Protein AF-0000000073407426 (afdb_homodimer)

Radius of gyration: 30.5 Å; Cα contacts (8 Å, |Δi|>4): 1059; chains: 2; bounding box: 85×70×95 Å

Nearest PDB structures (foldseek):
  4cwc-assembly1_C  TM=8.007E-01  e=3.443E-23  Staphylococcus aureus
  4cwe-assembly1_C  TM=8.106E-01  e=5.705E-22  Staphylococcus aureus
  4cwc-assembly1_C  TM=7.849E-01  e=2.524E-23  Staphylococcus aureus
  4cwe-assembly1_C  TM=7.863E-01  e=3.971E-22  Staphylococcus aureus

InterPro domains:
  IPR054456 Replication initiation protein, N-terminal [PF22477] (50-138)

Structure (mmCIF, N/CA/C/O backbone):
data_AF-0000000073407426-model_v1
#
loop_
_entity.id
_entity.type
_entity.pdbx_description
1 polymer 'Replication initiation protein, putative'
#
loop_
_atom_site.group_PDB
_atom_site.id
_atom_site.type_symbol
_atom_site.label_atom_id
_atom_site.label_alt_id
_atom_site.label_comp_id
_atom_site.label_asym_id
_atom_site.label_entity_id
_atom_site.label_seq_id
_atom_site.pdbx_PDB_ins_code
_atom_site.Cartn_x
_atom_site.Cartn_y
_atom_site.Cartn_z
_atom_site.occupancy
_atom_site.B_iso_or_equiv
_atom_site.auth_seq_id
_atom_site.auth_comp_id
_atom_site.auth_asym_id
_atom_site.auth_atom_id
_atom_site.pdbx_PDB_model_num
ATOM 1 N N . MET A 1 1 ? 37.438 -25.75 -49.625 1 22.5 1 MET A N 1
ATOM 2 C CA . MET A 1 1 ? 37.188 -25.516 -48.188 1 22.5 1 MET A CA 1
ATOM 3 C C . MET A 1 1 ? 35.906 -24.719 -48 1 22.5 1 MET A C 1
ATOM 5 O O . MET A 1 1 ? 35.875 -23.5 -48.125 1 22.5 1 MET A O 1
ATOM 9 N N . VAL A 1 2 ? 34.688 -25.25 -48.375 1 23.38 2 VAL A N 1
ATOM 10 C CA . VAL A 1 2 ? 33.406 -24.688 -48.719 1 23.38 2 VAL A CA 1
ATOM 11 C C . VAL A 1 2 ? 32.656 -24.266 -47.469 1 23.38 2 VAL A C 1
ATOM 13 O O . VAL A 1 2 ? 32.625 -24.984 -46.469 1 23.38 2 VAL A O 1
ATOM 16 N N . ARG A 1 3 ? 32.469 -22.891 -47.188 1 23.69 3 ARG A N 1
ATOM 17 C CA . ARG A 1 3 ? 31.938 -21.984 -46.188 1 23.69 3 ARG A CA 1
ATOM 18 C C . ARG A 1 3 ? 30.453 -22.234 -45.969 1 23.69 3 ARG A C 1
ATOM 20 O O . ARG A 1 3 ? 29.625 -21.859 -46.812 1 23.69 3 ARG A O 1
ATOM 27 N N . LEU A 1 4 ? 30.062 -23.438 -45.438 1 23.16 4 LEU A N 1
ATOM 28 C CA . LEU A 1 4 ? 28.656 -23.844 -45.312 1 23.16 4 LEU A CA 1
ATOM 29 C C . LEU A 1 4 ? 27.875 -22.875 -44.438 1 23.16 4 LEU A C 1
ATOM 31 O O . LEU A 1 4 ? 28.266 -22.562 -43.312 1 23.16 4 LEU A O 1
ATOM 35 N N . ARG A 1 5 ? 27.016 -21.969 -45.031 1 22.36 5 ARG A N 1
ATOM 36 C CA . ARG A 1 5 ? 26.172 -20.875 -44.594 1 22.36 5 ARG A CA 1
ATOM 37 C C . ARG A 1 5 ? 25.062 -21.375 -43.688 1 22.36 5 ARG A C 1
ATOM 39 O O . ARG A 1 5 ? 24.172 -22.109 -44.125 1 22.36 5 ARG A O 1
ATOM 46 N N . ARG A 1 6 ? 25.328 -21.922 -42.469 1 23.44 6 ARG A N 1
ATOM 47 C CA . ARG A 1 6 ? 24.344 -22.562 -41.594 1 23.44 6 ARG A CA 1
ATOM 48 C C . ARG A 1 6 ? 23.203 -21.594 -41.25 1 23.44 6 ARG A C 1
ATOM 50 O O . ARG A 1 6 ? 23.438 -20.5 -40.75 1 23.44 6 ARG A O 1
ATOM 57 N N . GLY A 1 7 ? 22.172 -21.516 -42.125 1 21.86 7 GLY A N 1
ATOM 58 C CA . GLY A 1 7 ? 21.016 -20.625 -42.094 1 21.86 7 GLY A CA 1
ATOM 59 C C . GLY A 1 7 ? 20.312 -20.594 -40.75 1 21.86 7 GLY A C 1
ATOM 60 O O . GLY A 1 7 ? 20.578 -21.438 -39.875 1 21.86 7 GLY A O 1
ATOM 61 N N . ARG A 1 8 ? 19.078 -19.766 -40.562 1 23.23 8 ARG A N 1
ATOM 62 C CA . ARG A 1 8 ? 18.266 -18.922 -39.688 1 23.23 8 ARG A CA 1
ATOM 63 C C . ARG A 1 8 ? 17.281 -19.75 -38.875 1 23.23 8 ARG A C 1
ATOM 65 O O . ARG A 1 8 ? 16.234 -20.156 -39.375 1 23.23 8 ARG A O 1
ATOM 72 N N . LEU A 1 9 ? 17.625 -20.781 -38.156 1 22.67 9 LEU A N 1
ATOM 73 C CA . LEU A 1 9 ? 16.672 -21.766 -37.625 1 22.67 9 LEU A CA 1
ATOM 74 C C . LEU A 1 9 ? 15.656 -21.109 -36.719 1 22.67 9 LEU A C 1
ATOM 76 O O . LEU A 1 9 ? 14.562 -21.641 -36.531 1 22.67 9 LEU A O 1
ATOM 80 N N . GLY A 1 10 ? 15.977 -20.125 -35.906 1 21.48 10 GLY A N 1
ATOM 81 C CA . GLY A 1 10 ? 15.531 -20.344 -34.531 1 21.48 10 GLY A CA 1
ATOM 82 C C . GLY A 1 10 ? 14.094 -19.922 -34.281 1 21.48 10 GLY A C 1
ATOM 83 O O . GLY A 1 10 ? 13.828 -19 -33.531 1 21.48 10 GLY A O 1
ATOM 84 N N . ALA A 1 11 ? 13.102 -19.875 -35.188 1 23.64 11 ALA A N 1
ATOM 85 C CA . ALA A 1 11 ? 11.867 -19.188 -34.844 1 23.64 11 ALA A CA 1
ATOM 86 C C . ALA A 1 11 ? 11.109 -19.938 -33.75 1 23.64 11 ALA A C 1
ATOM 88 O O . ALA A 1 11 ? 10.945 -21.156 -33.844 1 23.64 11 ALA A O 1
ATOM 89 N N . THR A 1 12 ? 11.141 -19.516 -32.531 1 27.25 12 THR A N 1
ATOM 90 C CA . THR A 1 12 ? 10.461 -20.062 -31.375 1 27.25 12 THR A CA 1
ATOM 91 C C . THR A 1 12 ? 8.961 -20.219 -31.641 1 27.25 12 THR A C 1
ATOM 93 O O . THR A 1 12 ? 8.336 -19.328 -32.219 1 27.25 12 THR A O 1
ATOM 96 N N . PRO A 1 13 ? 8.414 -21.375 -31.75 1 25.48 13 PRO A N 1
ATOM 97 C CA . PRO A 1 13 ? 7.004 -21.609 -32.062 1 25.48 13 PRO A CA 1
ATOM 98 C C . PRO A 1 13 ? 6.062 -20.844 -31.141 1 25.48 13 PRO A C 1
ATOM 100 O O . PRO A 1 13 ? 6.426 -20.531 -30 1 25.48 13 PRO A O 1
ATOM 103 N N . PRO A 1 14 ? 5.062 -20.109 -31.641 1 24.64 14 PRO A N 1
ATOM 104 C CA . PRO A 1 14 ? 4.086 -19.312 -30.906 1 24.64 14 PRO A CA 1
ATOM 105 C C . PRO A 1 14 ? 3.328 -20.125 -29.859 1 24.64 14 PRO A C 1
ATOM 107 O O . PRO A 1 14 ? 3.141 -21.328 -30.016 1 24.64 14 PRO A O 1
ATOM 110 N N . ARG A 1 15 ? 3.459 -19.844 -28.547 1 26.44 15 ARG A N 1
ATOM 111 C CA . ARG A 1 15 ? 2.777 -20.406 -27.391 1 26.44 15 ARG A CA 1
ATOM 112 C C . ARG A 1 15 ? 1.271 -20.469 -27.609 1 26.44 15 ARG A C 1
ATOM 114 O O . ARG A 1 15 ? 0.633 -19.453 -27.891 1 26.44 15 ARG A O 1
ATOM 121 N N . MET A 1 16 ? 0.73 -21.531 -28.109 1 24.28 16 MET A N 1
ATOM 122 C CA . MET A 1 16 ? -0.705 -21.719 -28.312 1 24.28 16 MET A CA 1
ATOM 123 C C . MET A 1 16 ? -1.453 -21.625 -26.984 1 24.28 16 MET A C 1
ATOM 125 O O . MET A 1 16 ? -1.246 -22.453 -26.094 1 24.28 16 MET A O 1
ATOM 129 N N . SER A 1 17 ? -1.723 -20.469 -26.453 1 28.47 17 SER A N 1
ATOM 130 C CA . SER A 1 17 ? -2.652 -20.297 -25.344 1 28.47 17 SER A CA 1
ATOM 131 C C . SER A 1 17 ? -4.012 -20.906 -25.656 1 28.47 17 SER A C 1
ATOM 133 O O . SER A 1 17 ? -4.598 -20.641 -26.703 1 28.47 17 SER A O 1
ATOM 135 N N . PHE A 1 18 ? -4.285 -22.094 -25.281 1 27.23 18 PHE A N 1
ATOM 136 C CA . PHE A 1 18 ? -5.59 -22.719 -25.422 1 27.23 18 PHE A CA 1
ATOM 137 C C . PHE A 1 18 ? -6.676 -21.875 -24.781 1 27.23 18 PHE A C 1
ATOM 139 O O . PHE A 1 18 ? -6.605 -21.547 -23.594 1 27.23 18 PHE A O 1
ATOM 146 N N . TYR A 1 19 ? -7.168 -20.938 -25.531 1 32.09 19 TYR A N 1
ATOM 147 C CA . TYR A 1 19 ? -8.391 -20.203 -25.188 1 32.09 19 TYR A CA 1
ATOM 148 C C . TYR A 1 19 ? -9.594 -21.125 -25.203 1 32.09 19 TYR A C 1
ATOM 150 O O . TYR A 1 19 ? -9.844 -21.828 -26.188 1 32.09 19 TYR A O 1
ATOM 158 N N . VAL A 1 20 ? -9.938 -21.766 -24.172 1 31.11 20 VAL A N 1
ATOM 159 C CA . VAL A 1 20 ? -11.188 -22.516 -24.188 1 31.11 20 VAL A CA 1
ATOM 160 C C . VAL A 1 20 ? -12.352 -21.562 -24.453 1 31.11 20 VAL A C 1
ATOM 162 O O . VAL A 1 20 ? -12.664 -20.703 -23.625 1 31.11 20 VAL A O 1
ATOM 165 N N . GLY A 1 21 ? -12.594 -21.172 -25.734 1 33.41 21 GLY A N 1
ATOM 166 C CA . GLY A 1 21 ? -13.789 -20.453 -26.172 1 33.41 21 GLY A CA 1
ATOM 167 C C . GLY A 1 21 ? -15.062 -21.266 -25.984 1 33.41 21 GLY A C 1
ATOM 168 O O . GLY A 1 21 ? -15.273 -22.266 -26.656 1 33.41 21 GLY A O 1
ATOM 169 N N . LEU A 1 22 ? -15.648 -21.391 -24.875 1 33.66 22 LEU A N 1
ATOM 170 C CA . LEU A 1 22 ? -16.938 -22.047 -24.734 1 33.66 22 LEU A CA 1
ATOM 171 C C . LEU A 1 22 ? -18.016 -21.312 -25.516 1 33.66 22 LEU A C 1
ATOM 173 O O . LEU A 1 22 ? -18.453 -20.234 -25.109 1 33.66 22 LEU A O 1
ATOM 177 N N . CYS A 1 23 ? -18.016 -21.203 -26.859 1 31.02 23 CYS A N 1
ATOM 178 C CA . CYS A 1 23 ? -19.094 -20.672 -27.672 1 31.02 23 CYS A CA 1
ATOM 179 C C . CYS A 1 23 ? -20.344 -21.547 -27.547 1 31.02 23 CYS A C 1
ATOM 181 O O . CYS A 1 23 ? -20.266 -22.766 -27.719 1 31.02 23 CYS A O 1
ATOM 183 N N . ALA A 1 24 ? -21.453 -21.156 -26.828 1 29.52 24 ALA A N 1
ATOM 184 C CA . ALA A 1 24 ? -22.734 -21.859 -26.812 1 29.52 24 ALA A CA 1
ATOM 185 C C . ALA A 1 24 ? -23.281 -22.062 -28.219 1 29.52 24 ALA A C 1
ATOM 187 O O . ALA A 1 24 ? -23.391 -21.094 -28.984 1 29.52 24 ALA A O 1
ATOM 188 N N . ASP A 1 25 ? -23.312 -23.141 -28.797 1 28.56 25 ASP A N 1
ATOM 189 C CA . ASP A 1 25 ? -23.781 -23.609 -30.094 1 28.56 25 ASP A CA 1
ATOM 190 C C . ASP A 1 25 ? -25.297 -23.469 -30.219 1 28.56 25 ASP A C 1
ATOM 192 O O . ASP A 1 25 ? -26.047 -24.188 -29.562 1 28.56 25 ASP A O 1
ATOM 196 N N . LYS A 1 26 ? -26.047 -22.219 -30.391 1 31.91 26 LYS A N 1
ATOM 197 C CA . LYS A 1 26 ? -27.438 -22.281 -30.828 1 31.91 26 LYS A CA 1
ATOM 198 C C . LYS A 1 26 ? -27.547 -22.938 -32.188 1 31.91 26 LYS A C 1
ATOM 200 O O . LYS A 1 26 ? -26.688 -22.75 -33.062 1 31.91 26 LYS A O 1
ATOM 205 N N . LYS A 1 27 ? -28.578 -23.672 -32.375 1 27.92 27 LYS A N 1
ATOM 206 C CA . LYS A 1 27 ? -29.109 -24.438 -33.5 1 27.92 27 LYS A CA 1
ATOM 207 C C . LYS A 1 27 ? -29.359 -23.547 -34.719 1 27.92 27 LYS A C 1
ATOM 209 O O . LYS A 1 27 ? -29.5 -22.328 -34.562 1 27.92 27 LYS A O 1
ATOM 214 N N . ILE A 1 28 ? -29.953 -23.938 -35.938 1 27.22 28 ILE A N 1
ATOM 215 C CA . ILE A 1 28 ? -29.906 -24.047 -37.375 1 27.22 28 ILE A CA 1
ATOM 216 C C . ILE A 1 28 ? -30.812 -23 -38 1 27.22 28 ILE A C 1
ATOM 218 O O . ILE A 1 28 ? -30.812 -22.812 -39.25 1 27.22 28 ILE A O 1
ATOM 222 N N . GLY A 1 29 ? -31.953 -22.406 -37.594 1 30.38 29 GLY A N 1
ATOM 223 C CA . GLY A 1 29 ? -32.812 -22.078 -38.719 1 30.38 29 GLY A CA 1
ATOM 224 C C . GLY A 1 29 ? -32.281 -20.953 -39.594 1 30.38 29 GLY A C 1
ATOM 225 O O . GLY A 1 29 ? -31.438 -20.172 -39.156 1 30.38 29 GLY A O 1
ATOM 226 N N . ALA A 1 30 ? -32.531 -20.75 -41.031 1 30.17 30 ALA A N 1
ATOM 227 C CA . ALA A 1 30 ? -32.062 -20.078 -42.219 1 30.17 30 ALA A CA 1
ATOM 228 C C . ALA A 1 30 ? -32.156 -18.562 -42.094 1 30.17 30 ALA A C 1
ATOM 230 O O . ALA A 1 30 ? -31.891 -17.828 -43.031 1 30.17 30 ALA A O 1
ATOM 231 N N . VAL A 1 31 ? -32.938 -18 -41.156 1 33.94 31 VAL A N 1
ATOM 232 C CA . VAL A 1 31 ? -33.25 -16.609 -41.406 1 33.94 31 VAL A CA 1
ATOM 233 C C . VAL A 1 31 ? -31.969 -15.781 -41.438 1 33.94 31 VAL A C 1
ATOM 235 O O . VAL A 1 31 ? -30.953 -16.188 -40.875 1 33.94 31 VAL A O 1
ATOM 238 N N . ARG A 1 32 ? -31.891 -14.617 -42.188 1 36.28 32 ARG A N 1
ATOM 239 C CA . ARG A 1 32 ? -30.828 -13.648 -42.438 1 36.28 32 ARG A CA 1
ATOM 240 C C . ARG A 1 32 ? -30.047 -13.344 -41.156 1 36.28 32 ARG A C 1
ATOM 242 O O . ARG A 1 32 ? -30.641 -12.961 -40.156 1 36.28 32 ARG A O 1
ATOM 249 N N . ARG A 1 33 ? -28.906 -14.008 -41.031 1 33.47 33 ARG A N 1
ATOM 250 C CA . ARG A 1 33 ? -28.094 -14.117 -39.844 1 33.47 33 ARG A CA 1
ATOM 251 C C . ARG A 1 33 ? -27.734 -12.742 -39.281 1 33.47 33 ARG A C 1
ATOM 253 O O . ARG A 1 33 ? -27.203 -11.898 -40.031 1 33.47 33 ARG A O 1
ATOM 260 N N . PRO A 1 34 ? -28.672 -12.156 -38.469 1 36.03 34 PRO A N 1
ATOM 261 C CA . PRO A 1 34 ? -28.203 -10.875 -37.938 1 36.03 34 PRO A CA 1
ATOM 262 C C . PRO A 1 34 ? -26.688 -10.852 -37.719 1 36.03 34 PRO A C 1
ATOM 264 O O . PRO A 1 34 ? -26.062 -11.906 -37.594 1 36.03 34 PRO A O 1
ATOM 267 N N . PRO A 1 35 ? -26 -9.695 -38.062 1 37.22 35 PRO A N 1
ATOM 268 C CA . PRO A 1 35 ? -24.547 -9.664 -37.906 1 37.22 35 PRO A CA 1
ATOM 269 C C . PRO A 1 35 ? -24.062 -10.445 -36.688 1 37.22 35 PRO A C 1
ATOM 271 O O . PRO A 1 35 ? -24.812 -10.578 -35.719 1 37.22 35 PRO A O 1
ATOM 274 N N . LYS A 1 36 ? -23.203 -11.438 -36.844 1 36.34 36 LYS A N 1
ATOM 275 C CA . LYS A 1 36 ? -22.562 -12.297 -35.844 1 36.34 36 LYS A CA 1
ATOM 276 C C . LYS A 1 36 ? -22.219 -11.508 -34.594 1 36.34 36 LYS A C 1
ATOM 278 O O . LYS A 1 36 ? -21.484 -10.516 -34.656 1 36.34 36 LYS A O 1
ATOM 283 N N . ARG A 1 37 ? -23.141 -11.273 -33.812 1 34.47 37 ARG A N 1
ATOM 284 C CA . ARG A 1 37 ? -22.703 -10.836 -32.5 1 34.47 37 ARG A CA 1
ATOM 285 C C . ARG A 1 37 ? -21.359 -11.477 -32.125 1 34.47 37 ARG A C 1
ATOM 287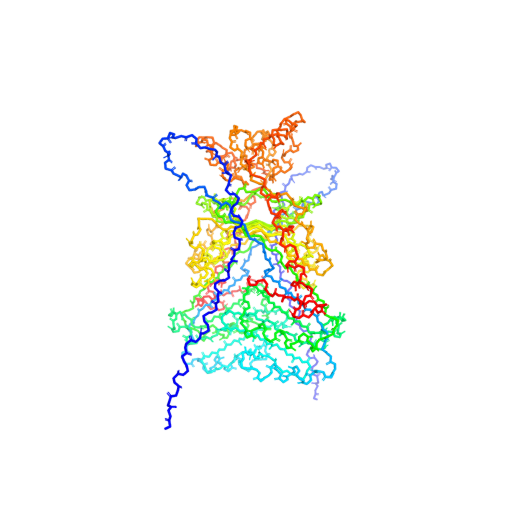 O O . ARG A 1 37 ? -21.25 -12.703 -32.094 1 34.47 37 ARG A O 1
ATOM 294 N N . LYS A 1 38 ? -20.234 -10.891 -32.5 1 39.03 38 LYS A N 1
ATOM 295 C CA . LYS A 1 38 ? -18.969 -11.344 -31.953 1 39.03 38 LYS A CA 1
ATOM 296 C C . LYS A 1 38 ? -19.141 -11.875 -30.531 1 39.03 38 LYS A C 1
ATOM 298 O O . LYS A 1 38 ? -19.531 -11.133 -29.625 1 39.03 38 LYS A O 1
ATOM 303 N N . GLU A 1 39 ? -19.703 -12.977 -30.344 1 40.25 39 GLU A N 1
ATOM 304 C CA . GLU A 1 39 ? -19.781 -13.664 -29.062 1 40.25 39 GLU A CA 1
ATOM 305 C C . GLU A 1 39 ? -18.547 -13.359 -28.203 1 40.25 39 GLU A C 1
ATOM 307 O O . GLU A 1 39 ? -17.422 -13.609 -28.625 1 40.25 39 GLU A O 1
ATOM 312 N N . VAL A 1 40 ? -18.469 -12.266 -27.578 1 47.03 40 VAL A N 1
ATOM 313 C CA . VAL A 1 40 ? -17.422 -11.898 -26.625 1 47.03 40 VAL A CA 1
ATOM 314 C C . VAL A 1 40 ? -16.984 -13.141 -25.844 1 47.03 40 VAL A C 1
ATOM 316 O O . VAL A 1 40 ? -17.734 -13.672 -25.031 1 47.03 40 VAL A O 1
ATOM 319 N N . CYS A 1 41 ? -16.406 -14.164 -26.562 1 57.75 41 CYS A N 1
ATOM 320 C CA . CYS A 1 41 ? -15.875 -15.383 -25.969 1 57.75 41 CYS A CA 1
ATOM 321 C C . CYS A 1 41 ? -15.07 -15.07 -24.703 1 57.75 41 CYS A C 1
ATOM 323 O O . CYS A 1 41 ? -14.156 -14.242 -24.75 1 57.75 41 CYS A O 1
ATOM 325 N N . LEU A 1 42 ? -15.688 -15.398 -23.5 1 73.56 42 LEU A N 1
ATOM 326 C CA . LEU A 1 42 ? -14.992 -15.32 -22.219 1 73.56 42 LEU A CA 1
ATOM 327 C C . LEU A 1 42 ? -13.664 -16.062 -22.281 1 73.56 42 LEU A C 1
ATOM 329 O O . LEU A 1 42 ? -13.625 -17.25 -22.594 1 73.56 42 LEU A O 1
ATOM 333 N N . LYS A 1 43 ? -12.562 -15.336 -22.391 1 89.88 43 LYS A N 1
ATOM 334 C CA . LYS A 1 43 ? -11.219 -15.906 -22.344 1 89.88 43 LYS A CA 1
ATOM 335 C C . LYS A 1 43 ? -10.672 -15.891 -20.922 1 89.88 43 LYS A C 1
ATOM 337 O O . LYS A 1 43 ? -10.641 -14.836 -20.281 1 89.88 43 LYS A O 1
ATOM 342 N N . LEU A 1 44 ? -10.445 -17.109 -20.391 1 96.31 44 LEU A N 1
ATOM 343 C CA . LEU A 1 44 ? -9.891 -17.266 -19.062 1 96.31 44 LEU A CA 1
ATOM 344 C C . LEU A 1 44 ? -8.531 -17.969 -19.125 1 96.31 44 LEU A C 1
ATOM 346 O O . LEU A 1 44 ? -8.297 -18.812 -19.984 1 96.31 44 LEU A O 1
ATOM 350 N N . LYS A 1 45 ? -7.652 -17.609 -18.297 1 97.44 45 LYS A N 1
ATOM 351 C CA . LYS A 1 45 ? -6.348 -18.25 -18.172 1 97.44 45 LYS A CA 1
ATOM 352 C C . LYS A 1 45 ? -5.977 -18.438 -16.703 1 97.44 45 LYS A C 1
ATOM 354 O O . LYS A 1 45 ? -6.328 -17.594 -15.852 1 97.44 45 LYS A O 1
ATOM 359 N N . VAL A 1 46 ? -5.352 -19.531 -16.391 1 98.25 46 VAL A N 1
ATOM 360 C CA . VAL A 1 46 ? -4.828 -19.766 -15.039 1 98.25 46 VAL A CA 1
ATOM 361 C C . VAL A 1 46 ? -3.336 -20.078 -15.109 1 98.25 46 VAL A C 1
ATOM 363 O O . VAL A 1 46 ? -2.887 -20.766 -16.031 1 98.25 46 VAL A O 1
ATOM 366 N N . SER A 1 47 ? -2.52 -19.516 -14.227 1 98.12 47 SER A N 1
ATOM 367 C CA . SER A 1 47 ? -1.079 -19.75 -14.227 1 98.12 47 SER A CA 1
ATOM 368 C C . SER A 1 47 ? -0.487 -19.531 -12.836 1 98.12 47 SER A C 1
ATOM 370 O O . SER A 1 47 ? -1.146 -18.969 -11.961 1 98.12 47 SER A O 1
ATOM 372 N N . LEU A 1 48 ? 0.687 -20.016 -12.633 1 97.81 48 LEU A N 1
ATOM 373 C CA . LEU A 1 48 ? 1.5 -19.625 -11.492 1 97.81 48 LEU A CA 1
ATOM 374 C C . LEU A 1 48 ? 2.271 -18.344 -11.789 1 97.81 48 LEU A C 1
ATOM 376 O O . LEU A 1 48 ? 3.086 -18.312 -12.719 1 97.81 48 LEU A O 1
ATOM 380 N N . ASP A 1 49 ? 1.996 -17.312 -11.047 1 96.56 49 ASP A N 1
ATOM 381 C CA . ASP A 1 49 ? 2.506 -15.984 -11.367 1 96.56 49 ASP A CA 1
ATOM 382 C C . ASP A 1 49 ? 3.738 -15.656 -10.531 1 96.56 49 ASP A C 1
ATOM 384 O O . ASP A 1 49 ? 4.441 -14.68 -10.812 1 96.56 49 ASP A O 1
ATOM 388 N N . ASN A 1 50 ? 4.02 -16.391 -9.555 1 97 50 ASN A N 1
ATOM 389 C CA . ASN A 1 50 ? 5.211 -16.25 -8.727 1 97 50 ASN A CA 1
ATOM 390 C C . ASN A 1 50 ? 5.504 -17.516 -7.934 1 97 50 ASN A C 1
ATOM 392 O O . ASN A 1 50 ? 4.586 -18.141 -7.41 1 97 50 ASN A O 1
ATOM 396 N N . ILE A 1 51 ? 6.75 -17.844 -7.855 1 97.69 51 ILE A N 1
ATOM 397 C CA . ILE A 1 51 ? 7.219 -18.953 -7.043 1 97.69 51 ILE A CA 1
ATOM 398 C C . ILE A 1 51 ? 8.461 -18.531 -6.262 1 97.69 51 ILE A C 1
ATOM 400 O O . ILE A 1 51 ? 9.352 -17.875 -6.805 1 97.69 51 ILE A O 1
ATOM 404 N N . THR A 1 52 ? 8.445 -18.781 -5.012 1 97.88 52 THR A N 1
ATOM 405 C CA . THR A 1 52 ? 9.648 -18.672 -4.188 1 97.88 52 THR A CA 1
ATOM 406 C C . THR A 1 52 ? 10.047 -20.016 -3.615 1 97.88 52 THR A C 1
ATOM 408 O O . THR A 1 52 ? 9.242 -20.688 -2.963 1 97.88 52 THR A O 1
ATOM 411 N N . MET A 1 53 ? 11.188 -20.469 -3.859 1 97 53 MET A N 1
ATOM 412 C CA . MET A 1 53 ? 11.68 -21.719 -3.279 1 97 53 MET A CA 1
ATOM 413 C C . MET A 1 53 ? 12.852 -21.469 -2.342 1 97 53 MET A C 1
ATOM 415 O O . MET A 1 53 ? 13.641 -20.547 -2.562 1 97 53 MET A O 1
ATOM 419 N N . THR A 1 54 ? 12.953 -22.156 -1.344 1 97.44 54 THR A N 1
ATOM 420 C CA . THR A 1 54 ? 14.055 -22.125 -0.392 1 97.44 54 THR A CA 1
ATOM 421 C C . THR A 1 54 ? 14.695 -23.516 -0.271 1 97.44 54 THR A C 1
ATOM 423 O O . THR A 1 54 ? 14.023 -24.531 -0.473 1 97.44 54 THR A O 1
ATOM 426 N N . ALA A 1 55 ? 16.016 -23.5 0.02 1 98 55 ALA A N 1
ATOM 427 C CA . ALA A 1 55 ? 16.719 -24.781 0.058 1 98 55 ALA A CA 1
ATOM 428 C C . ALA A 1 55 ? 18.078 -24.641 0.748 1 98 55 ALA A C 1
ATOM 430 O O . ALA A 1 55 ? 18.453 -23.547 1.164 1 98 55 ALA A O 1
ATOM 431 N N . TYR A 1 56 ? 18.656 -25.844 0.983 1 97.25 56 TYR A N 1
ATOM 432 C CA . TYR A 1 56 ? 20.078 -25.906 1.311 1 97.25 56 TYR A CA 1
ATOM 433 C C . TYR A 1 56 ? 20.906 -26.203 0.071 1 97.25 56 TYR A C 1
ATOM 435 O O . TYR A 1 56 ? 20.438 -26.875 -0.849 1 97.25 56 TYR A O 1
ATOM 443 N N . ILE A 1 57 ? 22.062 -25.609 0.048 1 96.94 57 ILE A N 1
ATOM 444 C CA . ILE A 1 57 ? 23 -26 -0.997 1 96.94 57 ILE A CA 1
ATOM 445 C C . ILE A 1 57 ? 23.812 -27.203 -0.549 1 96.94 57 ILE A C 1
ATOM 447 O O . ILE A 1 57 ?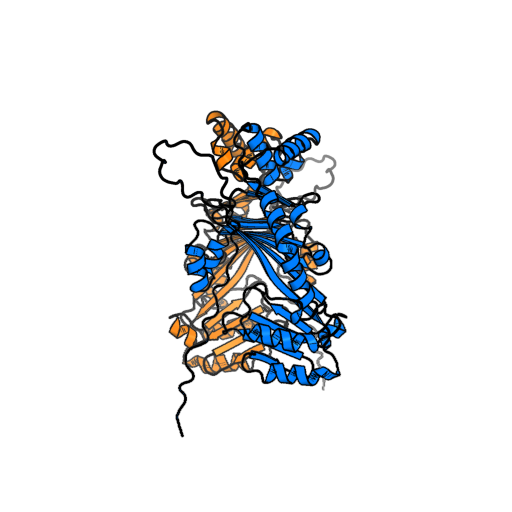 24.391 -27.219 0.539 1 96.94 57 ILE A O 1
ATOM 451 N N . LYS A 1 58 ? 23.766 -28.25 -1.437 1 96.62 58 LYS A N 1
ATOM 452 C CA . LYS A 1 58 ? 24.578 -29.422 -1.118 1 96.62 58 LYS A CA 1
ATOM 453 C C . LYS A 1 58 ? 26.031 -29.031 -0.902 1 96.62 58 LYS A C 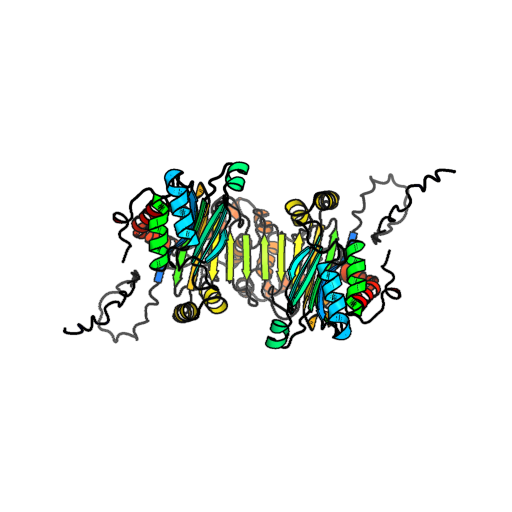1
ATOM 455 O O . LYS A 1 58 ? 26.609 -28.266 -1.686 1 96.62 58 LYS A O 1
ATOM 460 N N . SER A 1 59 ? 26.641 -29.578 0.097 1 94.75 59 SER A N 1
ATOM 461 C CA . SER A 1 59 ? 28.016 -29.234 0.461 1 94.75 59 SER A CA 1
ATOM 462 C C . SER A 1 59 ? 28.969 -29.469 -0.703 1 94.75 59 SER A C 1
ATOM 464 O O . SER A 1 59 ? 29.828 -28.625 -0.982 1 94.75 59 SER A O 1
ATOM 466 N N . LYS A 1 60 ? 28.797 -30.516 -1.424 1 95.81 60 LYS A N 1
ATOM 467 C CA . LYS A 1 60 ? 29.688 -30.891 -2.514 1 95.81 60 LYS A CA 1
ATOM 468 C C . LYS A 1 60 ? 29.484 -30 -3.734 1 95.81 60 LYS A C 1
ATOM 470 O O . LYS A 1 60 ? 30.312 -29.984 -4.648 1 95.81 60 LYS A O 1
ATOM 475 N N . LYS A 1 61 ? 28.375 -29.312 -3.693 1 96.06 61 LYS A N 1
ATOM 476 C CA . LYS A 1 61 ? 28.031 -28.531 -4.875 1 96.06 61 LYS A CA 1
ATOM 477 C C . LYS A 1 61 ? 28.172 -27.031 -4.609 1 96.06 61 LYS A C 1
ATOM 479 O O . LYS A 1 61 ? 27.859 -26.203 -5.469 1 96.06 61 LYS A O 1
ATOM 484 N N . TYR A 1 62 ? 28.656 -26.75 -3.484 1 94.94 62 TYR A N 1
ATOM 485 C CA . TYR A 1 62 ? 28.734 -25.359 -3.061 1 94.94 62 TYR A CA 1
ATOM 486 C C . TYR A 1 62 ? 29.641 -24.562 -3.979 1 94.94 62 TYR A C 1
ATOM 488 O O . TYR A 1 62 ? 29.297 -23.469 -4.418 1 94.94 62 TYR A O 1
ATOM 496 N N . LEU A 1 63 ? 30.797 -25.094 -4.254 1 93.94 63 LEU A N 1
ATOM 497 C CA . LEU A 1 63 ? 31.75 -24.406 -5.102 1 93.94 63 LEU A CA 1
ATOM 498 C C . LEU A 1 63 ? 31.219 -24.25 -6.52 1 93.94 63 LEU A C 1
ATOM 500 O O . LEU A 1 63 ? 31.422 -23.219 -7.156 1 93.94 63 LEU A O 1
ATOM 504 N N . ALA A 1 64 ? 30.578 -25.281 -6.965 1 96 64 ALA A N 1
ATOM 505 C CA . ALA A 1 64 ? 29.984 -25.234 -8.297 1 96 64 ALA A CA 1
ATOM 506 C C . ALA A 1 64 ? 28.906 -24.141 -8.375 1 96 64 ALA A C 1
ATOM 508 O O . ALA A 1 64 ? 28.812 -23.438 -9.375 1 96 64 ALA A O 1
ATOM 509 N N . MET A 1 65 ? 28.125 -24.031 -7.332 1 96.56 65 MET A N 1
ATOM 510 C CA . MET A 1 65 ? 27.094 -22.984 -7.246 1 96.56 65 MET A CA 1
ATOM 511 C C . MET A 1 65 ? 27.734 -21.594 -7.289 1 96.56 65 MET A C 1
ATOM 513 O O . MET A 1 65 ? 27.312 -20.734 -8.062 1 96.56 65 MET A O 1
ATOM 517 N N . LYS A 1 66 ? 28.688 -21.453 -6.559 1 94.06 66 LYS A N 1
ATOM 518 C CA . LYS A 1 66 ? 29.375 -20.172 -6.492 1 94.06 66 LYS A CA 1
ATOM 519 C C . LYS A 1 66 ? 29.969 -19.797 -7.848 1 94.06 66 LYS A C 1
ATOM 521 O O . LYS A 1 66 ? 29.859 -18.641 -8.281 1 94.06 66 LYS A O 1
ATOM 526 N N . GLN A 1 67 ? 30.562 -20.75 -8.469 1 94.81 67 GLN A N 1
ATOM 527 C CA . GLN A 1 67 ? 31.141 -20.531 -9.781 1 94.81 67 GLN A CA 1
ATOM 528 C C . GLN A 1 67 ? 30.078 -20.125 -10.805 1 94.81 67 GLN A C 1
ATOM 530 O O . GLN A 1 67 ? 30.297 -19.219 -11.602 1 94.81 67 GLN A O 1
ATOM 535 N N . LEU A 1 68 ? 29.031 -20.844 -10.734 1 96.25 68 LEU A N 1
ATOM 536 C CA . LEU A 1 68 ? 27.922 -20.531 -11.641 1 96.25 68 LEU A CA 1
ATOM 537 C C . LEU A 1 68 ? 27.469 -19.094 -11.461 1 96.25 68 LEU A C 1
ATOM 539 O O . LEU A 1 68 ? 27.344 -18.344 -12.438 1 96.25 68 LEU A O 1
ATOM 543 N N . ILE A 1 69 ? 27.266 -18.625 -10.211 1 96.12 69 ILE A N 1
ATOM 544 C CA . ILE A 1 69 ? 26.75 -17.312 -9.883 1 96.12 69 ILE A CA 1
ATOM 545 C C . ILE A 1 69 ? 27.734 -16.234 -10.312 1 96.12 69 ILE A C 1
ATOM 547 O O . ILE A 1 69 ? 27.344 -15.211 -10.883 1 96.12 69 ILE A O 1
ATOM 551 N N . GLU A 1 70 ? 28.938 -16.484 -10.172 1 94.19 70 GLU A N 1
ATOM 552 C CA . GLU A 1 70 ? 29.969 -15.461 -10.352 1 94.19 70 GLU A CA 1
ATOM 553 C C . GLU A 1 70 ? 30.406 -15.375 -11.805 1 94.19 70 GLU A C 1
ATOM 555 O O . GLU A 1 70 ? 30.875 -14.32 -12.266 1 94.19 70 GLU A O 1
ATOM 560 N N . THR A 1 71 ? 30.219 -16.453 -12.578 1 94.62 71 THR A N 1
ATOM 561 C CA . THR A 1 71 ? 30.844 -16.484 -13.898 1 94.62 71 THR A CA 1
ATOM 562 C C . THR A 1 71 ? 29.797 -16.438 -15 1 94.62 71 THR A C 1
ATOM 564 O O . THR A 1 71 ? 30.094 -16.078 -16.141 1 94.62 71 THR A O 1
ATOM 567 N N . HIS A 1 72 ? 28.641 -16.922 -14.672 1 95.81 72 HIS A N 1
ATOM 568 C CA . HIS A 1 72 ? 27.641 -16.984 -15.727 1 95.81 72 HIS A CA 1
ATOM 569 C C . HIS A 1 72 ? 27.312 -15.602 -16.266 1 95.81 72 HIS A C 1
ATOM 571 O O . HIS A 1 72 ? 26.984 -14.688 -15.516 1 95.81 72 HIS A O 1
ATOM 577 N N . LEU A 1 73 ? 27.219 -15.43 -17.516 1 94 73 LEU A N 1
ATOM 578 C CA . LEU A 1 73 ? 27.109 -14.141 -18.188 1 94 73 LEU A CA 1
ATOM 579 C C . LEU A 1 73 ? 25.75 -13.5 -17.938 1 94 73 LEU A C 1
ATOM 581 O O . LEU A 1 73 ? 25.625 -12.273 -17.922 1 94 73 LEU A O 1
ATOM 585 N N . ALA A 1 74 ? 24.781 -14.305 -17.781 1 95.12 74 ALA A N 1
ATOM 586 C CA . ALA A 1 74 ? 23.422 -13.781 -17.656 1 95.12 74 ALA A CA 1
ATOM 587 C C . ALA A 1 74 ? 23.125 -13.375 -16.203 1 95.12 74 ALA A C 1
ATOM 589 O O . ALA A 1 74 ? 22.062 -12.836 -15.922 1 95.12 74 ALA A O 1
ATOM 590 N N . ILE A 1 75 ? 24.047 -13.625 -15.305 1 95.81 75 ILE A N 1
ATOM 591 C CA . ILE A 1 75 ? 23.797 -13.367 -13.891 1 95.81 75 ILE A CA 1
ATOM 592 C C . ILE A 1 75 ? 24.516 -12.078 -13.477 1 95.81 75 ILE A C 1
ATOM 594 O O . ILE A 1 75 ? 25.703 -11.906 -13.758 1 95.81 75 ILE A O 1
ATOM 598 N N . THR A 1 76 ? 23.781 -11.18 -12.961 1 94.62 76 THR A N 1
ATOM 599 C CA . THR A 1 76 ? 24.344 -9.969 -12.367 1 94.62 76 THR A CA 1
ATOM 600 C C . THR A 1 76 ? 24.484 -10.125 -10.852 1 94.62 76 THR A C 1
ATOM 602 O O . THR A 1 76 ? 23.5 -10.297 -10.148 1 94.62 76 THR A O 1
ATOM 605 N N . VAL A 1 77 ? 25.688 -9.969 -10.375 1 93 77 VAL A N 1
ATOM 606 C CA . VAL A 1 77 ? 25.969 -10.164 -8.961 1 93 77 VAL A CA 1
ATOM 607 C C . VAL A 1 77 ? 25.922 -8.812 -8.242 1 93 77 VAL A C 1
ATOM 609 O O . VAL A 1 77 ? 26.641 -7.883 -8.617 1 93 77 VAL A O 1
ATOM 612 N N . GLN A 1 78 ? 25.141 -8.664 -7.305 1 87.44 78 GLN A N 1
ATOM 613 C CA . GLN A 1 78 ? 25.078 -7.457 -6.496 1 87.44 78 GLN A CA 1
ATOM 614 C C . GLN A 1 78 ? 26.031 -7.535 -5.305 1 87.44 78 GLN A C 1
ATOM 616 O O . GLN A 1 78 ? 26.703 -6.555 -4.977 1 87.44 78 GLN A O 1
ATOM 621 N N . THR A 1 79 ? 25.953 -8.625 -4.633 1 88.25 79 THR A N 1
ATOM 622 C CA . THR A 1 79 ? 26.828 -8.93 -3.506 1 88.25 79 THR A CA 1
ATOM 623 C C . THR A 1 79 ? 27.344 -10.359 -3.588 1 88.25 79 THR A C 1
ATOM 625 O O . THR A 1 79 ? 26.594 -11.273 -3.947 1 88.25 79 THR A O 1
ATOM 628 N N . ALA A 1 80 ? 28.594 -10.508 -3.396 1 87.88 80 ALA A N 1
ATOM 629 C CA . ALA A 1 80 ? 29.188 -11.844 -3.33 1 87.88 80 ALA A CA 1
ATOM 630 C C . ALA A 1 80 ? 30.281 -11.906 -2.266 1 87.88 80 ALA A C 1
ATOM 632 O O . ALA A 1 80 ? 31.281 -11.188 -2.352 1 87.88 80 ALA A O 1
ATOM 633 N N . MET A 1 81 ? 29.969 -12.617 -1.32 1 90.12 81 MET A N 1
ATOM 634 C CA . MET A 1 81 ? 30.922 -12.898 -0.247 1 90.12 81 MET A CA 1
ATOM 635 C C . MET A 1 81 ? 31.062 -14.406 -0.035 1 90.12 81 MET A C 1
ATOM 637 O O . MET A 1 81 ? 30.516 -15.203 -0.798 1 90.12 81 MET A O 1
ATOM 641 N N . THR A 1 82 ? 31.906 -14.82 0.908 1 86.69 82 THR A N 1
ATOM 642 C CA . THR A 1 82 ? 32.188 -16.234 1.142 1 86.69 82 THR A CA 1
ATOM 643 C C . THR A 1 82 ? 30.891 -16.984 1.516 1 86.69 82 THR A C 1
ATOM 645 O O . THR A 1 82 ? 30.625 -18.062 0.987 1 86.69 82 THR A O 1
ATOM 648 N N . ASP A 1 83 ? 30.078 -16.438 2.391 1 91.81 83 ASP A N 1
ATOM 649 C CA . ASP A 1 83 ? 28.922 -17.172 2.904 1 91.81 83 ASP A CA 1
ATOM 650 C C . ASP A 1 83 ? 27.625 -16.453 2.535 1 91.81 83 ASP A C 1
ATOM 652 O O . ASP A 1 83 ? 26.609 -16.641 3.199 1 91.81 83 ASP A O 1
ATOM 656 N N . MET A 1 84 ? 27.719 -15.625 1.5 1 94.62 84 MET A N 1
ATOM 657 C CA . MET A 1 84 ? 26.5 -14.906 1.098 1 94.62 84 MET A CA 1
ATOM 658 C C . MET A 1 84 ? 26.625 -14.398 -0.334 1 94.62 84 MET A C 1
ATOM 660 O O . MET A 1 84 ? 27.703 -13.969 -0.757 1 94.62 84 MET A O 1
ATOM 664 N N . PHE A 1 85 ? 25.516 -14.547 -1.066 1 94.81 85 PHE A N 1
ATOM 665 C CA . PHE A 1 85 ? 25.469 -13.859 -2.354 1 94.81 85 PHE A CA 1
ATOM 666 C C . PHE A 1 85 ? 24.062 -13.398 -2.678 1 94.81 85 PHE A C 1
ATOM 668 O O . PHE A 1 85 ? 23.078 -13.969 -2.178 1 94.81 85 PHE A O 1
ATOM 675 N N . ARG A 1 86 ? 23.953 -12.297 -3.385 1 95.81 86 ARG A N 1
ATOM 676 C CA . ARG A 1 86 ? 22.75 -11.773 -4.016 1 95.81 86 ARG A CA 1
ATOM 677 C C . ARG A 1 86 ? 22.953 -11.547 -5.508 1 95.81 86 ARG A C 1
ATOM 679 O O . ARG A 1 86 ? 23.906 -10.875 -5.906 1 95.81 86 ARG A O 1
ATOM 686 N N . ALA A 1 87 ? 22.109 -12.188 -6.289 1 96.12 87 ALA A N 1
ATOM 687 C CA . ALA A 1 87 ? 22.266 -12.109 -7.738 1 96.12 87 ALA A CA 1
ATOM 688 C C . ALA A 1 87 ? 20.922 -12.102 -8.445 1 96.12 87 ALA A C 1
ATOM 690 O O . ALA A 1 87 ? 19.906 -12.508 -7.871 1 96.12 87 ALA A O 1
ATOM 691 N N . THR A 1 88 ? 20.875 -11.555 -9.562 1 96.88 88 THR A N 1
ATOM 692 C CA . THR A 1 88 ? 19.656 -11.492 -10.359 1 96.88 88 THR A CA 1
ATOM 693 C C . THR A 1 88 ? 19.953 -11.758 -11.836 1 96.88 88 THR A C 1
ATOM 695 O O . THR A 1 88 ? 21.109 -11.719 -12.25 1 96.88 88 THR A O 1
ATOM 698 N N . THR A 1 89 ? 18.984 -12.242 -12.547 1 96.56 89 THR A N 1
ATOM 699 C CA . THR A 1 89 ? 19.031 -12.211 -14.008 1 96.56 89 THR A CA 1
ATOM 700 C C . THR A 1 89 ? 17.984 -11.234 -14.547 1 96.56 89 THR A C 1
ATOM 702 O O . THR A 1 89 ? 17.094 -10.805 -13.82 1 96.56 89 THR A O 1
ATOM 705 N N . GLY A 1 90 ? 18.141 -10.766 -15.836 1 89.62 90 GLY A N 1
ATOM 706 C CA . GLY A 1 90 ? 17.203 -9.836 -16.469 1 89.62 90 GLY A CA 1
ATOM 707 C C . GLY A 1 90 ? 17.906 -8.75 -17.266 1 89.62 90 GLY A C 1
ATOM 708 O O . GLY A 1 90 ? 19.062 -8.906 -17.656 1 89.62 90 GLY A O 1
ATOM 709 N N . ASP A 1 91 ? 17.094 -7.77 -17.75 1 77.5 91 ASP A N 1
ATOM 710 C CA . ASP A 1 91 ? 17.656 -6.68 -18.547 1 77.5 91 ASP A CA 1
ATOM 711 C C . ASP A 1 91 ? 17.891 -5.438 -17.688 1 77.5 91 ASP A C 1
ATOM 713 O O . ASP A 1 91 ? 17.906 -4.316 -18.203 1 77.5 91 ASP A O 1
ATOM 717 N N . GLY A 1 92 ? 18.172 -5.609 -16.359 1 66.81 92 GLY A N 1
ATOM 718 C CA . GLY A 1 92 ? 18.438 -4.504 -15.453 1 66.81 92 GLY A CA 1
ATOM 719 C C . GLY A 1 92 ? 17.172 -3.869 -14.898 1 66.81 92 GLY A C 1
ATOM 720 O O . GLY A 1 92 ? 17.047 -3.693 -13.688 1 66.81 92 GLY A O 1
ATOM 721 N N . ILE A 1 93 ? 16.203 -3.49 -15.742 1 72 93 ILE A N 1
ATOM 722 C CA . ILE A 1 93 ? 14.977 -2.848 -15.273 1 72 93 ILE A CA 1
ATOM 723 C C . ILE A 1 93 ? 13.969 -3.91 -14.852 1 72 93 ILE A C 1
ATOM 725 O O . ILE A 1 93 ? 13.281 -3.752 -13.836 1 72 93 ILE A O 1
ATOM 729 N N . HIS A 1 94 ? 14.078 -5.012 -15.57 1 83.06 94 HIS A N 1
ATOM 730 C CA . HIS A 1 94 ? 13.164 -6.113 -15.281 1 83.06 94 HIS A CA 1
ATOM 731 C C . HIS A 1 94 ? 13.922 -7.34 -14.789 1 83.06 94 HIS A C 1
ATOM 733 O O . HIS A 1 94 ? 14.625 -7.992 -15.562 1 83.06 94 HIS A O 1
ATOM 739 N N . VAL A 1 95 ? 13.758 -7.625 -13.578 1 91.5 95 VAL A N 1
ATOM 740 C CA . VAL A 1 95 ? 14.406 -8.781 -12.961 1 91.5 95 VAL A CA 1
ATOM 741 C C . VAL A 1 95 ? 13.57 -10.031 -13.211 1 91.5 95 VAL A C 1
ATOM 743 O O . VAL A 1 95 ? 12.344 -10.008 -13.07 1 91.5 95 VAL A O 1
ATOM 746 N N . VAL A 1 96 ? 14.234 -11.117 -13.555 1 95.06 96 VAL A N 1
ATOM 747 C CA . VAL A 1 96 ? 13.539 -12.367 -13.859 1 95.06 96 VAL A CA 1
ATOM 748 C C . VAL A 1 96 ? 13.766 -13.375 -12.742 1 95.06 96 VAL A C 1
ATOM 750 O O . VAL A 1 96 ? 12.812 -13.922 -12.18 1 95.06 96 VAL A O 1
ATOM 753 N N . LEU A 1 97 ? 15.039 -13.602 -12.398 1 97.38 97 LEU A N 1
ATOM 754 C CA . LEU A 1 97 ? 15.391 -14.445 -11.258 1 97.38 97 LEU A CA 1
ATOM 755 C C . LEU A 1 97 ? 15.969 -13.602 -10.117 1 97.38 97 LEU A C 1
ATOM 757 O O . LEU A 1 97 ? 16.766 -12.688 -10.359 1 97.38 97 LEU A O 1
ATOM 761 N N . HIS A 1 98 ? 15.523 -13.852 -9.008 1 97.38 98 HIS A N 1
ATOM 762 C CA . HIS A 1 98 ? 16.125 -13.328 -7.789 1 97.38 98 HIS A CA 1
ATOM 763 C C . HIS A 1 98 ? 16.75 -14.445 -6.957 1 97.38 98 HIS A C 1
ATOM 765 O O . HIS A 1 98 ? 16.047 -15.336 -6.473 1 97.38 98 HIS A O 1
ATOM 771 N N . MET A 1 99 ? 18.031 -14.391 -6.801 1 97.56 99 MET A N 1
ATOM 772 C CA . MET A 1 99 ? 18.75 -15.422 -6.055 1 97.56 99 MET A CA 1
ATOM 773 C C . MET A 1 99 ? 19.438 -14.828 -4.828 1 97.56 99 MET A C 1
ATOM 775 O O . MET A 1 99 ? 20.188 -13.859 -4.941 1 97.56 99 MET A O 1
ATOM 779 N N . ASN A 1 100 ? 19.156 -15.422 -3.771 1 97.44 100 ASN A N 1
ATOM 780 C CA . ASN A 1 100 ? 19.75 -14.977 -2.514 1 97.44 100 ASN A CA 1
ATOM 781 C C . ASN A 1 100 ? 20.266 -16.156 -1.692 1 97.44 100 ASN A C 1
ATOM 783 O O . ASN A 1 100 ? 19.625 -17.203 -1.627 1 97.44 100 ASN A O 1
ATOM 787 N N . TYR A 1 101 ? 21.469 -16.016 -1.182 1 97.19 101 TYR A N 1
ATOM 788 C CA . TYR A 1 101 ? 22.062 -16.984 -0.259 1 97.19 101 TYR A CA 1
ATOM 789 C C . TYR A 1 101 ? 22.703 -16.266 0.925 1 97.19 101 TYR A C 1
ATOM 791 O O . TYR A 1 101 ? 23.5 -15.344 0.745 1 97.19 101 TYR A O 1
ATOM 799 N N . ASP A 1 102 ? 22.281 -16.641 2.068 1 95.94 102 ASP A N 1
ATOM 800 C CA . ASP A 1 102 ? 22.828 -16.109 3.307 1 95.94 102 ASP A CA 1
ATOM 801 C C . ASP A 1 102 ? 22.969 -17.203 4.367 1 95.94 102 ASP A C 1
ATOM 803 O O . ASP A 1 102 ? 22 -17.531 5.055 1 95.94 102 ASP A O 1
ATOM 807 N N . LYS A 1 103 ? 24.156 -17.688 4.539 1 93.31 103 LYS A N 1
ATOM 808 C CA . LYS A 1 103 ? 24.391 -18.797 5.449 1 93.31 103 LYS A CA 1
ATOM 809 C C . LYS A 1 103 ? 24.109 -18.406 6.895 1 93.31 103 LYS A C 1
ATOM 811 O O . LYS A 1 103 ? 23.453 -19.141 7.629 1 93.31 103 LYS A O 1
ATOM 816 N N . GLN A 1 104 ? 24.594 -17.312 7.309 1 92 104 GLN A N 1
ATOM 817 C CA . GLN A 1 104 ? 24.453 -16.844 8.688 1 92 104 GLN A CA 1
ATOM 818 C C . GLN A 1 104 ? 22.984 -16.594 9.023 1 92 104 GLN A C 1
ATOM 820 O O . GLN A 1 104 ? 22.516 -16.984 10.094 1 92 104 GLN A O 1
ATOM 825 N N . LYS A 1 105 ? 22.312 -15.922 8.148 1 89.06 105 LYS A N 1
ATOM 826 C CA . LYS A 1 105 ? 20.891 -15.656 8.367 1 89.06 105 LYS A CA 1
ATOM 827 C C . LYS A 1 105 ? 20.109 -16.953 8.492 1 89.06 105 LYS A C 1
ATOM 829 O O . LYS A 1 105 ? 19.188 -17.062 9.312 1 89.06 105 LYS A O 1
ATOM 834 N N . GLY A 1 106 ? 20.469 -17.859 7.684 1 90.06 106 GLY A N 1
ATOM 835 C CA . GLY A 1 106 ? 19.828 -19.172 7.766 1 90.06 106 GLY A CA 1
ATOM 836 C C . GLY A 1 106 ? 20.047 -19.859 9.102 1 90.06 106 GLY A C 1
ATOM 837 O O . GLY A 1 106 ? 19.109 -20.438 9.664 1 90.06 106 GLY A O 1
ATOM 838 N N . GLN A 1 107 ? 21.203 -19.734 9.578 1 89.56 107 GLN A N 1
ATOM 839 C CA . GLN A 1 107 ? 21.516 -20.328 10.867 1 89.56 107 GLN A CA 1
ATOM 840 C C . GLN A 1 107 ? 20.781 -19.625 12 1 89.56 107 GLN A C 1
ATOM 842 O O . GLN A 1 107 ? 20.188 -20.266 12.867 1 89.56 107 GLN A O 1
ATOM 847 N N . ASP A 1 108 ? 20.781 -18.359 11.945 1 90.06 108 ASP A N 1
ATOM 848 C CA . ASP A 1 108 ? 20.172 -17.547 12.977 1 90.06 108 ASP A CA 1
ATOM 849 C C . ASP A 1 108 ? 18.672 -17.812 13.062 1 90.06 108 ASP A C 1
ATOM 851 O O . ASP A 1 108 ? 18.109 -17.891 14.156 1 90.06 108 ASP A O 1
ATOM 855 N N . ARG A 1 109 ? 18.062 -18 11.961 1 89.75 109 ARG A N 1
ATOM 856 C CA . ARG A 1 109 ? 16.609 -18.125 11.891 1 89.75 109 ARG A CA 1
ATOM 857 C C . ARG A 1 109 ? 16.188 -19.578 11.766 1 89.75 109 ARG A C 1
ATOM 859 O O . ARG A 1 109 ? 14.992 -19.891 11.633 1 89.75 109 ARG A O 1
ATOM 866 N N . LYS A 1 110 ? 17.203 -20.438 11.789 1 89.56 110 LYS A N 1
ATOM 867 C CA . LYS A 1 110 ? 16.922 -21.844 11.586 1 89.56 110 LYS A CA 1
ATOM 868 C C . LYS A 1 110 ? 16.078 -22.062 10.336 1 89.56 110 LYS A C 1
ATOM 870 O O . LYS A 1 110 ? 15.055 -22.766 10.391 1 89.56 110 LYS A O 1
ATOM 875 N N . ALA A 1 111 ? 16.438 -21.391 9.32 1 93.25 111 ALA A N 1
ATOM 876 C CA . ALA A 1 111 ? 15.734 -21.438 8.047 1 93.25 111 ALA A CA 1
ATOM 877 C C . ALA A 1 111 ? 16.688 -21.797 6.91 1 93.25 111 ALA A C 1
ATOM 879 O O . ALA A 1 111 ? 17.906 -21.734 7.066 1 93.25 111 ALA A O 1
ATOM 880 N N . ARG A 1 112 ? 16.156 -22.25 5.773 1 95.31 112 ARG A N 1
ATOM 881 C CA . ARG A 1 112 ? 16.938 -22.547 4.574 1 95.31 112 ARG A CA 1
ATOM 882 C C . ARG A 1 112 ? 17.625 -21.297 4.047 1 95.31 112 ARG A C 1
ATOM 884 O O . ARG A 1 112 ? 16.984 -20.266 3.826 1 95.31 112 ARG A O 1
ATOM 891 N N . PRO A 1 113 ? 18.891 -21.359 3.807 1 96.81 113 PRO A N 1
ATOM 892 C CA . PRO A 1 113 ? 19.672 -20.141 3.535 1 96.81 113 PRO A CA 1
ATOM 893 C C . PRO A 1 113 ? 19.609 -19.719 2.068 1 96.81 113 PRO A C 1
ATOM 895 O O . PRO A 1 113 ? 20 -18.594 1.727 1 96.81 113 PRO A O 1
ATOM 898 N N . PHE A 1 114 ? 19.25 -20.656 1.141 1 97.38 114 PHE A N 1
ATOM 899 C CA . PHE A 1 114 ? 19.141 -20.328 -0.277 1 97.38 114 PHE A CA 1
ATOM 900 C C . PHE A 1 114 ? 17.703 -20.031 -0.659 1 97.38 114 PHE A C 1
ATOM 902 O O . PHE A 1 114 ? 16.781 -20.734 -0.251 1 97.38 114 PHE A O 1
ATOM 909 N N . ARG A 1 115 ? 17.547 -18.906 -1.399 1 98.06 115 ARG A N 1
ATOM 910 C CA . ARG A 1 115 ? 16.219 -18.484 -1.842 1 98.06 115 ARG A CA 1
ATOM 911 C C . ARG A 1 115 ? 16.234 -18.109 -3.32 1 98.06 115 ARG A C 1
ATOM 913 O O . ARG A 1 115 ? 17.125 -17.391 -3.779 1 98.06 115 ARG A O 1
ATOM 920 N N . LEU A 1 116 ? 15.305 -18.641 -4.055 1 98.19 116 LEU A N 1
ATOM 921 C CA . LEU A 1 116 ? 15.125 -18.344 -5.469 1 98.19 116 LEU A CA 1
ATOM 922 C C . LEU A 1 116 ? 13.688 -17.922 -5.758 1 98.19 116 LEU A C 1
ATOM 924 O O . LEU A 1 116 ? 12.75 -18.641 -5.414 1 98.19 116 LEU A O 1
ATOM 928 N N . GLU A 1 117 ? 13.516 -16.734 -6.352 1 98.12 117 GLU A N 1
ATOM 929 C CA . GLU A 1 117 ? 12.195 -16.203 -6.672 1 98.12 117 GLU A CA 1
ATOM 930 C C . GLU A 1 117 ? 12.078 -15.883 -8.156 1 98.12 117 GLU A C 1
ATOM 932 O O . GLU A 1 117 ? 12.992 -15.297 -8.75 1 98.12 117 GLU A O 1
ATOM 937 N N . PHE A 1 118 ? 10.977 -16.266 -8.75 1 97.44 118 PHE A N 1
ATOM 938 C CA . PHE A 1 118 ? 10.781 -16 -10.172 1 97.44 118 PHE A CA 1
ATOM 939 C C . PHE A 1 118 ? 9.32 -16.188 -10.562 1 97.44 118 PHE A C 1
ATOM 941 O O . PHE A 1 118 ? 8.531 -16.75 -9.797 1 97.44 118 PHE A O 1
ATOM 948 N N . ASN A 1 119 ? 8.969 -15.688 -11.68 1 95.94 119 ASN A N 1
ATOM 949 C CA . ASN A 1 119 ? 7.695 -15.93 -12.359 1 95.94 119 ASN A CA 1
ATOM 950 C C . ASN A 1 119 ? 7.855 -16.891 -13.523 1 95.94 119 ASN A C 1
ATOM 952 O O . ASN A 1 119 ? 8.484 -16.562 -14.531 1 95.94 119 ASN A O 1
ATOM 956 N N . PRO A 1 120 ? 7.277 -18.078 -13.383 1 95.81 120 PRO A N 1
ATOM 957 C CA . PRO A 1 120 ? 7.453 -19.094 -14.422 1 95.81 120 PRO A CA 1
ATOM 958 C C . PRO A 1 120 ? 7.035 -18.609 -15.805 1 95.81 120 PRO A C 1
ATOM 960 O O . PRO A 1 120 ? 7.555 -19.078 -16.828 1 95.81 120 PRO A O 1
ATOM 963 N N . ASN A 1 121 ? 6.156 -17.609 -15.844 1 92.5 121 ASN A N 1
ATOM 964 C CA . ASN A 1 121 ? 5.621 -17.141 -17.125 1 92.5 121 ASN A CA 1
ATOM 965 C C . ASN A 1 121 ? 6.559 -16.125 -17.781 1 92.5 121 ASN A C 1
ATOM 967 O O . ASN A 1 121 ? 6.367 -15.773 -18.953 1 92.5 121 ASN A O 1
ATOM 971 N N . LYS A 1 122 ? 7.559 -15.742 -17.094 1 91.56 122 LYS A N 1
ATOM 972 C CA . LYS A 1 122 ? 8.43 -14.695 -17.609 1 91.56 122 LYS A CA 1
ATOM 973 C C . LYS A 1 122 ? 9.844 -15.219 -17.859 1 91.56 122 LYS A C 1
ATOM 975 O O . LYS A 1 122 ? 10.758 -14.453 -18.156 1 91.56 122 LYS A O 1
ATOM 980 N N . LEU A 1 123 ? 10.023 -16.5 -17.703 1 94.62 123 LEU A N 1
ATOM 981 C CA . LEU A 1 123 ? 11.344 -17.109 -17.828 1 94.62 123 LEU A CA 1
ATOM 982 C C . LEU A 1 123 ? 11.797 -17.094 -19.297 1 94.62 123 LEU A C 1
ATOM 984 O O . LEU A 1 123 ? 11.039 -17.484 -20.188 1 94.62 123 LEU A O 1
ATOM 988 N N . ARG A 1 124 ? 12.984 -16.625 -19.5 1 93.12 124 ARG A N 1
ATOM 989 C CA . ARG A 1 124 ? 13.68 -16.812 -20.766 1 93.12 124 ARG A CA 1
ATOM 990 C C . ARG A 1 124 ? 14.391 -18.172 -20.812 1 93.12 124 ARG A C 1
ATOM 992 O O . ARG A 1 124 ? 14.477 -18.859 -19.797 1 93.12 124 ARG A O 1
ATOM 999 N N . LEU A 1 125 ? 14.812 -18.516 -21.938 1 94.19 125 LEU A N 1
ATOM 1000 C CA . LEU A 1 125 ? 15.523 -19.781 -22.078 1 94.19 125 LEU A CA 1
ATOM 1001 C C . LEU A 1 125 ? 16.719 -19.844 -21.125 1 94.19 125 LEU A C 1
ATOM 1003 O O . LEU A 1 125 ? 16.906 -20.859 -20.438 1 94.19 125 LEU A O 1
ATOM 1007 N N . VAL A 1 126 ? 17.453 -18.828 -21.062 1 95.56 126 VAL A N 1
ATOM 1008 C CA . VAL A 1 126 ? 18.656 -18.797 -20.234 1 95.56 126 VAL A CA 1
ATOM 1009 C C . VAL A 1 126 ? 18.281 -18.953 -18.766 1 95.56 126 VAL A C 1
ATOM 1011 O O . VAL A 1 126 ? 18.984 -19.609 -18 1 95.56 126 VAL A O 1
ATOM 1014 N N . ASP A 1 127 ? 17.188 -18.359 -18.391 1 96.19 127 ASP A N 1
ATOM 1015 C CA . ASP A 1 127 ? 16.734 -18.453 -17 1 96.19 127 ASP A CA 1
ATOM 1016 C C . ASP A 1 127 ? 16.344 -19.891 -16.656 1 96.19 127 ASP A C 1
ATOM 1018 O O . ASP A 1 127 ? 16.688 -20.391 -15.586 1 96.19 127 ASP A O 1
ATOM 1022 N N . SER A 1 128 ? 15.625 -20.5 -17.578 1 94.81 128 SER A N 1
ATOM 1023 C CA . SER A 1 128 ? 15.227 -21.891 -17.375 1 94.81 128 SER A CA 1
ATOM 1024 C C . SER A 1 128 ? 16.438 -22.797 -17.25 1 94.81 128 SER A C 1
ATOM 1026 O O . SER A 1 128 ? 16.469 -23.703 -16.406 1 94.81 128 SER A O 1
ATOM 1028 N N . GLU A 1 129 ? 17.422 -22.531 -18.031 1 95.56 129 GLU A N 1
ATOM 1029 C CA . GLU A 1 129 ? 18.656 -23.328 -18 1 95.56 129 GLU A CA 1
ATOM 1030 C C . GLU A 1 129 ? 19.375 -23.156 -16.656 1 95.56 129 GLU A C 1
ATOM 1032 O O . GLU A 1 129 ? 19.922 -24.109 -16.109 1 95.56 129 GLU A O 1
ATOM 1037 N N . ILE A 1 130 ? 19.328 -22 -16.219 1 96.94 130 ILE A N 1
ATOM 1038 C CA . ILE A 1 130 ? 19.969 -21.719 -14.93 1 96.94 130 ILE A CA 1
ATOM 1039 C C . ILE A 1 130 ? 19.234 -22.453 -13.82 1 96.94 130 ILE A C 1
ATOM 1041 O O . ILE A 1 130 ? 19.875 -23.078 -12.961 1 96.94 130 ILE A O 1
ATOM 1045 N N . ILE A 1 131 ? 17.938 -22.422 -13.844 1 96.44 131 ILE A N 1
ATOM 1046 C CA . ILE A 1 131 ? 17.125 -23.125 -12.852 1 96.44 131 ILE A CA 1
ATOM 1047 C C . ILE A 1 131 ? 17.422 -24.625 -12.93 1 96.44 131 ILE A C 1
ATOM 1049 O O . ILE A 1 131 ? 17.609 -25.281 -11.906 1 96.44 131 ILE A O 1
ATOM 1053 N N . ASP A 1 132 ? 17.531 -25.094 -14.125 1 94.69 132 ASP A N 1
ATOM 1054 C CA . ASP A 1 132 ? 17.812 -26.5 -14.359 1 94.69 132 ASP A CA 1
ATOM 1055 C C . ASP A 1 132 ? 19.172 -26.906 -13.766 1 94.69 132 ASP A C 1
ATOM 1057 O O . ASP A 1 132 ? 19.344 -28.031 -13.312 1 94.69 132 ASP A O 1
ATOM 1061 N N . THR A 1 133 ? 20.062 -26.031 -13.82 1 95.38 133 THR A N 1
ATOM 1062 C CA . THR A 1 133 ? 21.406 -26.297 -13.32 1 95.38 133 THR A CA 1
ATOM 1063 C C . THR A 1 133 ? 21.438 -26.203 -11.797 1 95.38 133 THR A C 1
ATOM 1065 O O . THR A 1 133 ? 22.156 -26.969 -11.148 1 95.38 133 THR A O 1
ATOM 1068 N N . ILE A 1 134 ? 20.641 -25.312 -11.25 1 96.38 134 ILE A N 1
ATOM 1069 C CA . ILE A 1 134 ? 20.703 -25 -9.828 1 96.38 134 ILE A CA 1
ATOM 1070 C C . ILE A 1 134 ? 20 -26.094 -9.023 1 96.38 134 ILE A C 1
ATOM 1072 O O . ILE A 1 134 ? 20.453 -26.453 -7.938 1 96.38 134 ILE A O 1
ATOM 1076 N N . ILE A 1 135 ? 18.938 -26.609 -9.477 1 95.5 135 ILE A N 1
ATOM 1077 C CA . ILE A 1 135 ? 18.062 -27.5 -8.711 1 95.5 135 ILE A CA 1
ATOM 1078 C C . ILE A 1 135 ? 18.844 -28.734 -8.258 1 95.5 135 ILE A C 1
ATOM 1080 O O . ILE A 1 135 ? 18.797 -29.109 -7.09 1 95.5 135 ILE A O 1
ATOM 1084 N N . PRO A 1 136 ? 19.672 -29.297 -9.156 1 94.38 136 PRO A N 1
ATOM 1085 C CA . PRO A 1 136 ? 20.469 -30.453 -8.734 1 94.38 136 PRO A CA 1
ATOM 1086 C C . PRO A 1 136 ? 21.484 -30.109 -7.648 1 94.38 136 PRO A C 1
ATOM 1088 O O . PRO A 1 136 ? 22 -31.016 -6.984 1 94.38 136 PRO A O 1
ATOM 1091 N N . PHE A 1 137 ? 21.766 -28.859 -7.516 1 97 137 PHE A N 1
ATOM 1092 C CA . PHE A 1 137 ? 22.734 -28.438 -6.516 1 97 137 PHE A CA 1
ATOM 1093 C C . PHE A 1 137 ? 22.094 -28.312 -5.145 1 97 137 PHE A C 1
ATOM 1095 O O . PHE A 1 137 ? 22.781 -28.125 -4.137 1 97 137 PHE A O 1
ATOM 1102 N N . LEU A 1 138 ? 20.797 -28.422 -5.055 1 97.38 138 LEU A N 1
ATOM 1103 C CA . LEU A 1 138 ? 20.047 -28.109 -3.84 1 97.38 138 LEU A CA 1
ATOM 1104 C C . LEU A 1 138 ? 19.562 -29.359 -3.141 1 97.38 138 LEU A C 1
ATOM 1106 O O . LEU A 1 138 ? 19.516 -30.438 -3.75 1 97.38 138 LEU A O 1
ATOM 1110 N N . GLU A 1 139 ? 19.312 -29.281 -1.864 1 96.19 139 GLU A N 1
ATOM 1111 C CA . GLU A 1 139 ? 18.656 -30.328 -1.071 1 96.19 139 GLU A CA 1
ATOM 1112 C C . GLU A 1 139 ? 17.609 -29.734 -0.139 1 96.19 139 GLU A C 1
ATOM 1114 O O . GLU A 1 139 ? 17.656 -28.562 0.202 1 96.19 139 GLU A O 1
ATOM 1119 N N . ASP A 1 140 ? 16.562 -30.531 0.161 1 96.25 140 ASP A N 1
ATOM 1120 C CA . ASP A 1 140 ? 15.453 -30.125 1.021 1 96.25 140 ASP A CA 1
ATOM 1121 C C . ASP A 1 140 ? 14.742 -28.891 0.461 1 96.25 140 ASP A C 1
ATOM 1123 O O . ASP A 1 140 ? 14.57 -27.891 1.163 1 96.25 140 ASP A O 1
ATOM 1127 N N . ILE A 1 141 ? 14.438 -28.969 -0.763 1 96.81 141 ILE A N 1
ATOM 1128 C CA . ILE A 1 141 ? 13.789 -27.859 -1.456 1 96.81 141 ILE A CA 1
ATOM 1129 C C . ILE A 1 141 ? 12.352 -27.703 -0.964 1 96.81 141 ILE A C 1
ATOM 1131 O O . ILE A 1 141 ? 11.625 -28.688 -0.842 1 96.81 141 ILE A O 1
ATOM 1135 N N . SER A 1 142 ? 11.992 -26.484 -0.604 1 96 142 SER A N 1
ATOM 1136 C CA . SER A 1 142 ? 10.625 -26.156 -0.211 1 96 142 SER A CA 1
ATOM 1137 C C . SER A 1 142 ? 10.117 -24.922 -0.949 1 96 142 SER A C 1
ATOM 1139 O O . SER A 1 142 ? 10.859 -23.953 -1.128 1 96 142 SER A O 1
ATOM 1141 N N . ILE A 1 143 ? 8.945 -25.031 -1.403 1 96.62 143 ILE A N 1
ATOM 1142 C CA . ILE A 1 143 ? 8.312 -23.844 -1.964 1 96.62 143 ILE A CA 1
ATOM 1143 C C . ILE A 1 143 ? 7.711 -23 -0.841 1 96.62 143 ILE A C 1
ATOM 1145 O O . ILE A 1 143 ? 6.797 -23.438 -0.142 1 96.62 143 ILE A O 1
ATOM 1149 N N . SER A 1 144 ? 8.219 -21.812 -0.665 1 96.62 144 SER A N 1
ATOM 1150 C CA . SER A 1 144 ? 7.793 -20.969 0.446 1 96.62 144 SER A CA 1
ATOM 1151 C C . SER A 1 144 ? 6.664 -20.031 0.027 1 96.62 144 SER A C 1
ATOM 1153 O O . SER A 1 144 ? 5.945 -19.5 0.875 1 96.62 144 SER A O 1
ATOM 1155 N N . ARG A 1 145 ? 6.535 -19.766 -1.275 1 97.75 145 ARG A N 1
ATOM 1156 C CA . ARG A 1 145 ? 5.426 -18.969 -1.782 1 97.75 145 ARG A CA 1
ATOM 1157 C C . ARG A 1 145 ? 5.008 -19.422 -3.176 1 97.75 145 ARG A C 1
ATOM 1159 O O . ARG A 1 145 ? 5.855 -19.781 -3.996 1 97.75 145 ARG A O 1
ATOM 1166 N N . ALA A 1 146 ? 3.828 -19.438 -3.445 1 98.12 146 ALA A N 1
ATOM 1167 C CA . ALA A 1 146 ? 3.26 -19.656 -4.773 1 98.12 146 ALA A CA 1
ATOM 1168 C C . ALA A 1 146 ? 2.027 -18.781 -4.988 1 98.12 146 ALA A C 1
ATOM 1170 O O . ALA A 1 146 ? 1.128 -18.734 -4.148 1 98.12 146 ALA A O 1
ATOM 1171 N N . ASP A 1 147 ? 1.999 -18.094 -6.07 1 98.25 147 ASP A N 1
ATOM 1172 C CA . ASP A 1 147 ? 0.852 -17.266 -6.434 1 98.25 147 ASP A CA 1
ATOM 1173 C C . ASP A 1 147 ? 0.055 -17.906 -7.57 1 98.25 147 ASP A C 1
ATOM 1175 O O . ASP A 1 147 ? 0.581 -18.094 -8.672 1 98.25 147 ASP A O 1
ATOM 1179 N N . LEU A 1 148 ? -1.148 -18.25 -7.34 1 98.69 148 LEU A N 1
ATOM 1180 C CA . LEU A 1 148 ? -2.074 -18.734 -8.359 1 98.69 148 LEU A CA 1
ATOM 1181 C C . LEU A 1 148 ? -2.902 -17.594 -8.93 1 98.69 148 LEU A C 1
ATOM 1183 O O . LEU A 1 148 ? -3.623 -16.922 -8.195 1 98.69 148 LEU A O 1
ATOM 1187 N N . ALA A 1 149 ? -2.811 -17.406 -10.242 1 98.56 149 ALA A N 1
ATOM 1188 C CA . ALA A 1 149 ? -3.455 -16.25 -10.844 1 98.56 149 ALA A CA 1
ATOM 1189 C C . ALA A 1 149 ? -4.457 -16.672 -11.914 1 98.56 149 ALA A C 1
ATOM 1191 O O . ALA A 1 149 ? -4.16 -17.531 -12.75 1 98.56 149 ALA A O 1
ATOM 1192 N N . PHE A 1 150 ? -5.625 -16.094 -11.867 1 98.62 150 PHE A N 1
ATOM 1193 C CA . PHE A 1 150 ? -6.629 -16.203 -12.922 1 98.62 150 PHE A CA 1
ATOM 1194 C C . PHE A 1 150 ? -6.77 -14.898 -13.68 1 98.62 150 PHE A C 1
ATOM 1196 O O . PHE A 1 150 ? -6.996 -13.844 -13.078 1 98.62 150 PHE A O 1
ATOM 1203 N N . ASP A 1 151 ? -6.637 -14.984 -14.945 1 98.31 151 ASP A N 1
ATOM 1204 C CA . ASP A 1 151 ? -6.871 -13.82 -15.789 1 98.31 151 ASP A CA 1
ATOM 1205 C C . ASP A 1 151 ? -8.242 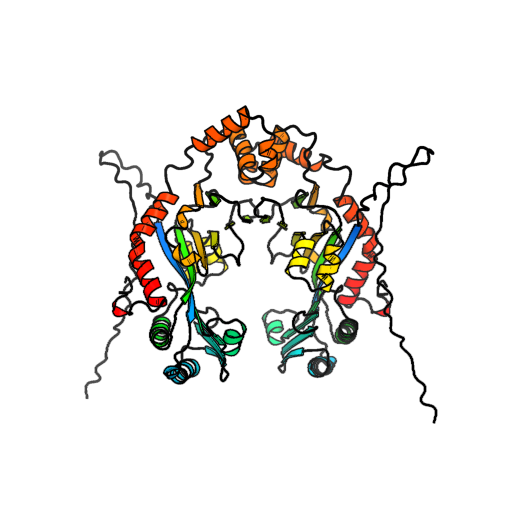-13.898 -16.469 1 98.31 151 ASP A C 1
ATOM 1207 O O . ASP A 1 151 ? -8.578 -14.914 -17.078 1 98.31 151 ASP A O 1
ATOM 1211 N N . LEU A 1 152 ? -9.031 -12.898 -16.266 1 97.88 152 LEU A N 1
ATOM 1212 C CA . LEU A 1 152 ? -10.336 -12.75 -16.906 1 97.88 152 LEU A CA 1
ATOM 1213 C C . LEU A 1 152 ? -10.305 -11.664 -17.969 1 97.88 152 LEU A C 1
ATOM 1215 O O . LEU A 1 152 ? -10.211 -10.477 -17.656 1 97.88 152 LEU A O 1
ATOM 1219 N N . PHE A 1 153 ? -10.414 -12.102 -19.219 1 97 153 PHE A N 1
ATOM 1220 C CA . PHE A 1 153 ? -10.375 -11.148 -20.328 1 97 153 PHE A CA 1
ATOM 1221 C C . PHE A 1 153 ? -11.789 -10.773 -20.75 1 97 153 PHE A C 1
ATOM 1223 O O . PHE A 1 153 ? -12.711 -11.594 -20.688 1 97 153 PHE A O 1
ATOM 1230 N N . GLU A 1 154 ? -11.992 -9.531 -21.078 1 95.19 154 GLU A N 1
ATOM 1231 C CA . GLU A 1 154 ? -13.211 -8.969 -21.641 1 95.19 154 GLU A CA 1
ATOM 1232 C C . GLU A 1 154 ? -14.359 -9.016 -20.641 1 95.19 154 GLU A C 1
ATOM 1234 O O . GLU A 1 154 ? -15.531 -9.094 -21.016 1 95.19 154 GLU A O 1
ATOM 1239 N N . VAL A 1 155 ? -14.023 -9.172 -19.406 1 93.94 155 VAL A N 1
ATOM 1240 C CA . VAL A 1 155 ? -14.984 -9.086 -18.312 1 93.94 155 VAL A CA 1
ATOM 1241 C C . VAL A 1 155 ? -14.602 -7.938 -17.375 1 93.94 155 VAL A C 1
ATOM 1243 O O . VAL A 1 155 ? -13.461 -7.848 -16.922 1 93.94 155 VAL A O 1
ATOM 1246 N N . ASP A 1 156 ? -15.547 -7.066 -17.234 1 94.12 156 ASP A N 1
ATOM 1247 C CA . ASP A 1 156 ? -15.32 -5.992 -16.266 1 94.12 156 ASP A CA 1
ATOM 1248 C C . ASP A 1 156 ? -15.695 -6.438 -14.859 1 94.12 156 ASP A C 1
ATOM 1250 O O . ASP A 1 156 ? -16.875 -6.562 -14.531 1 94.12 156 ASP A O 1
ATOM 1254 N N . CYS A 1 157 ? -14.656 -6.574 -14.016 1 95 157 CYS A N 1
ATOM 1255 C CA . CYS A 1 157 ? -14.883 -7.102 -12.68 1 95 157 CYS A CA 1
ATOM 1256 C C . CYS A 1 157 ? -14.992 -5.973 -11.664 1 95 157 CYS A C 1
ATOM 1258 O O . CYS A 1 157 ? -14.969 -6.215 -10.453 1 95 157 CYS A O 1
ATOM 1260 N N . SER A 1 158 ? -15.156 -4.73 -12.117 1 90.75 158 SER A N 1
ATOM 1261 C CA . SER A 1 158 ? -15.195 -3.582 -11.211 1 90.75 158 SER A CA 1
ATOM 1262 C C . SER A 1 158 ? -16.438 -3.627 -10.32 1 90.75 158 SER A C 1
ATOM 1264 O O . SER A 1 158 ? -16.484 -2.973 -9.281 1 90.75 158 SER A O 1
ATOM 1266 N N . GLU A 1 159 ? -17.391 -4.391 -10.68 1 84.56 159 GLU A N 1
ATOM 1267 C CA . GLU A 1 159 ? -18.625 -4.492 -9.898 1 84.56 159 GLU A CA 1
ATOM 1268 C C . GLU A 1 159 ? -18.828 -5.914 -9.383 1 84.56 159 GLU A C 1
ATOM 1270 O O . GLU A 1 159 ? -19.969 -6.344 -9.172 1 84.56 159 GLU A O 1
ATOM 1275 N N . PHE A 1 160 ? -17.797 -6.621 -9.297 1 89.81 160 PHE A N 1
ATOM 1276 C CA . PHE A 1 160 ? -17.875 -7.965 -8.734 1 89.81 160 PHE A CA 1
ATOM 1277 C C . PHE A 1 160 ? -17.812 -7.926 -7.215 1 89.81 160 PHE A C 1
ATOM 1279 O O . PHE A 1 160 ? -17.172 -7.051 -6.633 1 89.81 160 PHE A O 1
ATOM 1286 N N . VAL A 1 161 ? -18.469 -8.867 -6.633 1 86.38 161 VAL A N 1
ATOM 1287 C CA . VAL A 1 161 ? -18.312 -9.117 -5.203 1 86.38 161 VAL A CA 1
ATOM 1288 C C . VAL A 1 161 ? -17.156 -10.086 -4.969 1 86.38 161 VAL A C 1
ATOM 1290 O O . VAL A 1 161 ? -17.094 -11.141 -5.594 1 86.38 161 VAL A O 1
ATOM 1293 N N . LEU A 1 162 ? -16.203 -9.68 -4.203 1 91.69 162 LEU A N 1
ATOM 1294 C CA . LEU A 1 162 ? -15.133 -10.547 -3.715 1 91.69 162 LEU A CA 1
ATOM 1295 C C . LEU A 1 162 ? -15.102 -10.57 -2.189 1 91.69 162 LEU A C 1
ATOM 1297 O O . LEU A 1 162 ? -14.781 -9.562 -1.558 1 91.69 162 LEU A O 1
ATOM 1301 N N . GLU A 1 163 ? -15.508 -11.688 -1.675 1 87.88 163 GLU A N 1
ATOM 1302 C CA . GLU A 1 163 ? -15.539 -11.844 -0.224 1 87.88 163 GLU A CA 1
ATOM 1303 C C . GLU A 1 163 ? -15.008 -13.219 0.196 1 87.88 163 GLU A C 1
ATOM 1305 O O . GLU A 1 163 ? -15.117 -14.188 -0.554 1 87.88 163 GLU A O 1
ATOM 1310 N N . LYS A 1 164 ? -14.406 -13.211 1.32 1 89.12 164 LYS A N 1
ATOM 1311 C CA . LYS A 1 164 ? -13.984 -14.484 1.896 1 89.12 164 LYS A CA 1
ATOM 1312 C C . LYS A 1 164 ? -15.156 -15.195 2.566 1 89.12 164 LYS A C 1
ATOM 1314 O O . LYS A 1 164 ? -15.961 -14.562 3.258 1 89.12 164 LYS A O 1
ATOM 1319 N N . LYS A 1 165 ? -15.195 -16.453 2.289 1 84.62 165 LYS A N 1
ATOM 1320 C CA . LYS A 1 165 ? -16.188 -17.25 3.014 1 84.62 165 LYS A CA 1
ATOM 1321 C C . LYS A 1 165 ? -15.75 -17.484 4.457 1 84.62 165 LYS A C 1
ATOM 1323 O O . LYS A 1 165 ? -14.555 -17.594 4.742 1 84.62 165 LYS A O 1
ATOM 1328 N N . GLY A 1 166 ? -16.672 -17.516 5.328 1 80.19 166 GLY A N 1
ATOM 1329 C CA . GLY A 1 166 ? -16.359 -17.844 6.711 1 80.19 166 GLY A CA 1
ATOM 1330 C C . GLY A 1 166 ? -15.906 -16.641 7.52 1 80.19 166 GLY A C 1
ATOM 1331 O O . GLY A 1 166 ? -16.562 -15.609 7.531 1 80.19 166 GLY A O 1
ATOM 1332 N N . ARG A 1 167 ? -14.672 -16.797 8.156 1 79.06 167 ARG A N 1
ATOM 1333 C CA . ARG A 1 167 ? -14.18 -15.766 9.062 1 79.06 167 ARG A CA 1
ATOM 1334 C C . ARG A 1 167 ? -13.781 -14.508 8.305 1 79.06 167 ARG A C 1
ATOM 1336 O O . ARG A 1 167 ? -13.086 -14.578 7.293 1 79.06 167 ARG A O 1
ATOM 1343 N N . PRO A 1 168 ? -14.234 -13.398 8.867 1 79.81 168 PRO A N 1
ATOM 1344 C CA . PRO A 1 168 ? -13.875 -12.141 8.203 1 79.81 168 PRO 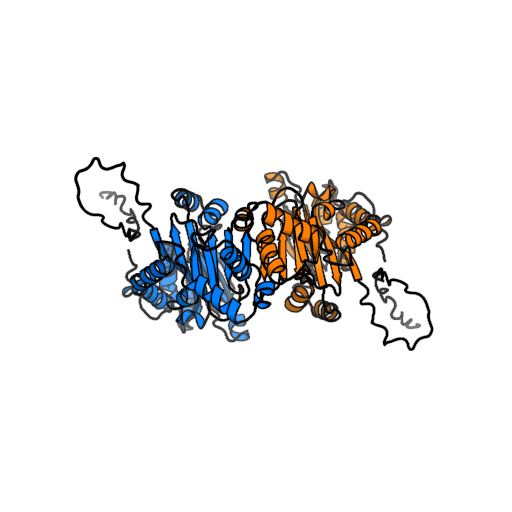A CA 1
ATOM 1345 C C . PRO A 1 168 ? -12.367 -11.898 8.18 1 79.81 168 PRO A C 1
ATOM 1347 O O . PRO A 1 168 ? -11.641 -12.414 9.031 1 79.81 168 PRO A O 1
ATOM 1350 N N . THR A 1 169 ? -11.938 -11.188 7.203 1 89.69 169 THR A N 1
ATOM 1351 C CA . THR A 1 169 ? -10.531 -10.852 7.047 1 89.69 169 THR A CA 1
ATOM 1352 C C . THR A 1 169 ? -10.359 -9.359 6.773 1 89.69 169 THR A C 1
ATOM 1354 O O . THR A 1 169 ? -11.32 -8.672 6.414 1 89.69 169 THR A O 1
ATOM 1357 N N . ALA A 1 170 ? -9.156 -8.906 7.051 1 92.44 170 ALA A N 1
ATOM 1358 C CA . ALA A 1 170 ? -8.844 -7.52 6.715 1 92.44 170 ALA A CA 1
ATOM 1359 C C . ALA A 1 170 ? -8.945 -7.285 5.211 1 92.44 170 ALA A C 1
ATOM 1361 O O . ALA A 1 170 ? -8.68 -8.188 4.414 1 92.44 170 ALA A O 1
ATOM 1362 N N . THR A 1 171 ? -9.352 -6.07 4.836 1 92.88 171 THR A N 1
ATOM 1363 C CA . THR A 1 171 ? -9.523 -5.758 3.422 1 92.88 171 THR A CA 1
ATOM 1364 C C . THR A 1 171 ? -8.859 -4.43 3.072 1 92.88 171 THR A C 1
ATOM 1366 O O . THR A 1 171 ? -8.68 -3.576 3.941 1 92.88 171 THR A O 1
ATOM 1369 N N . LYS A 1 172 ? -8.422 -4.363 1.865 1 95.31 172 LYS A N 1
ATOM 1370 C CA . LYS A 1 172 ? -7.949 -3.127 1.254 1 95.31 172 LYS A CA 1
ATOM 1371 C C . LYS A 1 172 ? -8.625 -2.883 -0.092 1 95.31 172 LYS A C 1
ATOM 1373 O O . LYS A 1 172 ? -8.68 -3.779 -0.938 1 95.31 172 LYS A O 1
ATOM 1378 N N . GLU A 1 173 ? -9.109 -1.69 -0.26 1 92.5 173 GLU A N 1
ATOM 1379 C CA . GLU A 1 173 ? -9.781 -1.373 -1.517 1 92.5 173 GLU A CA 1
ATOM 1380 C C . GLU A 1 173 ? -9.266 -0.066 -2.107 1 92.5 173 GLU A C 1
ATOM 1382 O O . GLU A 1 173 ? -9.086 0.92 -1.388 1 92.5 173 GLU A O 1
ATOM 1387 N N . PHE A 1 174 ? -8.977 -0.167 -3.373 1 94.5 174 PHE A N 1
ATOM 1388 C CA . PHE A 1 174 ? -8.602 0.999 -4.164 1 94.5 174 PHE A CA 1
ATOM 1389 C C . PHE A 1 174 ? -9.703 1.348 -5.164 1 94.5 174 PHE A C 1
ATOM 1391 O O . PHE A 1 174 ? -10.133 0.495 -5.945 1 94.5 174 PHE A O 1
ATOM 1398 N N . ARG A 1 175 ? -10.141 2.562 -5.133 1 89.25 175 ARG A N 1
ATOM 1399 C CA . ARG A 1 175 ? -11.18 3.02 -6.051 1 89.25 175 ARG A CA 1
ATOM 1400 C C . ARG A 1 175 ? -10.734 4.266 -6.805 1 89.25 175 ARG A C 1
ATOM 1402 O O . ARG A 1 175 ? -10.016 5.109 -6.258 1 89.25 175 ARG A O 1
ATOM 1409 N N . SER A 1 176 ? -11.195 4.336 -8.016 1 89.38 176 SER A N 1
ATOM 1410 C CA . SER A 1 176 ? -10.883 5.492 -8.844 1 89.38 176 SER A CA 1
ATOM 1411 C C . SER A 1 176 ? -11.641 6.73 -8.375 1 89.38 176 SER A C 1
ATOM 1413 O O . SER A 1 176 ? -12.43 6.66 -7.434 1 89.38 176 SER A O 1
ATOM 1415 N N . SER A 1 177 ? -11.344 7.844 -9.094 1 84.44 177 SER A N 1
ATOM 1416 C CA . SER A 1 177 ? -12.016 9.102 -8.766 1 84.44 177 SER A CA 1
ATOM 1417 C C . SER A 1 177 ? -13.516 9 -9 1 84.44 177 SER A C 1
ATOM 1419 O O . SER A 1 177 ? -14.297 9.719 -8.375 1 84.44 177 SER A O 1
ATOM 1421 N N . THR A 1 178 ? -13.883 8.047 -9.812 1 76.88 178 THR A N 1
ATOM 1422 C CA . THR A 1 178 ? -15.305 7.867 -10.086 1 76.88 178 THR A CA 1
ATOM 1423 C C . THR A 1 178 ? -15.914 6.832 -9.148 1 76.88 178 THR A C 1
ATOM 1425 O O . THR A 1 178 ? -17.078 6.469 -9.289 1 76.88 178 THR A O 1
ATOM 1428 N N . GLY A 1 179 ? -15.133 6.293 -8.32 1 77.75 179 GLY A N 1
ATOM 1429 C CA . GLY A 1 179 ? -15.641 5.344 -7.34 1 77.75 179 GLY A CA 1
ATOM 1430 C C . GLY A 1 179 ? -15.594 3.906 -7.816 1 77.75 179 GLY A C 1
ATOM 1431 O O . GLY A 1 179 ? -16.062 3 -7.121 1 77.75 179 GLY A O 1
ATOM 1432 N N . THR A 1 180 ? -15.023 3.725 -8.945 1 82.94 180 THR A N 1
ATOM 1433 C CA . THR A 1 180 ? -14.953 2.383 -9.508 1 82.94 180 THR A CA 1
ATOM 1434 C C . THR A 1 180 ? -13.828 1.581 -8.867 1 82.94 180 THR A C 1
ATOM 1436 O O . THR A 1 180 ? -12.734 2.105 -8.648 1 82.94 180 THR A O 1
ATOM 1439 N N . LEU A 1 181 ? -14.141 0.342 -8.578 1 90.25 181 LEU A N 1
ATOM 1440 C CA . LEU A 1 181 ? -13.117 -0.512 -7.977 1 90.25 181 LEU A CA 1
ATOM 1441 C C . LEU A 1 181 ? -11.961 -0.732 -8.945 1 90.25 181 LEU A C 1
ATOM 1443 O O . LEU A 1 181 ? -12.18 -0.984 -10.133 1 90.25 181 LEU A O 1
ATOM 1447 N N . GLU A 1 182 ? -10.781 -0.658 -8.43 1 94.88 182 GLU A N 1
ATOM 1448 C CA . GLU A 1 182 ? -9.594 -0.961 -9.234 1 94.88 182 GLU A CA 1
ATOM 1449 C C . GLU A 1 182 ? -8.82 -2.135 -8.641 1 94.88 182 GLU A C 1
ATOM 1451 O O . GLU A 1 182 ? -8.234 -2.93 -9.383 1 94.88 182 GLU A O 1
ATOM 1456 N N . THR A 1 183 ? -8.781 -2.221 -7.344 1 97.19 183 THR A N 1
ATOM 1457 C CA . THR A 1 183 ? -8.078 -3.299 -6.656 1 97.19 183 THR A CA 1
ATOM 1458 C C . THR A 1 183 ? -8.742 -3.619 -5.324 1 97.19 183 THR A C 1
ATOM 1460 O O . THR A 1 183 ? -9.172 -2.715 -4.602 1 97.19 183 THR A O 1
ATOM 1463 N N . LYS A 1 184 ? -8.875 -4.824 -5.012 1 95.94 184 LYS A N 1
ATOM 1464 C CA . LYS A 1 184 ? -9.352 -5.273 -3.705 1 95.94 184 LYS A CA 1
ATOM 1465 C C . LYS A 1 184 ? -8.469 -6.391 -3.156 1 95.94 184 LYS A C 1
ATOM 1467 O O . LYS A 1 184 ? -8.133 -7.336 -3.875 1 95.94 184 LYS A O 1
ATOM 1472 N N . TYR A 1 185 ? -8.062 -6.227 -1.969 1 97.75 185 TYR A N 1
ATOM 1473 C CA . TYR A 1 185 ? -7.309 -7.25 -1.248 1 97.75 185 TYR A CA 1
ATOM 1474 C C . TYR A 1 185 ? -8.156 -7.879 -0.15 1 97.75 185 TYR A C 1
ATOM 1476 O O . TYR A 1 185 ? -8.898 -7.18 0.549 1 97.75 185 TYR A O 1
ATOM 1484 N N . LEU A 1 186 ? -8.055 -9.148 -0.003 1 96.25 186 LEU A N 1
ATOM 1485 C CA . LEU A 1 186 ? -8.523 -9.883 1.168 1 96.25 186 LEU A CA 1
ATOM 1486 C C . LEU A 1 186 ? -7.359 -10.484 1.938 1 96.25 186 LEU A C 1
ATOM 1488 O O . LEU A 1 186 ? -6.625 -11.32 1.407 1 96.25 186 LEU A O 1
ATOM 1492 N N . GLY A 1 187 ? -7.195 -10 3.172 1 95.38 187 GLY A N 1
ATOM 1493 C CA . GLY A 1 187 ? -6.098 -10.5 3.984 1 95.38 187 GLY A CA 1
ATOM 1494 C C . GLY A 1 187 ? -4.887 -9.594 3.973 1 95.38 187 GLY A C 1
ATOM 1495 O O . GLY A 1 187 ? -4.691 -8.82 3.033 1 95.38 187 GLY A O 1
ATOM 1496 N N . ALA A 1 188 ? -4.051 -9.781 4.918 1 91.5 188 ALA A N 1
ATOM 1497 C CA . ALA A 1 188 ? -2.852 -8.961 5.07 1 91.5 188 ALA A CA 1
ATOM 1498 C C . ALA A 1 188 ? -1.757 -9.406 4.105 1 91.5 188 ALA A C 1
ATOM 1500 O O . ALA A 1 188 ? -1.657 -10.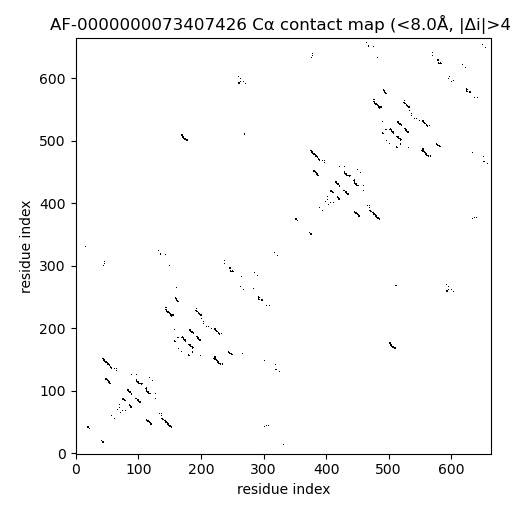594 3.77 1 91.5 188 ALA A O 1
ATOM 1501 N N . PRO A 1 189 ? -0.882 -8.5 3.742 1 89.75 189 PRO A N 1
ATOM 1502 C CA . PRO A 1 189 ? 0.182 -8.82 2.787 1 89.75 189 PRO A CA 1
ATOM 1503 C C . PRO A 1 189 ? 1.121 -9.906 3.293 1 89.75 189 PRO A C 1
ATOM 1505 O O . PRO A 1 189 ? 1.63 -10.711 2.502 1 89.75 189 PRO A O 1
ATOM 1508 N N . ARG A 1 190 ? 1.346 -9.945 4.574 1 87.56 190 ARG A N 1
ATOM 1509 C CA . ARG A 1 190 ? 2.312 -10.891 5.125 1 87.56 190 ARG A CA 1
ATOM 1510 C C . ARG A 1 190 ? 1.626 -12.172 5.578 1 87.56 190 ARG A C 1
ATOM 1512 O O . ARG A 1 190 ? 2.283 -13.094 6.066 1 87.56 190 ARG A O 1
ATOM 1519 N N . SER A 1 191 ? 0.317 -12.234 5.426 1 91.62 191 SER A N 1
ATOM 1520 C CA . SER A 1 191 ? -0.423 -13.422 5.844 1 91.62 191 SER A CA 1
ATOM 1521 C C . SER A 1 191 ? -0.111 -14.609 4.941 1 91.62 191 SER A C 1
ATOM 1523 O O . SER A 1 191 ? 0.506 -14.453 3.887 1 91.62 191 SER A O 1
ATOM 1525 N N . GLU A 1 192 ? -0.476 -15.812 5.383 1 94.88 192 GLU A N 1
ATOM 1526 C CA . GLU A 1 192 ? -0.258 -17.031 4.613 1 94.88 192 GLU A CA 1
ATOM 1527 C C . GLU A 1 192 ? -1.161 -17.078 3.385 1 94.88 192 GLU A C 1
ATOM 1529 O O . GLU A 1 192 ? -0.845 -17.75 2.402 1 94.88 192 GLU A O 1
ATOM 1534 N N . LYS A 1 193 ? -2.248 -16.438 3.506 1 95.69 193 LYS A N 1
ATOM 1535 C CA . LYS A 1 193 ? -3.188 -16.406 2.389 1 95.69 193 LYS A CA 1
ATOM 1536 C C . LYS A 1 193 ? -3.66 -14.977 2.113 1 95.69 193 LYS A C 1
ATOM 1538 O O . LYS A 1 193 ? -4.23 -14.328 2.992 1 95.69 193 LYS A O 1
ATOM 1543 N N . GLN A 1 194 ? -3.406 -14.531 0.968 1 97 194 GLN A N 1
ATOM 1544 C CA . GLN A 1 194 ? -3.939 -13.25 0.508 1 97 194 GLN A CA 1
ATOM 1545 C C . GLN A 1 194 ? -4.586 -13.391 -0.868 1 97 194 GLN A C 1
ATOM 1547 O O . GLN A 1 194 ? -4.055 -14.078 -1.744 1 97 194 GLN A O 1
ATOM 1552 N N . VAL A 1 195 ? -5.73 -12.766 -1.026 1 98 195 VAL A N 1
ATOM 1553 C CA . VAL A 1 195 ? -6.422 -12.742 -2.311 1 98 195 VAL A CA 1
ATOM 1554 C C . VAL A 1 195 ? -6.449 -11.32 -2.857 1 98 195 VAL A C 1
ATOM 1556 O O . VAL A 1 195 ? -6.691 -10.367 -2.113 1 98 195 VAL A O 1
ATOM 1559 N N . ARG A 1 196 ? -6.195 -11.219 -4.172 1 98.12 196 ARG A N 1
ATOM 1560 C CA . ARG A 1 196 ? -6.223 -9.906 -4.816 1 98.12 196 ARG A CA 1
ATOM 1561 C C . ARG A 1 196 ? -7.062 -9.938 -6.086 1 98.12 196 ARG A C 1
ATOM 1563 O O . ARG A 1 196 ? -6.984 -10.891 -6.867 1 98.12 196 ARG A O 1
ATOM 1570 N N . LEU A 1 197 ? -7.906 -8.992 -6.219 1 98.5 197 LEU A N 1
ATOM 1571 C CA . LEU A 1 197 ? -8.594 -8.688 -7.473 1 98.5 197 LEU A CA 1
ATOM 1572 C C . LEU A 1 197 ? -8.211 -7.305 -7.977 1 98.5 197 LEU A C 1
ATOM 1574 O O . LEU A 1 197 ? -8.383 -6.312 -7.266 1 98.5 197 LEU A O 1
ATOM 1578 N N . TYR A 1 198 ? -7.703 -7.344 -9.203 1 98.38 198 TYR A N 1
ATOM 1579 C CA . TYR A 1 198 ? -7.32 -6.008 -9.648 1 98.38 198 TYR A CA 1
ATOM 1580 C C . TYR A 1 198 ? -7.402 -5.891 -11.164 1 98.38 198 TYR A C 1
ATOM 1582 O O . TYR A 1 198 ? -7.371 -6.898 -11.875 1 98.38 198 TYR A O 1
ATOM 1590 N N . ASN A 1 199 ? -7.535 -4.625 -11.664 1 98.06 199 ASN A N 1
ATOM 1591 C CA . ASN A 1 199 ? -7.531 -4.285 -13.078 1 98.06 199 ASN A CA 1
ATOM 1592 C C . ASN A 1 199 ? -6.145 -4.449 -13.695 1 98.06 199 ASN A C 1
ATOM 1594 O O . ASN A 1 199 ? -5.344 -3.512 -13.68 1 98.06 199 ASN A O 1
ATOM 1598 N N . LYS A 1 200 ? -5.938 -5.586 -14.219 1 97.94 200 LYS A N 1
ATOM 1599 C CA . LYS A 1 200 ? -4.617 -5.93 -14.742 1 97.94 200 LYS A CA 1
ATOM 1600 C C . LYS A 1 200 ? -4.293 -5.117 -15.992 1 97.94 200 LYS A C 1
ATOM 1602 O O . LYS A 1 200 ? -3.133 -4.762 -16.219 1 97.94 200 LYS A O 1
ATOM 1607 N N . LYS A 1 201 ? -5.25 -4.836 -16.75 1 97.62 201 LYS A N 1
ATOM 1608 C CA . LYS A 1 201 ? -5.027 -3.99 -17.922 1 97.62 201 LYS A CA 1
ATOM 1609 C C . LYS A 1 201 ? -4.449 -2.635 -17.516 1 97.62 201 LYS A C 1
ATOM 1611 O O . LYS A 1 201 ? -3.432 -2.201 -18.062 1 97.62 201 LYS A O 1
ATOM 1616 N N . LYS A 1 202 ? -5.129 -2.021 -16.609 1 96.5 202 LYS A N 1
ATOM 1617 C CA . LYS A 1 202 ? -4.664 -0.727 -16.125 1 96.5 202 LYS A CA 1
ATOM 1618 C C . LYS A 1 202 ? -3.246 -0.825 -15.57 1 96.5 202 LYS A C 1
ATOM 1620 O O . LYS A 1 202 ? -2.406 0.036 -15.844 1 96.5 202 LYS A O 1
ATOM 1625 N N . GLU A 1 203 ? -2.984 -1.824 -14.805 1 95.62 203 GLU A N 1
ATOM 1626 C CA . GLU A 1 203 ? -1.67 -2.053 -14.211 1 95.62 203 GLU A CA 1
ATOM 1627 C C . GLU A 1 203 ? -0.595 -2.188 -15.289 1 95.62 203 GLU A C 1
ATOM 1629 O O . GLU A 1 203 ? 0.487 -1.608 -15.164 1 95.62 203 GLU A O 1
ATOM 1634 N N . GLN A 1 204 ? -0.905 -2.969 -16.344 1 95.38 204 GLN A N 1
ATOM 1635 C CA . GLN A 1 204 ? 0.059 -3.197 -17.422 1 95.38 204 GLN A CA 1
ATOM 1636 C C . GLN A 1 204 ? 0.267 -1.937 -18.25 1 95.38 204 GLN A C 1
ATOM 1638 O O . GLN A 1 204 ? 1.385 -1.648 -18.688 1 95.38 204 GLN A O 1
ATOM 1643 N N . LEU A 1 205 ? -0.746 -1.209 -18.5 1 95.44 205 LEU A N 1
ATOM 1644 C CA . LEU A 1 205 ? -0.645 0.013 -19.281 1 95.44 205 LEU A CA 1
ATOM 1645 C C . LEU A 1 205 ? 0.192 1.062 -18.562 1 95.44 205 LEU A C 1
ATOM 1647 O O . LEU A 1 205 ? 0.869 1.872 -19.188 1 95.44 205 LEU A O 1
ATOM 1651 N N . GLN A 1 206 ? 0.123 1.058 -17.25 1 91.31 206 GLN A N 1
ATOM 1652 C CA . GLN A 1 206 ? 0.825 2.057 -16.453 1 91.31 206 GLN A CA 1
ATOM 1653 C C . GLN A 1 206 ? 2.275 1.646 -16.219 1 91.31 206 GLN A C 1
ATOM 1655 O O . GLN A 1 206 ? 3.184 2.477 -16.297 1 91.31 206 GLN A O 1
ATOM 1660 N N . ASN A 1 207 ? 2.51 0.354 -15.938 1 87.19 207 ASN A N 1
ATOM 1661 C CA . ASN A 1 207 ? 3.816 -0.054 -15.43 1 87.19 207 ASN A CA 1
ATOM 1662 C C . ASN A 1 207 ? 4.469 -1.091 -16.344 1 87.19 207 ASN A C 1
ATOM 1664 O O . ASN A 1 207 ? 5.621 -1.475 -16.125 1 87.19 207 ASN A O 1
ATOM 1668 N N . GLY A 1 208 ? 3.791 -1.55 -17.312 1 87.69 208 GLY A N 1
ATOM 1669 C CA . GLY A 1 208 ? 4.293 -2.656 -18.109 1 87.69 208 GLY A CA 1
ATOM 1670 C C . GLY A 1 208 ? 5.277 -2.223 -19.188 1 87.69 208 GLY A C 1
ATOM 1671 O O . GLY A 1 208 ? 5.438 -1.028 -19.438 1 87.69 208 GLY A O 1
ATOM 1672 N N . THR A 1 209 ? 6 -3.195 -19.75 1 86 209 THR A N 1
ATOM 1673 C CA . THR A 1 209 ? 6.84 -2.975 -20.922 1 86 209 THR A CA 1
ATOM 1674 C C . THR A 1 209 ? 5.988 -2.621 -22.141 1 86 209 THR A C 1
ATOM 1676 O O . THR A 1 209 ? 4.762 -2.732 -22.109 1 86 209 THR A O 1
ATOM 1679 N N . ASP A 1 210 ? 6.641 -2.207 -23.141 1 89.81 210 ASP A N 1
ATOM 1680 C CA . ASP A 1 210 ? 5.902 -1.896 -24.359 1 89.81 210 ASP A CA 1
ATOM 1681 C C . ASP A 1 210 ? 5.148 -3.119 -24.875 1 89.81 210 ASP A C 1
ATOM 1683 O O . ASP A 1 210 ? 4.012 -3.006 -25.344 1 89.81 210 ASP A O 1
ATOM 1687 N N . LYS A 1 211 ? 5.762 -4.23 -24.766 1 88.94 211 LYS A N 1
ATOM 1688 C CA . LYS A 1 211 ? 5.109 -5.469 -25.188 1 88.94 211 LYS A CA 1
ATOM 1689 C C . LYS A 1 211 ? 3.879 -5.758 -24.328 1 88.94 211 LYS A C 1
ATOM 1691 O O . LYS A 1 211 ? 2.844 -6.184 -24.844 1 88.94 211 LYS A O 1
ATOM 1696 N N . ASP A 1 212 ? 3.986 -5.543 -23.016 1 89.88 212 ASP A N 1
ATOM 1697 C CA . ASP A 1 212 ? 2.871 -5.746 -22.094 1 89.88 212 ASP A CA 1
ATOM 1698 C C . ASP A 1 212 ? 1.72 -4.793 -22.406 1 89.88 212 ASP A C 1
ATOM 1700 O O . ASP A 1 212 ? 0.553 -5.188 -22.375 1 89.88 212 ASP A O 1
ATOM 1704 N N . LYS A 1 213 ? 2.08 -3.586 -22.766 1 94.25 213 LYS A N 1
ATOM 1705 C CA . LYS A 1 213 ? 1.079 -2.572 -23.094 1 94.25 213 LYS A CA 1
ATOM 1706 C C . LYS A 1 213 ? 0.322 -2.936 -24.359 1 94.25 213 LYS A C 1
ATOM 1708 O O . LYS A 1 213 ? -0.9 -2.787 -24.422 1 94.25 213 LYS A O 1
ATOM 1713 N N . ASP A 1 214 ? 1.092 -3.395 -25.281 1 95.12 214 ASP A N 1
ATOM 1714 C CA . ASP A 1 214 ? 0.476 -3.822 -26.531 1 95.12 214 ASP A CA 1
ATOM 1715 C C . ASP A 1 214 ? -0.493 -4.98 -26.297 1 95.12 214 ASP A C 1
ATOM 1717 O O . ASP A 1 214 ? -1.603 -4.984 -26.828 1 95.12 214 ASP A O 1
ATOM 1721 N N . PHE A 1 215 ? -0.081 -5.941 -25.562 1 94.62 215 PHE A N 1
ATOM 1722 C CA . PHE A 1 215 ? -0.938 -7.082 -25.266 1 94.62 215 PHE A CA 1
ATOM 1723 C C . PHE A 1 215 ? -2.203 -6.633 -24.547 1 94.62 215 PHE A C 1
ATOM 1725 O O . PHE A 1 215 ? -3.307 -7.055 -24.891 1 94.62 215 PHE A O 1
ATOM 1732 N N . ALA A 1 216 ? -2.053 -5.812 -23.547 1 95.44 216 ALA A N 1
ATOM 1733 C CA . ALA A 1 216 ? -3.184 -5.324 -22.766 1 95.44 216 ALA A CA 1
ATOM 1734 C C . ALA A 1 216 ? -4.168 -4.551 -23.641 1 95.44 216 ALA A C 1
ATOM 1736 O O . ALA A 1 216 ? -5.379 -4.617 -23.422 1 95.44 216 ALA A O 1
ATOM 1737 N N . SER A 1 217 ? -3.643 -3.812 -24.594 1 95.75 217 SER A N 1
ATOM 1738 C CA . SER A 1 217 ? -4.457 -2.943 -25.438 1 95.75 217 SER A CA 1
ATOM 1739 C C . SER A 1 217 ? -5.387 -3.754 -26.328 1 95.75 217 SER A C 1
ATOM 1741 O O . SER A 1 217 ? -6.336 -3.211 -26.906 1 95.75 217 SER A O 1
ATOM 1743 N N . GLN A 1 218 ? -5.125 -5.027 -26.438 1 94.94 218 GLN A N 1
ATOM 1744 C CA . GLN A 1 218 ? -5.938 -5.887 -27.297 1 94.94 218 GLN A CA 1
ATOM 1745 C C . GLN A 1 218 ? -7.285 -6.191 -26.641 1 94.94 218 GLN A C 1
ATOM 1747 O O . GLN A 1 218 ? -8.203 -6.672 -27.312 1 94.94 218 GLN A O 1
ATOM 1752 N N . PHE A 1 219 ? -7.371 -5.953 -25.391 1 95.38 219 PHE A N 1
ATOM 1753 C CA . PHE A 1 219 ? -8.578 -6.309 -24.656 1 95.38 219 PHE A CA 1
ATOM 1754 C C . PHE A 1 219 ? -9.289 -5.059 -24.156 1 95.38 219 PHE A C 1
ATOM 1756 O O . PHE A 1 219 ? -8.648 -4.059 -23.828 1 95.38 219 PHE A O 1
ATOM 1763 N N . LYS A 1 220 ? -10.578 -5.145 -24.125 1 95.56 220 LYS A N 1
ATOM 1764 C CA . LYS A 1 220 ? -11.328 -4.062 -23.484 1 95.56 220 LYS A CA 1
ATOM 1765 C C . LYS A 1 220 ? -11.18 -4.109 -21.969 1 95.56 220 LYS A C 1
ATOM 1767 O O . LYS A 1 220 ? -11.023 -3.072 -21.328 1 95.56 220 LYS A O 1
ATOM 1772 N N . HIS A 1 221 ? -11.234 -5.277 -21.5 1 96.56 221 HIS A N 1
ATOM 1773 C CA . HIS A 1 221 ? -11.047 -5.5 -20.062 1 96.56 221 HIS A CA 1
ATOM 1774 C C . HIS A 1 221 ? -10.094 -6.66 -19.812 1 96.56 221 HIS A C 1
ATOM 1776 O O . HIS A 1 221 ? -10.094 -7.645 -20.547 1 96.56 221 HIS A O 1
ATOM 1782 N N . TRP A 1 222 ? -9.289 -6.535 -18.812 1 98 222 TRP A N 1
ATOM 1783 C CA . TRP A 1 222 ? -8.406 -7.578 -18.312 1 98 222 TRP A CA 1
ATOM 1784 C C . TRP A 1 222 ? -8.242 -7.465 -16.797 1 98 222 TRP A C 1
ATOM 1786 O O . TRP A 1 222 ? -7.594 -6.531 -16.312 1 98 222 TRP A O 1
ATOM 1796 N N . TRP A 1 223 ? -8.898 -8.359 -16.062 1 98.38 223 TRP A N 1
ATOM 1797 C CA . TRP A 1 223 ? -8.797 -8.414 -14.617 1 98.38 223 TRP A CA 1
ATOM 1798 C C . TRP A 1 223 ? -8.055 -9.664 -14.164 1 98.38 223 TRP A C 1
ATOM 1800 O O . TRP A 1 223 ? -8.023 -10.672 -14.883 1 98.38 223 TRP A O 1
ATOM 1810 N N . ARG A 1 224 ? -7.422 -9.539 -13.031 1 98.56 224 ARG A N 1
ATOM 1811 C CA . ARG A 1 224 ? -6.734 -10.695 -12.469 1 98.56 224 ARG A CA 1
ATOM 1812 C C . ARG A 1 224 ? -7.227 -10.984 -11.055 1 98.56 224 ARG A C 1
ATOM 1814 O O . ARG A 1 224 ? -7.352 -10.07 -10.234 1 98.56 224 ARG A O 1
ATOM 1821 N N . LEU A 1 225 ? -7.609 -12.203 -10.812 1 98.69 225 LEU A N 1
ATOM 1822 C CA . LEU A 1 225 ? -7.848 -12.758 -9.477 1 98.69 225 LEU A CA 1
ATOM 1823 C C . LEU A 1 225 ? -6.672 -13.617 -9.031 1 98.69 225 LEU A C 1
ATOM 1825 O O . LEU A 1 225 ? -6.398 -14.664 -9.625 1 98.69 225 LEU A O 1
ATOM 1829 N N . GLU A 1 226 ? -6.012 -13.227 -7.977 1 98.38 226 GLU A N 1
ATOM 1830 C CA . GLU A 1 226 ? -4.754 -13.844 -7.574 1 98.38 226 GLU A CA 1
ATOM 1831 C C . GLU A 1 226 ? -4.828 -14.359 -6.137 1 98.38 226 GLU A C 1
ATOM 1833 O O . GLU A 1 226 ? -5.32 -13.656 -5.25 1 98.38 226 GLU A O 1
ATOM 1838 N N . PHE A 1 227 ? -4.391 -15.57 -5.965 1 98.5 227 PHE A N 1
ATOM 1839 C CA . PHE A 1 227 ? -4.234 -16.188 -4.648 1 98.5 227 PHE A CA 1
ATOM 1840 C C . PHE A 1 227 ? -2.762 -16.328 -4.289 1 98.5 227 PHE A C 1
ATOM 1842 O O . PHE A 1 227 ? -2.047 -17.125 -4.898 1 98.5 227 PHE A O 1
ATOM 1849 N N . GLN A 1 228 ? -2.342 -15.547 -3.352 1 98.19 228 GLN A N 1
ATOM 1850 C CA . GLN A 1 228 ? -0.977 -15.656 -2.848 1 98.19 228 GLN A CA 1
ATOM 1851 C C . GLN A 1 228 ? -0.912 -16.578 -1.634 1 98.19 228 GLN A C 1
ATOM 1853 O O . GLN A 1 228 ? -1.519 -16.297 -0.599 1 98.19 228 GLN A O 1
ATOM 1858 N N . LEU A 1 229 ? -0.16 -17.625 -1.735 1 98 229 LEU A N 1
ATOM 1859 C CA . LEU A 1 229 ? -0.066 -18.625 -0.671 1 98 229 LEU A CA 1
ATOM 1860 C C . LEU A 1 229 ? 1.374 -18.766 -0.195 1 98 229 LEU A C 1
ATOM 1862 O O . LEU A 1 229 ? 2.305 -18.766 -1.004 1 98 229 LEU A O 1
ATOM 1866 N N . ARG A 1 230 ? 1.484 -18.875 1.082 1 96.88 230 ARG A N 1
ATOM 1867 C CA . ARG A 1 230 ? 2.803 -19.047 1.684 1 96.88 230 ARG A CA 1
ATOM 1868 C C . ARG A 1 230 ? 2.842 -20.281 2.574 1 96.88 230 ARG A C 1
ATOM 1870 O O . ARG A 1 230 ? 1.821 -20.672 3.145 1 96.88 230 ARG A O 1
ATOM 1877 N N . SER A 1 231 ? 3.971 -20.891 2.613 1 92.31 231 SER A N 1
ATOM 1878 C CA . SER A 1 231 ? 4.293 -21.969 3.549 1 92.31 231 SER A CA 1
ATOM 1879 C C . SER A 1 231 ? 3.268 -23.094 3.477 1 92.31 231 SER A C 1
ATOM 1881 O O . SER A 1 231 ? 3.033 -23.656 2.406 1 92.31 231 SER A O 1
ATOM 1883 N N . ARG A 1 232 ? 2.514 -23.297 4.598 1 90.25 232 ARG A N 1
ATOM 1884 C CA . ARG A 1 232 ? 1.658 -24.484 4.695 1 90.25 232 ARG A CA 1
ATOM 1885 C C . ARG A 1 232 ? 0.415 -24.328 3.824 1 90.25 232 ARG A C 1
ATOM 1887 O O . ARG A 1 232 ? -0.139 -25.328 3.344 1 90.25 232 ARG A O 1
ATOM 1894 N N . SER A 1 233 ? 0.088 -23.141 3.553 1 94.38 233 SER A N 1
ATOM 1895 C CA . SER A 1 233 ? -1.134 -22.906 2.791 1 94.38 233 SER A CA 1
ATOM 1896 C C . SER A 1 233 ? -0.958 -23.297 1.329 1 94.38 233 SER A C 1
ATOM 1898 O O . SER A 1 233 ? -1.939 -23.453 0.597 1 94.38 233 SER A O 1
ATOM 1900 N N . ILE A 1 234 ? 0.254 -23.516 0.916 1 95.19 234 ILE A N 1
ATOM 1901 C CA . ILE A 1 234 ? 0.54 -23.875 -0.466 1 95.19 234 ILE A CA 1
ATOM 1902 C C . ILE A 1 234 ? -0.075 -25.25 -0.772 1 95.19 234 ILE A C 1
ATOM 1904 O O . ILE A 1 234 ? -0.481 -25.5 -1.906 1 95.19 234 ILE A O 1
ATOM 1908 N N . ASP A 1 235 ? -0.188 -26.078 0.222 1 93.75 235 ASP A N 1
ATOM 1909 C CA . ASP A 1 235 ? -0.779 -27.391 0.055 1 93.75 235 ASP A CA 1
ATOM 1910 C C . ASP A 1 235 ? -2.248 -27.297 -0.35 1 93.75 235 ASP A C 1
ATOM 1912 O O . ASP A 1 235 ? -2.811 -28.234 -0.905 1 93.75 235 ASP A O 1
ATOM 1916 N N . GLU A 1 236 ? -2.828 -26.125 -0.151 1 95.75 236 GLU A N 1
ATOM 1917 C CA . GLU A 1 236 ? -4.246 -25.922 -0.44 1 95.75 236 GLU A CA 1
ATOM 1918 C C . GLU A 1 236 ? -4.441 -25.094 -1.71 1 95.75 236 GLU A C 1
ATOM 1920 O O . GLU A 1 236 ? -5.504 -24.5 -1.917 1 95.75 236 GLU A O 1
ATOM 1925 N N . ILE A 1 237 ? -3.449 -25.062 -2.518 1 96.94 237 ILE A N 1
ATOM 1926 C CA . ILE A 1 237 ? -3.432 -24.125 -3.635 1 96.94 237 ILE A CA 1
ATOM 1927 C C . ILE A 1 237 ? -4.562 -24.453 -4.602 1 96.94 237 ILE A C 1
ATOM 1929 O O . ILE A 1 237 ? -5.129 -23.562 -5.234 1 96.94 237 ILE A O 1
ATOM 1933 N N . PHE A 1 238 ? -4.996 -25.688 -4.711 1 97 238 PHE A N 1
ATOM 1934 C CA . PHE A 1 238 ? -6.02 -26.062 -5.676 1 97 238 PHE A CA 1
ATOM 1935 C C . PHE A 1 238 ? -7.402 -26.031 -5.035 1 97 238 PHE A C 1
ATOM 1937 O O . PHE A 1 238 ? -8.414 -26.203 -5.723 1 97 238 PHE A O 1
ATOM 1944 N N . GLU A 1 239 ? -7.512 -25.719 -3.732 1 96.69 239 GLU A N 1
ATOM 1945 C CA . GLU A 1 239 ? -8.781 -25.672 -3.021 1 96.69 239 GLU A CA 1
ATOM 1946 C C . GLU A 1 239 ? -9.109 -24.25 -2.566 1 96.69 239 GLU A C 1
ATOM 1948 O O . GLU A 1 239 ? -10.242 -23.953 -2.178 1 96.69 239 GLU A O 1
ATOM 1953 N N . VAL A 1 240 ? -8.133 -23.422 -2.678 1 96.06 240 VAL A N 1
ATOM 1954 C CA . VAL A 1 240 ? -8.25 -22.094 -2.086 1 96.06 240 VAL A CA 1
ATOM 1955 C C . VAL A 1 240 ? -9.367 -21.312 -2.779 1 96.06 240 VAL A C 1
ATOM 1957 O O . VAL A 1 240 ? -10.016 -20.469 -2.164 1 96.06 240 VAL A O 1
ATOM 1960 N N . ILE A 1 241 ? -9.625 -21.562 -4.059 1 97.06 241 ILE A N 1
ATOM 1961 C CA . ILE A 1 241 ? -10.633 -20.844 -4.84 1 97.06 241 ILE A CA 1
ATOM 1962 C C . ILE A 1 241 ? -12.016 -21.078 -4.238 1 97.06 241 ILE A C 1
ATOM 1964 O O . ILE A 1 241 ? -12.938 -20.297 -4.461 1 97.06 241 ILE A O 1
ATOM 1968 N N . ASP A 1 242 ? -12.148 -22.109 -3.451 1 95.38 242 ASP A N 1
ATOM 1969 C CA . ASP A 1 242 ? -13.43 -22.438 -2.834 1 95.38 242 ASP A CA 1
ATOM 1970 C C . ASP A 1 242 ? -13.688 -21.578 -1.604 1 95.38 242 ASP A C 1
ATOM 1972 O O . ASP A 1 242 ? -14.797 -21.562 -1.068 1 95.38 242 ASP A O 1
ATOM 1976 N N . THR A 1 243 ? -12.797 -20.797 -1.2 1 94.5 243 THR A N 1
ATOM 1977 C CA . THR A 1 243 ? -12.906 -20.062 0.055 1 94.5 243 THR A CA 1
ATOM 1978 C C . THR A 1 243 ? -13.453 -18.656 -0.186 1 94.5 243 THR A C 1
ATOM 1980 O O . THR A 1 243 ? -13.586 -17.875 0.751 1 94.5 243 THR A O 1
ATOM 1983 N N . ILE A 1 244 ? -13.797 -18.359 -1.428 1 94.06 244 ILE A N 1
ATOM 1984 C CA . ILE A 1 244 ? -14.219 -16.984 -1.697 1 94.06 244 ILE A CA 1
ATOM 1985 C C . ILE A 1 244 ? -15.602 -16.984 -2.344 1 94.06 244 ILE A C 1
ATOM 1987 O O . ILE A 1 244 ? -16.062 -18.016 -2.85 1 94.06 244 ILE A O 1
ATOM 1991 N N . ILE A 1 245 ? -16.266 -15.875 -2.246 1 87.62 245 ILE A N 1
ATOM 1992 C CA . ILE A 1 245 ? -17.406 -15.5 -3.07 1 87.62 245 ILE A CA 1
ATOM 1993 C C . ILE A 1 245 ? -16.953 -14.547 -4.18 1 87.62 245 ILE A C 1
ATOM 1995 O O . ILE A 1 245 ? -16.25 -13.57 -3.92 1 87.62 245 ILE A O 1
ATOM 1999 N N . PHE A 1 246 ? -17.281 -14.969 -5.398 1 93 246 PHE A N 1
ATOM 2000 C CA . PHE A 1 246 ? -16.875 -14.164 -6.547 1 93 246 PHE A CA 1
ATOM 2001 C C . PHE A 1 246 ? -17.938 -14.188 -7.633 1 93 246 PHE A C 1
ATOM 2003 O O . PHE A 1 246 ? -18.109 -15.188 -8.328 1 93 246 PHE A O 1
ATOM 2010 N N . LYS A 1 247 ? -18.609 -13.07 -7.781 1 89.44 247 LYS A N 1
ATOM 2011 C CA . LYS A 1 247 ? -19.688 -12.93 -8.758 1 89.44 247 LYS A CA 1
ATOM 2012 C C . LYS A 1 247 ? -20.031 -11.461 -9 1 89.44 247 LYS A C 1
ATOM 2014 O O . LYS A 1 247 ? -19.734 -10.602 -8.164 1 89.44 247 LYS A O 1
ATOM 2019 N N . PRO A 1 248 ? -20.578 -11.203 -10.172 1 87.5 248 PRO A N 1
ATOM 2020 C CA . PRO A 1 248 ? -21.016 -9.82 -10.422 1 87.5 248 PRO A CA 1
ATOM 2021 C C . PRO A 1 248 ? -22.031 -9.328 -9.398 1 87.5 248 PRO A C 1
ATOM 2023 O O . PRO A 1 248 ? -22.859 -10.109 -8.922 1 87.5 248 PRO A O 1
ATOM 2026 N N . PHE A 1 249 ? -21.844 -8.109 -9.047 1 76.75 249 PHE A N 1
ATOM 2027 C CA . PHE A 1 249 ? -22.797 -7.488 -8.125 1 76.75 249 PHE A CA 1
ATOM 2028 C C . PHE A 1 249 ? -23.969 -6.875 -8.883 1 76.75 249 PHE A C 1
ATOM 2030 O O . PHE A 1 249 ? -24.031 -5.656 -9.047 1 76.75 249 PHE A O 1
ATOM 2037 N N . ASN A 1 250 ? -24.547 -7.605 -9.578 1 74.19 250 ASN A N 1
ATOM 2038 C CA . ASN A 1 250 ? -25.75 -7.191 -10.305 1 74.19 250 ASN A CA 1
ATOM 2039 C C . ASN A 1 250 ? -27.016 -7.602 -9.562 1 74.19 250 ASN A C 1
ATOM 2041 O O . ASN A 1 250 ? -27.344 -8.789 -9.484 1 74.19 250 ASN A O 1
ATOM 2045 N N . LEU A 1 251 ? -27.578 -6.664 -8.898 1 72.31 251 LEU A N 1
ATOM 2046 C CA . LEU A 1 251 ? -28.719 -6.941 -8.031 1 72.31 251 LEU A CA 1
ATOM 2047 C C . LEU A 1 251 ? -30.031 -6.691 -8.758 1 72.31 251 LEU A C 1
ATOM 2049 O O . LEU A 1 251 ? -31.062 -6.434 -8.125 1 72.31 251 LEU A O 1
ATOM 2053 N N . LYS A 1 252 ? -29.781 -6.828 -10.133 1 70.75 252 LYS A N 1
ATOM 2054 C CA . LYS A 1 252 ? -31 -6.648 -10.922 1 70.75 252 LYS A CA 1
ATOM 2055 C C . LYS A 1 252 ? -32.062 -7.664 -10.523 1 70.75 252 LYS A C 1
ATOM 2057 O O . LYS A 1 252 ? -31.75 -8.836 -10.281 1 70.75 252 LYS A O 1
ATOM 2062 N N . GLY A 1 253 ? -33.188 -7.309 -10.336 1 75.94 253 GLY A N 1
ATOM 2063 C CA . GLY A 1 253 ? -34.312 -8.172 -9.984 1 75.94 253 GLY A CA 1
ATOM 2064 C C . GLY A 1 253 ? -34.656 -8.141 -8.5 1 75.94 253 GLY A C 1
ATOM 2065 O O . GLY A 1 253 ? -35.719 -8.609 -8.094 1 75.94 253 GLY A O 1
ATOM 2066 N N . LEU A 1 254 ? -33.688 -7.648 -7.762 1 83.62 254 LEU A N 1
ATOM 2067 C CA . LEU A 1 254 ? -33.969 -7.543 -6.332 1 83.62 254 LEU A CA 1
ATOM 2068 C C . LEU A 1 254 ? -34.625 -6.215 -6.004 1 83.62 254 LEU A C 1
ATOM 2070 O O . LEU A 1 254 ? -34.5 -5.238 -6.742 1 83.62 254 LEU A O 1
ATOM 2074 N N . SER A 1 255 ? -35.375 -6.328 -4.98 1 85.81 255 SER A N 1
ATOM 2075 C CA . SER A 1 255 ? -35.969 -5.078 -4.535 1 85.81 255 SER A CA 1
ATOM 2076 C C . SER A 1 255 ? -34.906 -4.055 -4.141 1 85.81 255 SER A C 1
ATOM 2078 O O . SER A 1 255 ? -33.781 -4.418 -3.793 1 85.81 255 SER A O 1
ATOM 2080 N N . ILE A 1 256 ? -35.312 -2.848 -4.273 1 83.81 256 ILE A N 1
ATOM 2081 C CA . ILE A 1 256 ? -34.406 -1.764 -3.922 1 83.81 256 ILE A CA 1
ATOM 2082 C C . ILE A 1 256 ? -33.969 -1.901 -2.463 1 83.81 256 ILE A C 1
ATOM 2084 O O . ILE A 1 256 ? -32.812 -1.652 -2.123 1 83.81 256 ILE A O 1
ATOM 2088 N N . GLU A 1 257 ? -34.844 -2.283 -1.642 1 84.25 257 GLU A N 1
ATOM 2089 C CA . GLU A 1 257 ? -34.531 -2.49 -0.231 1 84.25 257 GLU A CA 1
ATOM 2090 C C . GLU A 1 257 ? -33.469 -3.557 -0.056 1 84.25 257 GLU A C 1
ATOM 2092 O O . GLU A 1 257 ? -32.5 -3.365 0.699 1 84.25 257 GLU A O 1
ATOM 2097 N N . THR A 1 258 ? -33.688 -4.539 -0.808 1 86.25 258 THR A N 1
ATOM 2098 C CA . THR A 1 258 ? -32.719 -5.625 -0.725 1 86.25 258 THR A CA 1
ATOM 2099 C C . THR A 1 258 ? -31.344 -5.156 -1.199 1 86.25 258 THR A C 1
ATOM 2101 O O . THR A 1 258 ? -30.312 -5.496 -0.596 1 86.25 258 THR A O 1
ATOM 2104 N N . GLN A 1 259 ? -31.344 -4.422 -2.23 1 83.12 259 GLN A N 1
ATOM 2105 C CA . GLN A 1 259 ? -30.094 -3.9 -2.758 1 83.12 259 GLN A CA 1
ATOM 2106 C C . GLN A 1 259 ? -29.391 -3.016 -1.732 1 83.12 259 GLN A C 1
ATOM 2108 O O . GLN A 1 259 ? -28.172 -3.092 -1.571 1 83.12 259 GLN A O 1
ATOM 2113 N N . ILE A 1 260 ? -30.109 -2.307 -1.039 1 84.62 260 ILE A N 1
ATOM 2114 C CA . ILE A 1 260 ? -29.562 -1.396 -0.038 1 84.62 260 ILE A CA 1
ATOM 2115 C C . ILE A 1 260 ? -28.953 -2.197 1.115 1 84.62 260 ILE A C 1
ATOM 2117 O O . ILE A 1 260 ? -27.844 -1.912 1.562 1 84.62 260 ILE A O 1
ATOM 2121 N N . TYR A 1 261 ? -29.672 -3.17 1.52 1 84.44 261 TYR A N 1
ATOM 2122 C CA . TYR A 1 261 ? -29.156 -4 2.609 1 84.44 261 TYR A CA 1
ATOM 2123 C C . TYR A 1 261 ? -27.891 -4.73 2.195 1 84.44 261 TYR A C 1
ATOM 2125 O O . TYR A 1 261 ? -26.953 -4.844 2.984 1 84.44 261 TYR A O 1
ATOM 2133 N N . LEU A 1 262 ? -27.828 -5.105 0.988 1 81.38 262 LEU A N 1
ATOM 2134 C CA . LEU A 1 262 ? -26.656 -5.82 0.504 1 81.38 262 LEU A CA 1
ATOM 2135 C C . LEU A 1 262 ? -25.453 -4.883 0.38 1 81.38 262 LEU A C 1
ATOM 2137 O O . LEU A 1 262 ? -24.312 -5.301 0.566 1 81.38 262 LEU A O 1
ATOM 2141 N N . THR A 1 263 ? -25.734 -3.668 0.138 1 78.5 263 THR A N 1
ATOM 2142 C CA . THR A 1 263 ? -24.656 -2.682 0.126 1 78.5 263 THR A CA 1
ATOM 2143 C C . THR A 1 263 ? -24.031 -2.545 1.513 1 78.5 263 THR A C 1
ATOM 2145 O O . THR A 1 263 ? -22.812 -2.41 1.641 1 78.5 263 THR A O 1
ATOM 2148 N N . ALA A 1 264 ? -24.875 -2.59 2.482 1 78.38 264 ALA A N 1
ATOM 2149 C CA . ALA A 1 264 ? -24.375 -2.516 3.85 1 78.38 264 ALA A CA 1
ATOM 2150 C C . ALA A 1 264 ? -23.531 -3.74 4.191 1 78.38 264 ALA A C 1
ATOM 2152 O O . ALA A 1 264 ? -22.5 -3.625 4.848 1 78.38 264 ALA A O 1
ATOM 2153 N N . LEU A 1 265 ? -24.016 -4.852 3.764 1 75.88 265 LEU A N 1
ATOM 2154 C CA . LEU A 1 265 ? -23.297 -6.102 3.996 1 75.88 265 LEU A CA 1
ATOM 2155 C C . LEU A 1 265 ? -21.891 -6.043 3.395 1 75.88 265 LEU A C 1
ATOM 2157 O O . LEU A 1 265 ? -20.922 -6.484 4.02 1 75.88 265 LEU A O 1
ATOM 2161 N N . ILE A 1 266 ? -21.797 -5.41 2.262 1 72.75 266 ILE A N 1
ATOM 2162 C CA . ILE A 1 266 ? -20.562 -5.434 1.492 1 72.75 266 ILE A CA 1
ATOM 2163 C C . ILE A 1 266 ? -19.641 -4.309 1.958 1 72.75 266 ILE A C 1
ATOM 2165 O O . ILE A 1 266 ? -18.422 -4.5 2.084 1 72.75 266 ILE A O 1
ATOM 2169 N N . HIS A 1 267 ? -20.234 -3.193 2.312 1 72.06 267 HIS A N 1
ATOM 2170 C CA . HIS A 1 267 ? -19.406 -2.004 2.449 1 72.06 267 HIS A CA 1
ATOM 2171 C C . HIS A 1 267 ? -19.312 -1.567 3.908 1 72.06 267 HIS A C 1
ATOM 2173 O O . HIS A 1 267 ? -18.391 -0.825 4.273 1 72.06 267 HIS A O 1
ATOM 2179 N N . ASP A 1 268 ? -20.234 -1.927 4.719 1 73.81 268 ASP A N 1
ATOM 2180 C CA . ASP A 1 268 ? -20.25 -1.429 6.09 1 73.81 268 ASP A CA 1
ATOM 2181 C C . ASP A 1 268 ? -20.625 -2.531 7.074 1 73.81 268 ASP A C 1
ATOM 2183 O O . ASP A 1 268 ? -21.75 -2.568 7.566 1 73.81 268 ASP A O 1
ATOM 2187 N N . LYS A 1 269 ? -19.688 -3.234 7.418 1 72.12 269 LYS A N 1
ATOM 2188 C CA . LYS A 1 269 ? -19.922 -4.387 8.281 1 72.12 269 LYS A CA 1
ATOM 2189 C C . LYS A 1 269 ? -20.328 -3.945 9.688 1 72.12 269 LYS A C 1
ATOM 2191 O O . LYS A 1 269 ? -21.016 -4.676 10.391 1 72.12 269 LYS A O 1
ATOM 2196 N N . ASN A 1 270 ? -19.984 -2.754 10.055 1 72.88 270 ASN A N 1
ATOM 2197 C CA . ASN A 1 270 ? -20.359 -2.266 11.383 1 72.88 270 ASN A CA 1
ATOM 2198 C C . ASN A 1 270 ? -21.859 -2.061 11.5 1 72.88 270 ASN A C 1
ATOM 2200 O O . ASN A 1 270 ? -22.469 -2.445 12.508 1 72.88 270 ASN A O 1
ATOM 2204 N N . ILE A 1 271 ? -22.328 -1.504 10.477 1 75.81 271 ILE A N 1
ATOM 2205 C CA . ILE A 1 271 ? -23.766 -1.295 10.477 1 75.81 271 ILE A CA 1
ATOM 2206 C C . ILE A 1 271 ? -24.484 -2.629 10.273 1 75.81 271 ILE A C 1
ATOM 2208 O O . ILE A 1 271 ? -25.516 -2.881 10.883 1 75.81 271 ILE A O 1
ATOM 2212 N N . TRP A 1 272 ? -23.828 -3.508 9.531 1 80.69 272 TRP A N 1
ATOM 2213 C CA . TRP A 1 272 ? -24.406 -4.812 9.234 1 80.69 272 TRP A CA 1
ATOM 2214 C C . TRP A 1 272 ? -24.562 -5.645 10.5 1 80.69 272 TRP A C 1
ATOM 2216 O O . TRP A 1 272 ? -25.594 -6.297 10.695 1 80.69 272 TRP A O 1
ATOM 2226 N N . LYS A 1 273 ? -23.688 -5.469 11.289 1 80.31 273 LYS A N 1
ATOM 2227 C CA . LYS A 1 273 ? -23.672 -6.266 12.516 1 80.31 273 LYS A CA 1
ATOM 2228 C C . LYS A 1 273 ? -24.781 -5.828 13.477 1 80.31 273 LYS A C 1
ATOM 2230 O O . LYS A 1 273 ? -25.141 -6.57 14.391 1 80.31 273 LYS A O 1
ATOM 2235 N N . LYS A 1 274 ? -25.281 -4.648 13.266 1 82.06 274 LYS A N 1
ATOM 2236 C CA . LYS A 1 274 ? -26.344 -4.145 14.133 1 82.06 274 LYS A CA 1
ATOM 2237 C C . LYS A 1 274 ? -27.688 -4.785 13.781 1 82.06 274 LYS A C 1
ATOM 2239 O O . LYS A 1 274 ? -28.625 -4.715 14.57 1 82.06 274 LYS A O 1
ATOM 2244 N N . LEU A 1 275 ? -27.719 -5.438 12.625 1 85.75 275 LEU A N 1
ATOM 2245 C CA . LEU A 1 275 ? -28.953 -6.094 12.195 1 85.75 275 LEU A CA 1
ATOM 2246 C C . LEU A 1 275 ? -29.188 -7.379 12.977 1 85.75 275 LEU A C 1
ATOM 2248 O O . LEU A 1 275 ? -28.234 -7.992 13.469 1 85.75 275 LEU A O 1
ATOM 2252 N N . HIS A 1 276 ? -30.422 -7.664 13.141 1 87.5 276 HIS A N 1
ATOM 2253 C CA . HIS A 1 276 ? -30.781 -8.922 13.781 1 87.5 276 HIS A CA 1
ATOM 2254 C C . HIS A 1 276 ? -30.25 -10.117 13 1 87.5 276 HIS A C 1
ATOM 2256 O O . HIS A 1 276 ? -30.188 -10.086 11.773 1 87.5 276 HIS A O 1
ATOM 2262 N N . ARG A 1 277 ? -29.953 -11.141 13.766 1 89.06 277 ARG A N 1
ATOM 2263 C CA . ARG A 1 277 ? -29.297 -12.312 13.203 1 89.06 277 ARG A CA 1
ATOM 2264 C C . ARG A 1 277 ? -30.125 -12.906 12.07 1 89.06 277 ARG A C 1
ATOM 2266 O O . ARG A 1 277 ? -29.578 -13.32 11.039 1 89.06 277 ARG A O 1
ATOM 2273 N N . ASN A 1 278 ? -31.406 -12.945 12.258 1 90.06 278 ASN A N 1
ATOM 2274 C CA . ASN A 1 278 ? -32.25 -13.547 11.242 1 90.06 278 ASN A CA 1
ATOM 2275 C C . ASN A 1 278 ? -32.281 -12.734 9.953 1 90.06 278 ASN A C 1
ATOM 2277 O O . ASN A 1 278 ? -32.281 -13.289 8.859 1 90.06 278 ASN A O 1
ATOM 2281 N N . THR A 1 279 ? -32.219 -11.414 10.148 1 88.5 279 THR A N 1
ATOM 2282 C CA . THR A 1 279 ? -32.188 -10.539 8.984 1 88.5 279 THR A CA 1
ATOM 2283 C C . THR A 1 279 ? -30.875 -10.688 8.234 1 88.5 279 THR A C 1
ATOM 2285 O O . THR A 1 279 ? -30.844 -10.766 7.008 1 88.5 279 THR A O 1
ATOM 2288 N N . ARG A 1 280 ? -29.781 -10.797 9.008 1 87.38 280 ARG A N 1
ATOM 2289 C CA . ARG A 1 280 ? -28.469 -10.969 8.406 1 87.38 280 ARG A CA 1
ATOM 2290 C C . ARG A 1 280 ? -28.406 -12.258 7.598 1 87.38 280 ARG A C 1
ATOM 2292 O O . ARG A 1 280 ? -27.938 -12.266 6.457 1 87.38 280 ARG A O 1
ATOM 2299 N N . ALA A 1 281 ? -28.906 -13.266 8.227 1 87.38 281 ALA A N 1
ATOM 2300 C CA . ALA A 1 281 ? -28.891 -14.57 7.566 1 87.38 281 ALA A CA 1
ATOM 2301 C C . ALA A 1 281 ? -29.719 -14.539 6.273 1 87.38 281 ALA A C 1
ATOM 2303 O O . ALA A 1 281 ? -29.312 -15.133 5.27 1 87.38 281 ALA A O 1
ATOM 2304 N N . ARG A 1 282 ? -30.812 -13.883 6.312 1 86.81 282 ARG A N 1
ATOM 2305 C CA . ARG A 1 282 ? -31.688 -13.781 5.156 1 86.81 282 ARG A CA 1
ATOM 2306 C C . ARG A 1 282 ? -30.984 -13.125 3.98 1 86.81 282 ARG A C 1
ATOM 2308 O O . ARG A 1 282 ? -30.953 -13.664 2.875 1 86.81 282 ARG A O 1
ATOM 2315 N N . TYR A 1 283 ? -30.344 -12.016 4.223 1 86.12 283 TYR A N 1
ATOM 2316 C CA . TYR A 1 283 ? -29.734 -11.266 3.135 1 86.12 283 TYR A CA 1
ATOM 2317 C C . TYR A 1 283 ? -28.453 -11.938 2.67 1 86.12 283 TYR A C 1
ATOM 2319 O O . TYR A 1 283 ? -28.109 -11.883 1.486 1 86.12 283 TYR A O 1
ATOM 2327 N N . LYS A 1 284 ? -27.734 -12.57 3.598 1 80.5 284 LYS A N 1
ATOM 2328 C CA . LYS A 1 284 ? -26.562 -13.352 3.203 1 80.5 284 LYS A CA 1
ATOM 2329 C C . LYS A 1 284 ? -26.953 -14.484 2.254 1 80.5 284 LYS A C 1
ATOM 2331 O O . LYS A 1 284 ? -26.25 -14.742 1.273 1 80.5 284 LYS A O 1
ATOM 2336 N N . LYS A 1 285 ? -28.047 -15.102 2.604 1 81.5 285 LYS A N 1
ATOM 2337 C CA . LYS A 1 285 ? -28.547 -16.172 1.746 1 81.5 285 LYS A CA 1
ATOM 2338 C C . LYS A 1 285 ? -28.938 -15.633 0.373 1 81.5 285 LYS A C 1
ATOM 2340 O O . LYS A 1 285 ? -28.672 -16.266 -0.648 1 81.5 285 LYS A O 1
ATOM 2345 N N . ILE A 1 286 ? -29.5 -14.492 0.369 1 81.75 286 ILE A N 1
ATOM 2346 C CA . ILE A 1 286 ? -29.891 -13.867 -0.891 1 81.75 286 ILE A CA 1
ATOM 2347 C C . ILE A 1 286 ? -28.641 -13.57 -1.723 1 81.75 286 ILE A C 1
ATOM 2349 O O . ILE A 1 286 ? -28.625 -13.812 -2.932 1 81.75 286 ILE A O 1
ATOM 2353 N N . LEU A 1 287 ? -27.656 -13.109 -1.054 1 77.62 287 LEU A N 1
ATOM 2354 C CA . LEU A 1 287 ? -26.406 -12.789 -1.751 1 77.62 287 LEU A CA 1
ATOM 2355 C C . LEU A 1 287 ? -25.781 -14.047 -2.346 1 77.62 287 LEU A C 1
ATOM 2357 O O . LEU A 1 287 ? -25.297 -14.023 -3.475 1 77.62 287 LEU A O 1
ATOM 2361 N N . GLU A 1 288 ? -25.906 -15.086 -1.64 1 76.31 288 GLU A N 1
ATOM 2362 C CA . GLU A 1 288 ? -25.281 -16.344 -2.053 1 76.31 288 GLU A CA 1
ATOM 2363 C C . GLU A 1 288 ? -26.078 -17 -3.184 1 76.31 288 GLU A C 1
ATOM 2365 O O . GLU A 1 288 ? -25.484 -17.578 -4.102 1 76.31 288 GLU A O 1
ATOM 2370 N N . THR A 1 289 ? -27.375 -16.875 -3.135 1 76.88 289 THR A N 1
ATOM 2371 C CA . THR A 1 289 ? -28.219 -17.672 -4.023 1 76.88 289 THR A CA 1
ATOM 2372 C C . THR A 1 289 ? -28.672 -16.844 -5.223 1 76.88 289 THR A C 1
ATOM 2374 O O . THR A 1 289 ? -29.047 -17.391 -6.258 1 76.88 289 THR A O 1
ATOM 2377 N N . HIS A 1 290 ? -28.625 -15.562 -4.949 1 76.62 290 HIS A N 1
ATOM 2378 C CA . HIS A 1 290 ? -29.125 -14.727 -6.035 1 76.62 290 HIS A CA 1
ATOM 2379 C C . HIS A 1 290 ? -28.25 -14.852 -7.277 1 76.62 290 HIS A C 1
ATOM 2381 O O . HIS A 1 290 ? -27.016 -14.742 -7.188 1 76.62 290 HIS A O 1
ATOM 2387 N N . GLN A 1 291 ? -28.891 -15.227 -8.328 1 69.06 291 GLN A N 1
ATOM 2388 C CA . GLN A 1 291 ? -28.172 -15.32 -9.594 1 69.06 291 GLN A CA 1
ATOM 2389 C C . GLN A 1 291 ? -28 -13.945 -10.234 1 69.06 291 GLN A C 1
ATOM 2391 O O . GLN A 1 291 ? -28.953 -13.359 -10.727 1 69.06 291 GLN A O 1
ATOM 2396 N N . THR A 1 292 ? -26.875 -13.461 -10.07 1 72.81 292 THR A N 1
ATOM 2397 C CA . THR A 1 292 ? -26.594 -12.094 -10.492 1 72.81 292 THR A CA 1
ATOM 2398 C C . THR A 1 292 ? -26.25 -12.039 -11.977 1 72.81 292 THR A C 1
ATOM 2400 O O . THR A 1 292 ? -26.266 -10.969 -12.586 1 72.81 292 THR A O 1
ATOM 2403 N N . SER A 1 293 ? -25.906 -13.219 -12.531 1 75.38 293 SER A N 1
ATOM 2404 C CA . SER A 1 293 ? -25.531 -13.281 -13.938 1 75.38 293 SER A CA 1
ATOM 2405 C C . SER A 1 293 ? -25.844 -14.648 -14.531 1 75.38 293 SER A C 1
ATOM 2407 O O . SER A 1 293 ? -26.031 -15.617 -13.805 1 75.38 293 SER A O 1
ATOM 2409 N N . ASP A 1 294 ? -26 -14.602 -15.734 1 78.81 294 ASP A N 1
ATOM 2410 C CA . ASP A 1 294 ? -26.188 -15.859 -16.438 1 78.81 294 ASP A CA 1
ATOM 2411 C C . ASP A 1 294 ? -24.906 -16.703 -16.422 1 78.81 294 ASP A C 1
ATOM 2413 O O . ASP A 1 294 ? -24.969 -17.922 -16.547 1 78.81 294 ASP A O 1
ATOM 2417 N N . THR A 1 295 ? -23.906 -16 -16.172 1 86.75 295 THR A N 1
ATOM 2418 C CA . THR A 1 295 ? -22.609 -16.672 -16.188 1 86.75 295 THR A CA 1
ATOM 2419 C C . THR A 1 295 ? -22.125 -16.938 -14.766 1 86.75 295 THR A C 1
ATOM 2421 O O . THR A 1 295 ? -22.156 -16.047 -13.922 1 86.75 295 THR A O 1
ATOM 2424 N N . ASP A 1 296 ? -21.828 -18.188 -14.414 1 89.12 296 ASP A N 1
ATOM 2425 C CA . ASP A 1 296 ? -21.188 -18.547 -13.156 1 89.12 296 ASP A CA 1
ATOM 2426 C C . ASP A 1 296 ? -19.672 -18.453 -13.266 1 89.12 296 ASP A C 1
ATOM 2428 O O . ASP A 1 296 ? -18.984 -19.453 -13.453 1 89.12 296 ASP A O 1
ATOM 2432 N N . TYR A 1 297 ? -19.188 -17.312 -13.023 1 92.94 297 TYR A N 1
ATOM 2433 C CA . TYR A 1 297 ? -17.766 -17.047 -13.234 1 92.94 297 TYR A CA 1
ATOM 2434 C C . TYR A 1 297 ? -16.906 -17.891 -12.305 1 92.94 297 TYR A C 1
ATOM 2436 O O . TYR A 1 297 ? -15.875 -18.422 -12.719 1 92.94 297 TYR A O 1
ATOM 2444 N N . LEU A 1 298 ? -17.312 -18.016 -11.031 1 94.12 298 LEU A N 1
ATOM 2445 C CA . LEU A 1 298 ? -16.531 -18.844 -10.102 1 94.12 298 LEU A CA 1
ATOM 2446 C C . LEU A 1 298 ? -16.5 -20.297 -10.555 1 94.12 298 LEU A C 1
ATOM 2448 O O . LEU A 1 298 ? -15.453 -20.938 -10.484 1 94.12 298 LEU A O 1
ATOM 2452 N N . GLY A 1 299 ? -17.609 -20.719 -10.953 1 94.5 299 GLY A N 1
ATOM 2453 C CA . GLY A 1 299 ? -17.656 -22.062 -11.492 1 94.5 299 GLY A CA 1
ATOM 2454 C C . GLY A 1 299 ? -16.734 -22.266 -12.688 1 94.5 299 GLY A C 1
ATOM 2455 O O . GLY A 1 299 ? -16.062 -23.297 -12.789 1 94.5 299 GLY A O 1
ATOM 2456 N N . LEU A 1 300 ? -16.719 -21.297 -13.555 1 95.5 300 LEU A N 1
ATOM 2457 C CA . LEU A 1 300 ? -15.867 -21.359 -14.734 1 95.5 300 LEU A CA 1
ATOM 2458 C C . LEU A 1 300 ? -14.391 -21.406 -14.328 1 95.5 300 LEU A C 1
ATOM 2460 O O . LEU A 1 300 ? -13.602 -22.141 -14.914 1 95.5 300 LEU A O 1
ATOM 2464 N N . LEU A 1 301 ? -14.039 -20.656 -13.344 1 97.5 301 LEU A N 1
ATOM 2465 C CA . LEU A 1 301 ? -12.664 -20.625 -12.867 1 97.5 301 LEU A CA 1
ATOM 2466 C C . LEU A 1 301 ? -12.281 -21.969 -12.234 1 97.5 301 LEU A C 1
ATOM 2468 O O . LEU A 1 301 ? -11.18 -22.469 -12.445 1 97.5 301 LEU A O 1
ATOM 2472 N N . LYS A 1 302 ? -13.203 -22.516 -11.523 1 97.38 302 LYS A N 1
ATOM 2473 C CA . LYS A 1 302 ? -12.969 -23.828 -10.898 1 97.38 302 LYS A CA 1
ATOM 2474 C C . LYS A 1 302 ? -12.766 -24.906 -11.953 1 97.38 302 LYS A C 1
ATOM 2476 O O . LYS A 1 302 ? -11.867 -25.75 -11.82 1 97.38 302 LYS A O 1
ATOM 2481 N N . ASP A 1 303 ? -13.57 -24.828 -12.969 1 97.12 303 ASP A N 1
ATOM 2482 C CA . ASP A 1 303 ? -13.445 -25.797 -14.055 1 97.12 303 ASP A CA 1
ATOM 2483 C C . ASP A 1 303 ? -12.109 -25.656 -14.773 1 97.12 303 ASP A C 1
ATOM 2485 O O . ASP A 1 303 ? -11.453 -26.641 -15.094 1 97.12 303 ASP A O 1
ATOM 2489 N N . LEU A 1 304 ? -11.773 -24.453 -15 1 97.38 304 LEU A N 1
ATOM 2490 C CA . LEU A 1 304 ? -10.492 -24.188 -15.633 1 97.38 304 LEU A CA 1
ATOM 2491 C C . LEU A 1 304 ? -9.344 -24.734 -14.789 1 97.38 304 LEU A C 1
ATOM 2493 O O . LEU A 1 304 ? -8.422 -25.359 -15.312 1 97.38 304 LEU A O 1
ATOM 2497 N N . LEU A 1 305 ? -9.406 -24.5 -13.508 1 97.81 305 LEU A N 1
ATOM 2498 C CA . LEU A 1 305 ? -8.359 -24.953 -12.602 1 97.81 305 LEU A CA 1
ATOM 2499 C C . LEU A 1 305 ? -8.281 -26.484 -12.594 1 97.81 305 LEU A C 1
ATOM 2501 O O . LEU A 1 305 ? -7.184 -27.047 -12.617 1 97.81 305 LEU A O 1
ATOM 2505 N N . LYS A 1 306 ? -9.422 -27.094 -12.57 1 97.31 306 LYS A N 1
ATOM 2506 C CA . LYS A 1 306 ? -9.461 -28.547 -12.617 1 97.31 306 LYS A CA 1
ATOM 2507 C C . LYS A 1 306 ? -8.805 -29.078 -13.883 1 97.31 306 LYS A C 1
ATOM 2509 O O . LYS A 1 306 ? -8.023 -30.031 -13.828 1 97.31 306 LYS A O 1
ATOM 2514 N N . HIS A 1 307 ? -9.07 -28.469 -14.945 1 97.38 307 HIS A N 1
ATOM 2515 C CA . HIS A 1 307 ? -8.523 -28.891 -16.234 1 97.38 307 HIS A CA 1
ATOM 2516 C C . HIS A 1 307 ? -7.012 -28.672 -16.281 1 97.38 307 HIS A C 1
ATOM 2518 O O . HIS A 1 307 ? -6.281 -29.516 -16.812 1 97.38 307 HIS A O 1
ATOM 2524 N N . GLU A 1 308 ? -6.543 -27.578 -15.727 1 97.19 308 GLU A N 1
ATOM 2525 C CA . GLU A 1 308 ? -5.137 -27.203 -15.82 1 97.19 308 GLU A CA 1
ATOM 2526 C C . GLU A 1 308 ? -4.34 -27.766 -14.641 1 97.19 308 GLU A C 1
ATOM 2528 O O . GLU A 1 308 ? -3.115 -27.609 -14.594 1 97.19 308 GLU A O 1
ATOM 2533 N N . ARG A 1 309 ? -4.961 -28.422 -13.695 1 96.75 309 ARG A N 1
ATOM 2534 C CA . ARG A 1 309 ? -4.34 -28.844 -12.445 1 96.75 309 ARG A CA 1
ATOM 2535 C C . ARG A 1 309 ? -3.139 -29.75 -12.711 1 96.75 309 ARG A C 1
ATOM 2537 O O . ARG A 1 309 ? -2.076 -29.562 -12.117 1 96.75 309 ARG A O 1
ATOM 2544 N N . PRO A 1 310 ? -3.234 -30.703 -13.633 1 95.38 310 PRO A N 1
ATOM 2545 C CA . PRO A 1 310 ? -2.07 -31.562 -13.852 1 95.38 310 PRO A CA 1
ATOM 2546 C C . PRO A 1 310 ? -0.83 -30.781 -14.281 1 95.38 310 PRO A C 1
ATOM 2548 O O . PRO A 1 310 ? 0.271 -31.047 -13.789 1 95.38 310 PRO A O 1
ATOM 2551 N N . ARG A 1 311 ? -1.009 -29.828 -15.117 1 94.56 311 ARG A N 1
ATOM 2552 C CA . ARG A 1 311 ? 0.107 -29 -15.562 1 94.56 311 ARG A CA 1
ATOM 2553 C C . ARG A 1 311 ? 0.697 -28.203 -14.406 1 94.56 311 ARG A C 1
ATOM 2555 O O . ARG A 1 311 ? 1.916 -28.156 -14.234 1 94.56 311 ARG A O 1
ATOM 2562 N N . LEU A 1 312 ? -0.096 -27.578 -13.648 1 96.19 312 LEU A N 1
ATOM 2563 C CA . LEU A 1 312 ? 0.336 -26.734 -12.539 1 96.19 312 LEU A CA 1
ATOM 2564 C C . LEU A 1 312 ? 0.994 -27.578 -11.445 1 96.19 312 LEU A C 1
ATOM 2566 O O . LEU A 1 312 ? 1.986 -27.156 -10.852 1 96.19 312 LEU A O 1
ATOM 2570 N N . GLU A 1 313 ? 0.424 -28.734 -11.195 1 94.81 313 GLU A N 1
ATOM 2571 C CA . GLU A 1 313 ? 0.999 -29.656 -10.219 1 94.81 313 GLU A CA 1
ATOM 2572 C C . GLU A 1 313 ? 2.402 -30.094 -10.633 1 94.81 313 GLU A C 1
ATOM 2574 O O . GLU A 1 313 ? 3.301 -30.188 -9.797 1 94.81 313 GLU A O 1
ATOM 2579 N N . ASN A 1 314 ? 2.547 -30.359 -11.883 1 94.06 314 ASN A N 1
ATOM 2580 C CA . ASN A 1 314 ? 3.855 -30.75 -12.398 1 94.06 314 ASN A CA 1
ATOM 2581 C C . ASN A 1 314 ? 4.871 -29.625 -12.266 1 94.06 314 ASN A C 1
ATOM 2583 O O . ASN A 1 314 ? 6.031 -29.859 -11.93 1 94.06 314 ASN A O 1
ATOM 2587 N N . GLN A 1 315 ? 4.445 -28.453 -12.508 1 93.69 315 GLN A N 1
ATOM 2588 C CA . GLN A 1 315 ? 5.32 -27.297 -12.344 1 93.69 315 GLN A CA 1
ATOM 2589 C C . GLN A 1 315 ? 5.785 -27.156 -10.898 1 93.69 315 GLN A C 1
ATOM 2591 O O . GLN A 1 315 ? 6.977 -26.969 -10.633 1 93.69 315 GLN A O 1
ATOM 2596 N N . LEU A 1 316 ? 4.852 -27.312 -10.031 1 94.75 316 LEU A N 1
ATOM 2597 C CA . LEU A 1 316 ? 5.176 -27.219 -8.609 1 94.75 316 LEU A CA 1
ATOM 2598 C C . LEU A 1 316 ? 6.109 -28.344 -8.188 1 94.75 316 LEU A C 1
ATOM 2600 O O . LEU A 1 316 ? 7.039 -28.125 -7.406 1 94.75 316 LEU A O 1
ATOM 2604 N N . ALA A 1 317 ? 5.848 -29.484 -8.695 1 94 317 ALA A N 1
ATOM 2605 C CA . ALA A 1 317 ? 6.684 -30.625 -8.367 1 94 317 ALA A CA 1
ATOM 2606 C C . ALA A 1 317 ? 8.109 -30.438 -8.891 1 94 317 ALA A C 1
ATOM 2608 O O . ALA A 1 317 ? 9.07 -30.781 -8.195 1 94 317 ALA A O 1
ATOM 2609 N N . TYR A 1 318 ? 8.203 -29.906 -10.062 1 93.44 318 TYR A N 1
ATOM 2610 C CA . TYR A 1 318 ? 9.523 -29.672 -10.641 1 93.44 318 TYR A CA 1
ATOM 2611 C C . TYR A 1 318 ? 10.297 -28.641 -9.828 1 93.44 318 TYR A C 1
ATOM 2613 O O . TYR A 1 318 ? 11.43 -28.891 -9.414 1 93.44 318 TYR A O 1
ATOM 2621 N N . TYR A 1 319 ? 9.688 -27.516 -9.523 1 93.81 319 TYR A N 1
ATOM 2622 C CA . TYR A 1 319 ? 10.367 -26.453 -8.797 1 93.81 319 TYR A CA 1
ATOM 2623 C C . TYR A 1 319 ? 10.625 -26.859 -7.352 1 93.81 319 TYR A C 1
ATOM 2625 O O . TYR A 1 319 ? 11.508 -26.297 -6.695 1 93.81 319 TYR A O 1
ATOM 2633 N N . GLY A 1 320 ? 9.867 -27.812 -6.91 1 92.38 320 GLY A N 1
ATOM 2634 C CA . GLY A 1 320 ? 10.086 -28.359 -5.578 1 92.38 320 GLY A CA 1
ATOM 2635 C C . GLY A 1 320 ? 11.141 -29.453 -5.539 1 92.38 320 GLY A C 1
ATOM 2636 O O . GLY A 1 320 ? 11.461 -29.969 -4.469 1 92.38 320 GLY A O 1
ATOM 2637 N N . GLY A 1 321 ? 11.594 -29.828 -6.695 1 89.94 321 GLY A N 1
ATOM 2638 C CA . GLY A 1 321 ? 12.641 -30.844 -6.77 1 89.94 321 GLY A CA 1
ATOM 2639 C C . GLY A 1 321 ? 12.117 -32.25 -6.68 1 89.94 321 GLY A C 1
ATOM 2640 O O . GLY A 1 321 ? 12.859 -33.188 -6.359 1 89.94 321 GLY A O 1
ATOM 2641 N N . ARG A 1 322 ? 10.93 -32.469 -6.891 1 88.75 322 ARG A N 1
ATOM 2642 C CA . ARG A 1 322 ? 10.336 -33.781 -6.703 1 88.75 322 ARG A CA 1
ATOM 2643 C C . ARG A 1 322 ? 10.336 -34.594 -8.008 1 88.75 322 ARG A C 1
ATOM 2645 O O . ARG A 1 322 ? 10.242 -35.812 -7.988 1 88.75 322 ARG A O 1
ATOM 2652 N N . ILE A 1 323 ? 10.336 -33.844 -9.078 1 84.31 323 ILE A N 1
ATOM 2653 C CA . ILE A 1 323 ? 10.383 -34.531 -10.367 1 84.31 323 ILE A CA 1
ATOM 2654 C C . ILE A 1 323 ? 11.469 -33.906 -11.242 1 84.31 323 ILE A C 1
ATOM 2656 O O . ILE A 1 323 ? 11.891 -32.75 -11.008 1 84.31 323 ILE A O 1
ATOM 2660 N N . ASP A 1 324 ? 11.953 -34.75 -12.141 1 75.62 324 ASP A N 1
ATOM 2661 C CA . ASP A 1 324 ? 12.969 -34.25 -13.07 1 75.62 324 ASP A CA 1
ATOM 2662 C C . ASP A 1 324 ? 12.328 -33.531 -14.25 1 75.62 324 ASP A C 1
ATOM 2664 O O . ASP A 1 324 ? 11.125 -33.688 -14.5 1 75.62 324 ASP A O 1
ATOM 2668 N N . LYS A 1 325 ? 13.117 -32.656 -14.828 1 67 325 LYS A N 1
ATOM 2669 C CA . LYS A 1 325 ? 12.672 -31.844 -15.953 1 67 325 LYS A CA 1
ATOM 2670 C C . LYS A 1 325 ? 11.984 -32.688 -17.016 1 67 325 LYS A C 1
ATOM 2672 O O . LYS A 1 325 ? 11 -32.25 -17.625 1 67 325 LYS A O 1
ATOM 2677 N N . ASN A 1 326 ? 12.617 -33.844 -17.328 1 60.22 326 ASN A N 1
ATOM 2678 C CA . ASN A 1 326 ? 12.094 -34.688 -18.391 1 60.22 326 ASN A CA 1
ATOM 2679 C C . ASN A 1 326 ? 10.656 -35.125 -18.109 1 60.22 326 ASN A C 1
ATOM 2681 O O . ASN A 1 326 ? 9.906 -35.438 -19.031 1 60.22 326 ASN A O 1
ATOM 2685 N N . SER A 1 327 ? 10.383 -35.188 -16.859 1 52.78 327 SER A N 1
ATOM 2686 C CA . SER A 1 327 ? 9.008 -35.531 -16.531 1 52.78 327 SER A CA 1
ATOM 2687 C C . SER A 1 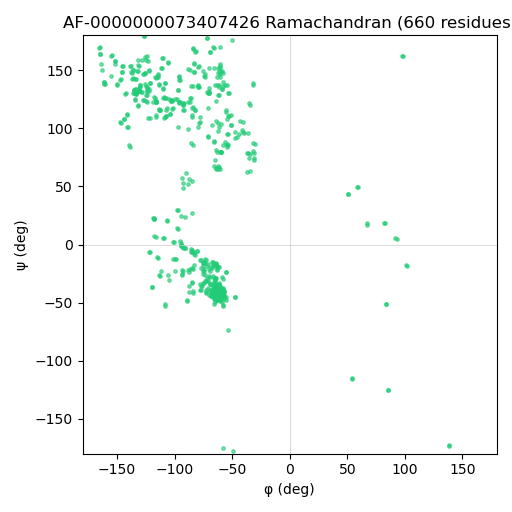327 ? 8.07 -34.344 -16.719 1 52.78 327 SER A C 1
ATOM 2689 O O . SER A 1 327 ? 6.848 -34.5 -16.719 1 52.78 327 SER A O 1
ATOM 2691 N N . PHE A 1 328 ? 8.586 -33.219 -16.734 1 52.41 328 PHE A N 1
ATOM 2692 C CA . PHE A 1 328 ? 7.895 -31.922 -16.844 1 52.41 328 PHE A CA 1
ATOM 2693 C C . PHE A 1 328 ? 7.762 -31.516 -18.312 1 52.41 328 PHE A C 1
ATOM 2695 O O . PHE A 1 328 ? 8.766 -31.25 -18.969 1 52.41 328 PHE A O 1
ATOM 2702 N N . GLN A 1 329 ? 7.133 -32.188 -19.156 1 42.53 329 GLN A N 1
ATOM 2703 C CA . GLN A 1 329 ? 7 -31.641 -20.484 1 42.53 329 GLN A CA 1
ATOM 2704 C C . GLN A 1 329 ? 6.559 -30.172 -20.438 1 42.53 329 GLN A C 1
ATOM 2706 O O . GLN A 1 329 ? 5.531 -29.859 -19.844 1 42.53 329 GLN A O 1
ATOM 2711 N N . PRO A 1 330 ? 7.469 -29.266 -20.531 1 41.81 330 PRO A N 1
ATOM 2712 C CA . PRO A 1 330 ? 6.992 -27.891 -20.625 1 41.81 330 PRO A CA 1
ATOM 2713 C C . PRO A 1 330 ? 5.746 -27.75 -21.5 1 41.81 330 PRO A C 1
ATOM 2715 O O . PRO A 1 330 ? 5.625 -28.438 -22.516 1 41.81 330 PRO A O 1
ATOM 2718 N N . PHE A 1 331 ? 4.621 -27.734 -21 1 33.91 331 PHE A N 1
ATOM 2719 C CA . PHE A 1 331 ? 3.457 -27.531 -21.859 1 33.91 331 PHE A CA 1
ATOM 2720 C C . PHE A 1 331 ? 3.771 -26.547 -22.969 1 33.91 331 PHE A C 1
ATOM 2722 O O . PHE A 1 331 ? 4.105 -25.391 -22.719 1 33.91 331 PHE A O 1
ATOM 2729 N N . CYS A 1 332 ? 4.469 -27.031 -24.031 1 28.77 332 CYS A N 1
ATOM 2730 C CA . CYS A 1 332 ? 4.473 -26.266 -25.266 1 28.77 332 CYS A CA 1
ATOM 2731 C C . CYS A 1 332 ? 3.068 -25.797 -25.625 1 28.77 332 CYS A C 1
ATOM 2733 O O . CYS A 1 332 ? 2.102 -26.547 -25.469 1 28.77 332 CYS A O 1
ATOM 2735 N N . MET B 1 1 ? 47.188 21.25 43.156 1 22.2 1 MET B N 1
ATOM 2736 C CA . MET B 1 1 ? 46.625 21.266 41.812 1 22.2 1 MET B CA 1
ATOM 2737 C C . MET B 1 1 ? 45.219 20.719 41.812 1 22.2 1 MET B C 1
ATOM 2739 O O . MET B 1 1 ? 44.969 19.547 42.062 1 22.2 1 MET B O 1
ATOM 2743 N N . VAL B 1 2 ? 44.188 21.547 42.125 1 19.72 2 VAL B N 1
ATOM 2744 C CA . VAL B 1 2 ? 42.844 21.266 42.625 1 19.72 2 VAL B CA 1
ATOM 2745 C C . VAL B 1 2 ? 41.969 20.781 41.5 1 19.72 2 VAL B C 1
ATOM 2747 O O . VAL B 1 2 ? 41.906 21.375 40.438 1 19.72 2 VAL B O 1
ATOM 2750 N N . ARG B 1 3 ? 41.656 19.406 41.438 1 22.64 3 ARG B N 1
ATOM 2751 C CA . ARG B 1 3 ? 40.938 18.516 40.5 1 22.64 3 ARG B CA 1
ATOM 2752 C C . ARG B 1 3 ? 39.469 18.953 40.375 1 22.64 3 ARG B C 1
ATOM 2754 O O . ARG B 1 3 ? 38.656 18.75 41.281 1 22.64 3 ARG B O 1
ATOM 2761 N N . LEU B 1 4 ? 39.188 20.188 39.781 1 21.05 4 LEU B N 1
ATOM 2762 C CA . LEU B 1 4 ? 37.844 20.781 39.75 1 21.05 4 LEU B CA 1
ATOM 2763 C C . LEU B 1 4 ? 36.875 19.891 38.969 1 21.05 4 LEU B C 1
ATOM 2765 O O . LEU B 1 4 ? 37.125 19.547 37.812 1 21.05 4 LEU B O 1
ATOM 2769 N N . ARG B 1 5 ? 36.062 19.047 39.625 1 22.67 5 ARG B N 1
ATOM 2770 C CA . ARG B 1 5 ? 35.062 18.062 39.219 1 22.67 5 ARG B CA 1
ATOM 2771 C C . ARG B 1 5 ? 33.906 18.703 38.469 1 22.67 5 ARG B C 1
ATOM 2773 O O . ARG B 1 5 ? 33.188 19.531 39.031 1 22.67 5 ARG B O 1
ATOM 2780 N N . ARG B 1 6 ? 34.094 19.234 37.25 1 23.56 6 ARG B N 1
ATOM 2781 C CA . ARG B 1 6 ? 33.094 19.984 36.5 1 23.56 6 ARG B CA 1
ATOM 2782 C C . ARG B 1 6 ? 31.828 19.172 36.312 1 23.56 6 ARG B C 1
ATOM 2784 O O . ARG B 1 6 ? 31.875 18.062 35.781 1 23.56 6 ARG B O 1
ATOM 2791 N N . GLY B 1 7 ? 30.875 19.25 37.281 1 21.53 7 GLY B N 1
ATOM 2792 C CA . GLY B 1 7 ? 29.609 18.562 37.406 1 21.53 7 GLY B CA 1
ATOM 2793 C C . GLY B 1 7 ? 28.75 18.625 36.156 1 21.53 7 GLY B C 1
ATOM 2794 O O . GLY B 1 7 ? 29.047 19.375 35.25 1 21.53 7 GLY B O 1
ATOM 2795 N N . ARG B 1 8 ? 27.438 17.875 36.094 1 24.48 8 ARG B N 1
ATOM 2796 C CA . ARG B 1 8 ? 26.453 17.156 35.312 1 24.48 8 ARG B CA 1
ATOM 2797 C C . ARG B 1 8 ? 25.453 18.109 34.656 1 24.48 8 ARG B C 1
ATOM 2799 O O . ARG B 1 8 ? 24.531 18.594 35.344 1 24.48 8 ARG B O 1
ATOM 2806 N N . LEU B 1 9 ? 25.844 19.078 33.906 1 21.97 9 LEU B N 1
ATOM 2807 C CA . LEU B 1 9 ? 24.938 20.172 33.531 1 21.97 9 LEU B CA 1
ATOM 2808 C C . LEU B 1 9 ? 23.656 19.625 32.906 1 21.97 9 LEU B C 1
ATOM 2810 O O . LEU B 1 9 ? 22.562 20.062 33.25 1 21.97 9 LEU B O 1
ATOM 2814 N N . GLY B 1 10 ? 23.625 19.125 31.688 1 21.48 10 GLY B N 1
ATOM 2815 C CA . GLY B 1 10 ? 22.828 19.766 30.641 1 21.48 10 GLY B CA 1
ATOM 2816 C C . GLY B 1 10 ? 21.438 19.203 30.531 1 21.48 10 GLY B C 1
ATOM 2817 O O . GLY B 1 10 ? 21.234 18.188 29.859 1 21.48 10 GLY B O 1
ATOM 2818 N N . ALA B 1 11 ? 20.578 19 31.531 1 24.23 11 ALA B N 1
ATOM 2819 C CA . ALA B 1 11 ? 19.281 18.359 31.375 1 24.23 11 ALA B CA 1
ATOM 2820 C C . ALA B 1 11 ? 18.391 19.156 30.422 1 24.23 11 ALA B C 1
ATOM 2822 O O . ALA B 1 11 ? 18.297 20.375 30.531 1 24.23 11 ALA B O 1
ATOM 2823 N N . THR B 1 12 ? 18.25 18.75 29.203 1 27.03 12 THR B N 1
ATOM 2824 C CA . THR B 1 12 ? 17.422 19.344 28.172 1 27.03 12 THR B CA 1
ATOM 2825 C C . THR B 1 12 ? 15.992 19.547 28.688 1 27.03 12 THR B C 1
ATOM 2827 O O . THR B 1 12 ? 15.43 18.672 29.344 1 27.03 12 THR B O 1
ATOM 2830 N N . PRO B 1 13 ? 15.516 20.75 28.891 1 25.75 13 PRO B N 1
ATOM 2831 C CA . PRO B 1 13 ? 14.18 21.016 29.422 1 25.75 13 PRO B CA 1
ATOM 2832 C C . PRO B 1 13 ? 13.07 20.328 28.641 1 25.75 13 PRO B C 1
ATOM 2834 O O . PRO B 1 13 ? 13.242 20.031 27.453 1 25.75 13 PRO B O 1
ATOM 2837 N N . PRO B 1 14 ? 12.148 19.625 29.297 1 24.05 14 PRO B N 1
ATOM 2838 C CA . PRO B 1 14 ? 11.023 18.891 28.703 1 24.05 14 PRO B CA 1
ATOM 2839 C C . PRO B 1 14 ? 10.141 19.766 27.828 1 24.05 14 PRO B C 1
ATOM 2841 O O . PRO B 1 14 ? 10.031 20.969 28.062 1 24.05 14 PRO B O 1
ATOM 2844 N N . ARG B 1 15 ? 10.07 19.547 26.5 1 26.3 15 ARG B N 1
ATOM 2845 C CA . ARG B 1 15 ? 9.234 20.188 25.5 1 26.3 15 ARG B CA 1
ATOM 2846 C C . ARG B 1 15 ? 7.793 20.297 25.969 1 26.3 15 ARG B C 1
ATOM 2848 O O . ARG B 1 15 ? 7.164 19.297 26.312 1 26.3 15 ARG B O 1
ATOM 2855 N N . MET B 1 16 ? 7.402 21.391 26.594 1 24.12 16 MET B N 1
ATOM 2856 C CA . MET B 1 16 ? 6.031 21.625 27.031 1 24.12 16 MET B CA 1
ATOM 2857 C C . MET B 1 16 ? 5.07 21.609 25.844 1 24.12 16 MET B C 1
ATOM 2859 O O . MET B 1 16 ? 5.184 22.453 24.938 1 24.12 16 MET B O 1
ATOM 2863 N N . SER B 1 17 ? 4.664 20.5 25.344 1 28.05 17 SER B N 1
ATOM 2864 C CA . SER B 1 17 ? 3.555 20.406 24.391 1 28.05 17 SER B CA 1
ATOM 2865 C C . SER B 1 17 ? 2.309 21.094 24.938 1 28.05 17 SER B C 1
ATOM 2867 O O . SER B 1 17 ? 1.881 20.828 26.062 1 28.05 17 SER B O 1
ATOM 2869 N N . PHE B 1 18 ? 2.053 22.312 24.625 1 26.83 18 PHE B N 1
ATOM 2870 C CA . PHE B 1 18 ? 0.835 23.031 24.984 1 26.83 18 PHE B CA 1
ATOM 2871 C C . PHE B 1 18 ? -0.401 22.25 24.547 1 26.83 18 PHE B C 1
ATOM 2873 O O . PHE B 1 18 ? -0.556 21.938 23.375 1 26.83 18 PHE B O 1
ATOM 2880 N N . TYR B 1 19 ? -0.817 21.359 25.375 1 31.88 19 TYR B N 1
ATOM 2881 C CA . TYR B 1 19 ? -2.119 20.719 25.25 1 31.88 19 TYR B CA 1
ATOM 2882 C C . TYR B 1 19 ? -3.248 21.719 25.453 1 31.88 19 TYR B C 1
ATOM 2884 O O . TYR B 1 19 ? -3.277 22.438 26.453 1 31.88 19 TYR B O 1
ATOM 2892 N N . VAL B 1 20 ? -3.711 22.359 24.5 1 30.69 20 VAL B N 1
ATOM 2893 C CA . VAL B 1 20 ? -4.891 23.188 24.719 1 30.69 20 VAL B CA 1
ATOM 2894 C C . VAL B 1 20 ? -6.055 22.312 25.188 1 30.69 20 VAL B C 1
ATOM 2896 O O . VAL B 1 20 ? -6.551 21.469 24.438 1 30.69 20 VAL B O 1
ATOM 2899 N N . GLY B 1 21 ? -6.09 21.938 26.484 1 33.56 21 GLY B N 1
ATOM 2900 C CA . GLY B 1 21 ? -7.238 21.312 27.109 1 33.56 21 GLY B CA 1
ATOM 2901 C C . GLY B 1 21 ? -8.461 22.219 27.141 1 33.56 21 GLY B C 1
ATOM 2902 O O . GLY B 1 21 ? -8.477 23.25 27.812 1 33.56 21 GLY B O 1
ATOM 2903 N N . LEU B 1 22 ? -9.234 22.359 26.141 1 33.53 22 LEU B N 1
ATOM 2904 C CA . LEU B 1 22 ? -10.477 23.125 26.234 1 33.53 22 LEU B CA 1
ATOM 2905 C C . LEU B 1 22 ? -11.445 22.453 27.203 1 33.53 22 LEU B C 1
ATOM 2907 O O . LEU B 1 22 ? -12.008 21.406 26.906 1 33.53 22 LEU B O 1
ATOM 2911 N N . CYS B 1 23 ? -11.203 22.344 28.5 1 31.45 23 CYS B N 1
ATOM 2912 C CA . CYS B 1 23 ? -12.148 21.891 29.516 1 31.45 23 CYS B CA 1
ATOM 2913 C C . CYS B 1 23 ? -13.352 22.828 29.594 1 31.45 23 CYS B C 1
ATOM 2915 O O . CYS B 1 23 ? -13.188 24.047 29.719 1 31.45 23 CYS B O 1
ATOM 2917 N N . ALA B 1 24 ? -14.578 22.469 29.062 1 30.34 24 ALA B N 1
ATOM 2918 C CA . ALA B 1 24 ? -15.812 23.234 29.25 1 30.34 24 ALA B CA 1
ATOM 2919 C C . ALA B 1 24 ? -16.078 23.484 30.734 1 30.34 24 ALA B C 1
ATOM 2921 O O . ALA B 1 24 ? -16.078 22.562 31.531 1 30.34 24 ALA B O 1
ATOM 2922 N N . ASP B 1 25 ? -15.992 24.594 31.25 1 28.56 25 ASP B N 1
ATOM 2923 C CA . ASP B 1 25 ? -16.188 25.125 32.594 1 28.56 25 ASP B CA 1
ATOM 2924 C C . ASP B 1 25 ? -17.656 25 33 1 28.56 25 ASP B C 1
ATOM 2926 O O . ASP B 1 25 ? -18.516 25.719 32.5 1 28.56 25 ASP B O 1
ATOM 2930 N N . LYS B 1 26 ? -18.406 23.781 33.25 1 33.25 26 LYS B N 1
ATOM 2931 C CA . LYS B 1 26 ? -19.688 23.922 33.938 1 33.25 26 LYS B CA 1
ATOM 2932 C C . LYS B 1 26 ? -19.5 24.484 35.344 1 33.25 26 LYS B C 1
ATOM 2934 O O . LYS B 1 26 ? -18.531 24.141 36.031 1 33.25 26 LYS B O 1
ATOM 2939 N N . LYS B 1 27 ? -20.406 25.281 35.781 1 30.02 27 LYS B N 1
ATOM 2940 C CA . LYS B 1 27 ? -20.688 26 37 1 30.02 27 LYS B CA 1
ATOM 2941 C C . LYS B 1 27 ? -20.859 25.047 38.188 1 30.02 27 LYS B C 1
ATOM 2943 O O . LYS B 1 27 ? -21.188 23.875 38 1 30.02 27 LYS B O 1
ATOM 2948 N N . ILE B 1 28 ? -20.938 25.375 39.531 1 28.27 28 ILE B N 1
ATOM 2949 C CA . ILE B 1 28 ? -20.562 25.219 40.938 1 28.27 28 ILE B CA 1
ATOM 2950 C C . ILE B 1 28 ? -21.625 24.422 41.688 1 28.27 28 ILE B C 1
ATOM 2952 O O . ILE B 1 28 ? -21.5 24.172 42.875 1 28.27 28 ILE B O 1
ATOM 2956 N N . GLY B 1 29 ? -22.875 24.031 41.406 1 29.88 29 GLY B N 1
ATOM 2957 C CA . GLY B 1 29 ? -23.594 23.797 42.625 1 29.88 29 GLY B CA 1
ATOM 2958 C C . GLY B 1 29 ? -23.062 22.625 43.438 1 29.88 29 GLY B C 1
ATOM 2959 O O . GLY B 1 29 ? -22.391 21.75 42.875 1 29.88 29 GLY B O 1
ATOM 2960 N N . ALA B 1 30 ? -23.141 22.453 44.875 1 30.62 30 ALA B N 1
ATOM 2961 C CA . ALA B 1 30 ? -22.578 21.703 46 1 30.62 30 ALA B CA 1
ATOM 2962 C C . ALA B 1 30 ? -22.875 20.203 45.844 1 30.62 30 ALA B C 1
ATOM 2964 O O . ALA B 1 30 ? -22.625 19.422 46.75 1 30.62 30 ALA B O 1
ATOM 2965 N N . VAL B 1 31 ? -23.828 19.781 45.031 1 34.12 31 VAL B N 1
ATOM 2966 C CA . VAL B 1 31 ? -24.266 18.406 45.25 1 34.12 31 VAL B CA 1
ATOM 2967 C C . VAL B 1 31 ? -23.062 17.453 45.094 1 34.12 31 VAL B C 1
ATOM 2969 O O . VAL B 1 31 ? -22.094 17.797 44.406 1 34.12 31 VAL B O 1
ATOM 2972 N N . ARG B 1 32 ? -22.984 16.281 45.812 1 36.94 32 ARG B N 1
ATOM 2973 C CA . ARG B 1 32 ? -22 15.219 45.875 1 36.94 32 ARG B CA 1
ATOM 2974 C C . ARG B 1 32 ? -21.469 14.898 44.469 1 36.94 32 ARG B C 1
ATOM 2976 O O . ARG B 1 32 ? -22.25 14.602 43.562 1 36.94 32 ARG B O 1
ATOM 2983 N N . ARG B 1 33 ? -20.328 15.516 44.188 1 34.16 33 ARG B N 1
ATOM 2984 C CA . ARG B 1 33 ? -19.75 15.594 42.844 1 34.16 33 ARG B CA 1
ATOM 2985 C C . ARG B 1 33 ? -19.594 14.211 42.25 1 34.16 33 ARG B C 1
ATOM 2987 O O . ARG B 1 33 ? -19 13.32 42.875 1 34.16 33 ARG B O 1
ATOM 2994 N N . PRO B 1 34 ? -20.688 13.711 41.594 1 36.81 34 PRO B N 1
ATOM 2995 C CA . PRO B 1 34 ? -20.406 12.422 40.969 1 36.81 34 PRO B CA 1
ATOM 2996 C C . PRO B 1 34 ? -18.953 12.305 40.5 1 36.81 34 PRO B C 1
ATOM 2998 O O . PRO B 1 34 ? -18.281 13.32 40.312 1 36.81 34 PRO B O 1
ATOM 3001 N N . PRO B 1 35 ? -18.281 11.102 40.75 1 38.16 35 PRO B N 1
ATOM 3002 C CA . PRO B 1 35 ? -16.875 11 40.375 1 38.16 35 PRO B CA 1
ATOM 3003 C C . PRO B 1 35 ? -16.547 11.797 39.094 1 38.16 35 PRO B C 1
ATOM 3005 O O . PRO B 1 35 ? -17.422 11.992 38.25 1 38.16 35 PRO B O 1
ATOM 3008 N N . LYS B 1 36 ? -15.648 12.766 39.156 1 36.66 36 LYS B N 1
ATOM 3009 C CA . LYS B 1 36 ? -15.125 13.609 38.094 1 36.66 36 LYS B CA 1
ATOM 3010 C C . LYS B 1 36 ? -15.031 12.844 36.781 1 36.66 36 LYS B C 1
ATOM 3012 O O . LYS B 1 36 ? -14.359 11.812 36.688 1 36.66 36 LYS B O 1
ATOM 3017 N N . ARG B 1 37 ? -16.078 12.695 36.188 1 35.41 37 ARG B N 1
ATOM 3018 C CA . ARG B 1 37 ? -15.867 12.297 34.781 1 35.41 37 ARG B CA 1
ATOM 3019 C C . ARG B 1 37 ? -14.57 12.875 34.25 1 35.41 37 ARG B C 1
ATOM 3021 O O . ARG B 1 37 ? -14.391 14.094 34.219 1 35.41 37 ARG B O 1
ATOM 3028 N N . LYS B 1 38 ? -13.445 12.211 34.438 1 39.59 38 LYS B N 1
ATOM 3029 C CA . LYS B 1 38 ? -12.25 12.602 33.719 1 39.59 38 LYS B CA 1
ATOM 3030 C C . LYS B 1 38 ? -12.594 13.188 32.344 1 39.59 38 LYS B C 1
ATOM 3032 O O . LYS B 1 38 ? -13.148 12.492 31.5 1 39.59 38 LYS B O 1
ATOM 3037 N N . GLU B 1 39 ? -13.086 14.375 32.281 1 40.56 39 GLU B N 1
ATOM 3038 C CA . GLU B 1 39 ? -13.297 15.094 31.016 1 40.56 39 GLU B CA 1
ATOM 3039 C C . GLU B 1 39 ? -12.242 14.695 29.984 1 40.56 39 GLU B C 1
ATOM 3041 O O . GLU B 1 39 ? -11.047 14.852 30.219 1 40.56 39 GLU B O 1
ATOM 3046 N N . VAL B 1 40 ? -12.375 13.633 29.344 1 47.34 40 VAL B N 1
ATOM 3047 C CA . VAL B 1 40 ? -11.508 13.195 28.25 1 47.34 40 VAL B CA 1
ATOM 3048 C C . VAL B 1 40 ? -11.086 14.398 27.406 1 47.34 40 VAL B C 1
ATOM 3050 O O . VAL B 1 40 ? -11.906 15 26.719 1 47.34 40 VAL B O 1
ATOM 3053 N N . CYS B 1 41 ? -10.344 15.383 28.047 1 57.44 41 CYS B N 1
ATOM 3054 C CA . CYS B 1 41 ? -9.797 16.547 27.359 1 57.44 41 CYS B CA 1
ATOM 3055 C C . CYS B 1 41 ? -9.234 16.172 26 1 57.44 41 CYS B C 1
ATOM 3057 O O . CYS B 1 41 ? -8.406 15.266 25.891 1 57.44 41 CYS B O 1
ATOM 3059 N N . LEU B 1 42 ? -10.016 16.562 24.922 1 73 42 LEU B N 1
ATOM 3060 C CA . LEU B 1 42 ? -9.562 16.422 23.531 1 73 42 LEU B CA 1
ATOM 3061 C C . LEU B 1 42 ? -8.18 17.031 23.359 1 73 42 LEU B C 1
ATOM 3063 O O . LEU B 1 42 ? -7.977 18.219 23.625 1 73 42 LEU B O 1
ATOM 3067 N N . LYS B 1 43 ? -7.141 16.203 23.297 1 89.88 43 LYS B N 1
ATOM 3068 C CA . LYS B 1 43 ? -5.781 16.656 23.016 1 89.88 43 LYS B CA 1
ATOM 3069 C C . LYS B 1 43 ? -5.492 16.578 21.516 1 89.88 43 LYS B C 1
ATOM 3071 O O . LYS B 1 43 ? -5.672 15.539 20.891 1 89.88 43 LYS B O 1
ATOM 3076 N N . LEU B 1 44 ? -5.273 17.781 20.938 1 96.25 44 LEU B N 1
ATOM 3077 C CA . LEU B 1 44 ? -4.941 17.906 19.516 1 96.25 44 LEU B CA 1
ATOM 3078 C C . LEU B 1 44 ? -3.543 18.484 19.344 1 96.25 44 LEU B C 1
ATOM 3080 O O . LEU B 1 44 ? -3.088 19.281 20.156 1 96.25 44 LEU B O 1
ATOM 3084 N N . LYS B 1 45 ? -2.85 18.047 18.391 1 97.44 45 LYS B N 1
ATOM 3085 C CA . LYS B 1 45 ? -1.537 18.578 18.031 1 97.44 45 LYS B CA 1
ATOM 3086 C C . LYS B 1 45 ? -1.41 18.734 16.516 1 97.44 45 LYS B C 1
ATOM 3088 O O . LYS B 1 45 ? -1.982 17.953 15.75 1 97.44 45 LYS B O 1
ATOM 3093 N N . VAL B 1 46 ? -0.735 19.781 16.094 1 98.25 46 VAL B N 1
ATOM 3094 C CA . VAL B 1 46 ? -0.432 19.953 14.672 1 98.25 46 VAL B CA 1
ATOM 3095 C C . VAL B 1 46 ? 1.072 20.141 14.492 1 98.25 46 VAL B C 1
ATOM 3097 O O . VAL B 1 46 ? 1.731 20.781 15.32 1 98.25 46 VAL B O 1
ATOM 3100 N N . SER B 1 47 ? 1.671 19.516 13.484 1 98.12 47 SER B N 1
ATOM 3101 C CA . SER B 1 47 ? 3.104 19.609 13.227 1 98.12 47 SER B CA 1
ATOM 3102 C C . SER B 1 47 ? 3.428 19.344 11.766 1 98.12 47 SER B C 1
ATOM 3104 O O . SER B 1 47 ? 2.578 18.859 11.016 1 98.12 47 SER B O 1
ATOM 3106 N N . LEU B 1 48 ? 4.578 19.734 11.359 1 97.81 48 LEU B N 1
ATOM 3107 C CA . LEU B 1 48 ? 5.145 19.281 10.094 1 97.81 48 LEU B CA 1
ATOM 3108 C C . LEU B 1 48 ? 5.844 17.938 10.273 1 97.81 48 LEU B C 1
ATOM 3110 O O . LEU B 1 48 ? 6.801 17.812 11.039 1 97.81 48 LEU B O 1
ATOM 3114 N N . ASP B 1 49 ? 5.359 16.938 9.586 1 96.56 49 ASP B N 1
ATOM 3115 C CA . ASP B 1 49 ? 5.801 15.57 9.828 1 96.56 49 ASP B CA 1
ATOM 3116 C C . ASP B 1 49 ? 6.84 15.141 8.797 1 96.56 49 ASP B C 1
ATOM 3118 O O . ASP B 1 49 ? 7.488 14.102 8.953 1 96.56 49 ASP B O 1
ATOM 3122 N N . ASN B 1 50 ? 7.008 15.859 7.777 1 97.06 50 ASN B N 1
ATOM 3123 C CA . ASN B 1 50 ? 8.023 15.617 6.762 1 97.06 50 ASN B CA 1
ATOM 3124 C C . ASN B 1 50 ? 8.281 16.859 5.914 1 97.06 50 ASN B C 1
ATOM 3126 O O . ASN B 1 50 ? 7.34 17.562 5.547 1 97.06 50 ASN B O 1
ATOM 3130 N N . ILE B 1 51 ? 9.523 17.078 5.617 1 97.69 51 ILE B N 1
ATOM 3131 C CA . ILE B 1 51 ? 9.938 18.156 4.727 1 97.69 51 ILE B CA 1
ATOM 3132 C C . ILE B 1 51 ? 10.992 17.641 3.748 1 97.69 51 ILE B C 1
ATOM 3134 O O . ILE B 1 51 ? 11.891 16.891 4.137 1 97.69 51 ILE B O 1
ATOM 3138 N N . THR B 1 52 ? 10.781 17.906 2.508 1 97.81 52 THR B N 1
ATOM 3139 C CA . THR B 1 52 ? 11.805 17.688 1.492 1 97.81 52 THR B CA 1
ATOM 3140 C C . THR B 1 52 ? 12.211 19.016 0.85 1 97.81 52 THR B C 1
ATOM 3142 O O . THR B 1 52 ? 11.367 19.75 0.338 1 97.81 52 THR B O 1
ATOM 3145 N N . MET B 1 53 ? 13.43 19.359 0.89 1 96.88 53 MET B N 1
ATOM 3146 C CA . MET B 1 53 ? 13.914 20.562 0.227 1 96.88 53 MET B CA 1
ATOM 3147 C C . MET B 1 53 ? 14.883 20.219 -0.896 1 96.88 53 MET B C 1
ATOM 3149 O O . MET B 1 53 ? 15.617 19.234 -0.806 1 96.88 53 MET B O 1
ATOM 3153 N N . THR B 1 54 ? 14.859 20.906 -1.907 1 97.38 54 THR B N 1
ATOM 3154 C CA . THR B 1 54 ? 15.781 20.797 -3.035 1 97.38 54 THR B CA 1
ATOM 3155 C C . THR B 1 54 ? 16.5 22.125 -3.273 1 97.38 54 THR B C 1
ATOM 3157 O O . THR B 1 54 ? 15.961 23.188 -2.965 1 97.38 54 THR B O 1
ATOM 3160 N N . ALA B 1 55 ? 17.75 22.016 -3.797 1 97.94 55 ALA B N 1
ATOM 3161 C CA . ALA B 1 55 ? 18.547 23.219 -3.969 1 97.94 55 ALA B CA 1
ATOM 3162 C C . ALA B 1 55 ? 19.75 22.969 -4.883 1 97.94 55 ALA B C 1
ATOM 3164 O O . ALA B 1 55 ? 19.953 21.844 -5.355 1 97.94 55 ALA B O 1
ATOM 3165 N N . TYR B 1 56 ? 20.344 24.125 -5.219 1 97.12 56 TYR B N 1
ATOM 3166 C CA . TYR B 1 56 ? 21.688 24.078 -5.793 1 97.12 56 TYR B CA 1
ATOM 3167 C C . TYR B 1 56 ? 22.75 24.297 -4.723 1 97.12 56 TYR B C 1
ATOM 3169 O O . TYR B 1 56 ? 22.516 25 -3.74 1 97.12 56 TYR B O 1
ATOM 3177 N N . ILE B 1 57 ? 23.844 23.609 -4.887 1 96.81 57 ILE B N 1
ATOM 3178 C CA . ILE B 1 57 ? 24.984 23.891 -4.027 1 96.81 57 ILE B CA 1
ATOM 3179 C C . ILE B 1 57 ? 25.797 25.047 -4.617 1 96.81 57 ILE B C 1
ATOM 3181 O O . ILE B 1 57 ? 26.172 25.016 -5.789 1 96.81 57 ILE B O 1
ATOM 3185 N N . LYS B 1 58 ? 26 26.062 -3.746 1 96.5 58 LYS B N 1
ATOM 3186 C CA . LYS B 1 58 ? 26.828 27.172 -4.211 1 96.5 58 LYS B CA 1
ATOM 3187 C C . LYS B 1 58 ? 28.188 26.672 -4.676 1 96.5 58 LYS B C 1
ATOM 3189 O O . LYS B 1 58 ? 28.828 25.859 -4.004 1 96.5 58 LYS B O 1
ATOM 3194 N N . SER B 1 59 ? 28.656 27.172 -5.773 1 94.62 59 SER B N 1
ATOM 3195 C CA . SER B 1 59 ? 29.906 26.719 -6.371 1 94.62 59 SER B CA 1
ATOM 3196 C C . SER B 1 59 ? 31.062 26.859 -5.395 1 94.62 59 SER B C 1
ATOM 3198 O O . SER B 1 59 ? 31.891 25.953 -5.27 1 94.62 59 SER B O 1
ATOM 3200 N N . LYS B 1 60 ? 31.109 27.906 -4.656 1 95.75 60 LYS B N 1
ATOM 3201 C CA . LYS B 1 60 ? 32.188 28.203 -3.74 1 95.75 60 LYS B CA 1
ATOM 3202 C C . LYS B 1 60 ? 32.125 27.312 -2.498 1 95.75 60 LYS B C 1
ATOM 3204 O O . LYS B 1 60 ? 33.094 27.234 -1.74 1 95.75 60 LYS B O 1
ATOM 3209 N N . LYS B 1 61 ? 31 26.719 -2.338 1 95.88 61 LYS B N 1
ATOM 3210 C CA . LYS B 1 61 ? 30.797 25.953 -1.108 1 95.88 61 LYS B CA 1
ATOM 3211 C C . LYS B 1 61 ? 30.766 24.469 -1.39 1 95.88 61 LYS B C 1
ATOM 3213 O O . LYS B 1 61 ? 30.547 23.656 -0.482 1 95.88 61 LYS B O 1
ATOM 3218 N N . TYR B 1 62 ? 31.016 24.156 -2.572 1 94.69 62 TYR B N 1
ATOM 3219 C CA . TYR B 1 62 ? 30.906 22.766 -2.998 1 94.69 62 TYR B CA 1
ATOM 3220 C C . TYR B 1 62 ? 31.906 21.875 -2.244 1 94.69 62 TYR B C 1
ATOM 3222 O O . TYR B 1 62 ? 31.531 20.812 -1.739 1 94.69 62 TYR B O 1
ATOM 3230 N N . LEU B 1 63 ? 33.125 22.312 -2.188 1 93.56 63 LEU B N 1
ATOM 3231 C CA . LEU B 1 63 ? 34.156 21.547 -1.508 1 93.56 63 LEU B CA 1
ATOM 3232 C C . LEU B 1 63 ? 33.844 21.422 -0.017 1 93.56 63 LEU B C 1
ATOM 3234 O O . LEU B 1 63 ? 34.094 20.375 0.588 1 93.56 63 LEU B O 1
ATOM 3238 N N . ALA B 1 64 ? 33.375 22.516 0.536 1 95.81 64 ALA B N 1
ATOM 3239 C CA . ALA B 1 64 ? 33.031 22.5 1.95 1 95.81 64 ALA B CA 1
ATOM 3240 C C . ALA B 1 64 ? 31.891 21.516 2.221 1 95.81 64 ALA B C 1
ATOM 3242 O O . ALA B 1 64 ? 31.906 20.812 3.232 1 95.81 64 ALA B O 1
ATOM 3243 N N . MET B 1 65 ? 30.938 21.453 1.318 1 96.38 65 MET B N 1
ATOM 3244 C CA . MET B 1 65 ? 29.828 20.5 1.417 1 96.38 65 MET B CA 1
ATOM 3245 C C . MET B 1 65 ? 30.344 19.062 1.369 1 96.38 65 MET B C 1
ATOM 3247 O O . MET B 1 65 ? 29.984 18.25 2.217 1 96.38 65 MET B O 1
ATOM 3251 N N . LYS B 1 66 ? 31.141 18.875 0.489 1 93.81 66 LYS B N 1
ATOM 3252 C CA . LYS B 1 66 ? 31.703 17.531 0.32 1 93.81 66 LYS B CA 1
ATOM 3253 C C . LYS B 1 66 ? 32.5 17.109 1.555 1 93.81 66 LYS B C 1
ATOM 3255 O O . LYS B 1 66 ? 32.375 15.961 2.012 1 93.81 66 LYS B O 1
ATOM 3260 N N . GLN B 1 67 ? 33.25 17.984 2.043 1 94.62 67 GLN B N 1
ATOM 3261 C CA . GLN B 1 67 ? 34.031 17.719 3.24 1 94.62 67 GLN B CA 1
ATOM 3262 C C . GLN B 1 67 ? 33.125 17.406 4.43 1 94.62 67 GLN B C 1
ATOM 3264 O O . GLN B 1 67 ? 33.406 16.469 5.195 1 94.62 67 GLN B O 1
ATOM 3269 N N . LEU B 1 68 ? 32.156 18.203 4.555 1 96.12 68 LEU B N 1
ATOM 3270 C CA . LEU B 1 68 ? 31.188 17.984 5.637 1 96.12 68 LEU B CA 1
ATOM 3271 C C . LEU B 1 68 ? 30.594 16.578 5.555 1 96.12 68 LEU B C 1
ATOM 3273 O O . LEU B 1 68 ? 30.578 15.852 6.551 1 96.12 68 LEU B O 1
ATOM 3277 N N . ILE B 1 69 ? 30.156 16.141 4.367 1 96 69 ILE B N 1
ATOM 3278 C CA . ILE B 1 69 ? 29.469 14.875 4.145 1 96 69 ILE B CA 1
ATOM 3279 C C . ILE B 1 69 ? 30.422 13.711 4.402 1 96 69 ILE B C 1
ATOM 3281 O O . ILE B 1 69 ? 30.047 12.719 5.043 1 96 69 ILE B O 1
ATOM 3285 N N . GLU B 1 70 ? 31.594 13.875 4.051 1 94.06 70 GLU B N 1
ATOM 3286 C CA . GLU B 1 70 ? 32.531 12.758 4.066 1 94.06 70 GLU B CA 1
ATOM 3287 C C . GLU B 1 70 ? 33.219 12.633 5.426 1 94.06 70 GLU B C 1
ATOM 3289 O O . GLU B 1 70 ? 33.656 11.539 5.809 1 94.06 70 GLU B O 1
ATOM 3294 N N . THR B 1 71 ? 33.25 13.711 6.211 1 94.56 71 THR B N 1
ATOM 3295 C CA . THR B 1 71 ? 34.094 13.688 7.398 1 94.56 71 THR B CA 1
ATOM 3296 C C . THR B 1 71 ? 33.25 13.727 8.664 1 94.56 71 THR B C 1
ATOM 3298 O O . THR B 1 71 ? 33.719 13.32 9.742 1 94.56 71 THR B O 1
ATOM 3301 N N . HIS B 1 72 ? 32.094 14.289 8.531 1 95.81 72 HIS B N 1
ATOM 3302 C CA . HIS B 1 72 ? 31.297 14.43 9.742 1 95.81 72 HIS B CA 1
ATOM 3303 C C . HIS B 1 72 ? 30.969 13.07 10.344 1 95.81 72 HIS B C 1
ATOM 3305 O O . HIS B 1 72 ? 30.438 12.195 9.664 1 95.81 72 HIS B O 1
ATOM 3311 N N . LEU B 1 73 ? 31.062 12.914 11.602 1 93.94 73 LEU B N 1
ATOM 3312 C CA . LEU B 1 73 ? 30.969 11.633 12.297 1 93.94 73 LEU B CA 1
ATOM 3313 C C . LEU B 1 73 ? 29.531 11.109 12.297 1 93.94 73 LEU B C 1
ATOM 3315 O O . LEU B 1 73 ? 29.312 9.898 12.312 1 93.94 73 LEU B O 1
ATOM 3319 N N . ALA B 1 74 ? 28.625 11.992 12.289 1 95.12 74 ALA B N 1
ATOM 3320 C CA . ALA B 1 74 ? 27.234 11.586 12.406 1 95.12 74 ALA B CA 1
ATOM 3321 C C . ALA B 1 74 ? 26.641 11.219 11.039 1 95.12 74 ALA B C 1
ATOM 3323 O O . ALA B 1 74 ? 25.5 10.773 10.945 1 95.12 74 ALA B O 1
ATOM 3324 N N . ILE B 1 75 ? 27.422 11.398 9.984 1 95.81 75 ILE B N 1
ATOM 3325 C CA . ILE B 1 75 ? 26.922 11.164 8.641 1 95.81 75 ILE B CA 1
ATOM 3326 C C . ILE B 1 75 ? 27.438 9.828 8.117 1 95.81 75 ILE B C 1
ATOM 3328 O O . ILE B 1 75 ? 28.641 9.555 8.188 1 95.81 75 ILE B O 1
ATOM 3332 N N . THR B 1 76 ? 26.547 9 7.746 1 94.62 76 THR B N 1
ATOM 3333 C CA . THR B 1 76 ? 26.891 7.75 7.074 1 94.62 76 THR B CA 1
ATOM 3334 C C . THR B 1 76 ? 26.781 7.902 5.562 1 94.62 76 THR B C 1
ATOM 3336 O O . THR B 1 76 ? 25.703 8.164 5.035 1 94.62 76 THR B O 1
ATOM 3339 N N . VAL B 1 77 ? 27.875 7.645 4.883 1 93 77 VAL B N 1
ATOM 3340 C CA . VAL B 1 77 ? 27.906 7.82 3.438 1 93 77 VAL B CA 1
ATOM 3341 C C . VAL B 1 77 ? 27.641 6.488 2.744 1 93 77 VAL B C 1
ATOM 3343 O O . VAL B 1 77 ? 28.328 5.496 3.004 1 93 77 VAL B O 1
ATOM 3346 N N . GLN B 1 78 ? 26.703 6.41 1.956 1 87.62 78 GLN B N 1
ATOM 3347 C CA . GLN B 1 78 ? 26.406 5.215 1.177 1 87.62 78 GLN B CA 1
ATOM 3348 C C . GLN B 1 78 ? 27.141 5.23 -0.161 1 87.62 78 GLN B C 1
ATOM 3350 O O . GLN B 1 78 ? 27.656 4.199 -0.601 1 87.62 78 GLN B O 1
ATOM 3355 N N . THR B 1 79 ? 27.047 6.336 -0.82 1 88.25 79 THR B N 1
ATOM 3356 C CA . THR B 1 79 ? 27.734 6.57 -2.082 1 88.25 79 THR B CA 1
ATOM 3357 C C . THR B 1 79 ? 28.391 7.953 -2.094 1 88.25 79 THR B C 1
ATOM 3359 O O . THR B 1 79 ? 27.797 8.922 -1.619 1 88.25 79 THR B O 1
ATOM 3362 N N . ALA B 1 80 ? 29.594 7.996 -2.5 1 87.69 80 ALA B N 1
ATOM 3363 C CA . ALA B 1 80 ? 30.281 9.273 -2.674 1 87.69 80 ALA B CA 1
ATOM 3364 C C . ALA B 1 80 ? 31.172 9.258 -3.914 1 87.69 80 ALA B C 1
ATOM 3366 O O . ALA B 1 80 ? 32.094 8.461 -4 1 87.69 80 ALA B O 1
ATOM 3367 N N . MET B 1 81 ? 30.766 9.992 -4.797 1 89.88 81 MET B N 1
ATOM 3368 C CA . MET B 1 81 ? 31.531 10.203 -6.02 1 89.88 81 MET B CA 1
ATOM 3369 C C . MET B 1 81 ? 31.75 11.695 -6.273 1 89.88 81 MET B C 1
ATOM 3371 O O . MET B 1 81 ? 31.406 12.531 -5.434 1 89.88 81 MET B O 1
ATOM 3375 N N . THR B 1 82 ? 32.438 12.039 -7.352 1 86.06 82 THR B N 1
ATOM 3376 C CA . THR B 1 82 ? 32.781 13.422 -7.645 1 86.06 82 THR B CA 1
ATOM 3377 C C . THR B 1 82 ? 31.516 14.266 -7.805 1 86.06 82 THR B C 1
ATOM 3379 O O . THR B 1 82 ? 31.422 15.359 -7.242 1 86.06 82 THR B O 1
ATOM 3382 N N . ASP B 1 83 ? 30.531 13.805 -8.516 1 91.5 83 ASP B N 1
ATOM 3383 C CA . ASP B 1 83 ? 29.359 14.625 -8.828 1 91.5 83 ASP B CA 1
ATOM 3384 C C . ASP B 1 83 ? 28.094 14.016 -8.234 1 91.5 83 ASP B C 1
ATOM 3386 O O . ASP B 1 83 ? 26.984 14.281 -8.719 1 91.5 83 ASP B O 1
ATOM 3390 N N . MET B 1 84 ? 28.281 13.188 -7.219 1 94.38 84 MET B N 1
ATOM 3391 C CA . MET B 1 84 ? 27.109 12.57 -6.609 1 94.38 84 MET B CA 1
ATOM 3392 C C . MET B 1 84 ? 27.438 12.039 -5.215 1 94.38 84 MET B C 1
ATOM 3394 O O . MET B 1 84 ? 28.531 11.523 -4.98 1 94.38 84 MET B O 1
ATOM 3398 N N . PHE B 1 85 ? 26.484 12.281 -4.301 1 94.5 85 PHE B N 1
ATOM 3399 C CA . PHE B 1 85 ? 26.609 11.594 -3.023 1 94.5 85 PHE B CA 1
ATOM 3400 C C . PHE B 1 85 ? 25.234 11.25 -2.455 1 94.5 85 PHE B C 1
ATOM 3402 O O . PHE B 1 85 ? 24.234 11.898 -2.789 1 94.5 85 PHE B O 1
ATOM 3409 N N . ARG B 1 86 ? 25.156 10.156 -1.723 1 95.88 86 ARG B N 1
ATOM 3410 C CA . ARG B 1 86 ? 24.031 9.734 -0.889 1 95.88 86 ARG B CA 1
ATOM 3411 C C . ARG B 1 86 ? 24.484 9.484 0.546 1 95.88 86 ARG B C 1
ATOM 3413 O O . ARG B 1 86 ? 25.422 8.727 0.784 1 95.88 86 ARG B O 1
ATOM 3420 N N . ALA B 1 87 ? 23.828 10.188 1.464 1 96.06 87 ALA B N 1
ATOM 3421 C CA . ALA B 1 87 ? 24.234 10.086 2.863 1 96.06 87 ALA B CA 1
ATOM 3422 C C . ALA B 1 87 ? 23.031 10.195 3.795 1 96.06 87 ALA B C 1
ATOM 3424 O O . ALA B 1 87 ? 21.984 10.68 3.396 1 96.06 87 ALA B O 1
ATOM 3425 N N . THR B 1 88 ? 23.141 9.633 4.902 1 96.88 88 THR B N 1
ATOM 3426 C CA . THR B 1 88 ? 22.078 9.672 5.898 1 96.88 88 THR B CA 1
ATOM 3427 C C . THR B 1 88 ? 22.641 9.898 7.293 1 96.88 88 THR B C 1
ATOM 3429 O O . THR B 1 88 ? 23.844 9.758 7.508 1 96.88 88 THR B O 1
ATOM 3432 N N . THR B 1 89 ? 21.859 10.461 8.156 1 96.56 89 THR B N 1
ATOM 3433 C CA . THR B 1 89 ? 22.141 10.414 9.594 1 96.56 89 THR B CA 1
ATOM 3434 C C . THR B 1 89 ? 21.141 9.531 10.312 1 96.56 89 THR B C 1
ATOM 3436 O O . THR B 1 89 ? 20.094 9.18 9.75 1 96.56 89 THR B O 1
ATOM 3439 N N . GLY B 1 90 ? 21.453 9.039 11.562 1 89.69 90 GLY B N 1
ATOM 3440 C CA . GLY B 1 90 ? 20.578 8.195 12.352 1 89.69 90 GLY B CA 1
ATOM 3441 C C . GLY B 1 90 ? 21.297 7.059 13.047 1 89.69 90 GLY B C 1
ATOM 3442 O O . GLY B 1 90 ? 22.531 7.105 13.219 1 89.69 90 GLY B O 1
ATOM 3443 N N . ASP B 1 91 ? 20.516 6.16 13.688 1 77.5 91 ASP B N 1
ATOM 3444 C CA . ASP B 1 91 ? 21.109 5.031 14.398 1 77.5 91 ASP B CA 1
ATOM 3445 C C . ASP B 1 91 ? 21.094 3.77 13.539 1 77.5 91 ASP B C 1
ATOM 3447 O O . ASP B 1 91 ? 21.109 2.654 14.07 1 77.5 91 ASP B O 1
ATOM 3451 N N . GLY B 1 92 ? 21.172 3.91 12.195 1 67 92 GLY B N 1
ATOM 3452 C CA . GLY B 1 92 ? 21.188 2.783 11.273 1 67 92 GLY B CA 1
ATOM 3453 C C . GLY B 1 92 ? 19.812 2.256 10.938 1 67 92 GLY B C 1
ATOM 3454 O O . GLY B 1 92 ? 19.469 2.092 9.766 1 67 92 GLY B O 1
ATOM 3455 N N . ILE B 1 93 ? 18.969 1.965 11.93 1 72.19 93 ILE B N 1
ATOM 3456 C CA . ILE B 1 93 ? 17.625 1.427 11.68 1 72.19 93 ILE B CA 1
ATOM 3457 C C . ILE B 1 93 ? 16.656 2.57 11.406 1 72.19 93 ILE B C 1
ATOM 3459 O O . ILE B 1 93 ? 15.805 2.473 10.516 1 72.19 93 ILE B O 1
ATOM 3463 N N . HIS B 1 94 ? 16.969 3.646 12.086 1 83.19 94 HIS B N 1
ATOM 3464 C CA . HIS B 1 94 ? 16.109 4.816 11.938 1 83.19 94 HIS B CA 1
ATOM 3465 C C . HIS B 1 94 ? 16.875 5.98 11.305 1 83.19 94 HIS B C 1
ATOM 3467 O O . HIS B 1 94 ? 17.75 6.566 11.938 1 83.19 94 HIS B O 1
ATOM 3473 N N . VAL B 1 95 ? 16.516 6.293 10.141 1 91.5 95 VAL B N 1
ATOM 3474 C CA . VAL B 1 95 ? 17.141 7.391 9.414 1 91.5 95 VAL B CA 1
ATOM 3475 C C . VAL B 1 95 ? 16.469 8.711 9.781 1 91.5 95 VAL B C 1
ATOM 3477 O O . VAL B 1 95 ? 15.242 8.781 9.867 1 91.5 95 VAL B O 1
ATOM 3480 N N . VAL B 1 96 ? 17.281 9.734 10 1 95.12 96 VAL B N 1
ATOM 3481 C CA . VAL B 1 96 ? 16.75 11.031 10.414 1 95.12 96 VAL B CA 1
ATOM 3482 C C . VAL B 1 96 ? 16.875 12.031 9.266 1 95.12 96 VAL B C 1
ATOM 3484 O O . VAL B 1 96 ? 15.883 12.664 8.883 1 95.12 96 VAL B O 1
ATOM 3487 N N . LEU B 1 97 ? 18.078 12.141 8.695 1 97.44 97 LEU B N 1
ATOM 3488 C CA . LEU B 1 97 ? 18.297 12.953 7.5 1 97.44 97 LEU B CA 1
ATOM 3489 C C . LEU B 1 97 ? 18.594 12.078 6.289 1 97.44 97 LEU B C 1
ATOM 3491 O O . LEU B 1 97 ? 19.328 11.094 6.395 1 97.44 97 LEU B O 1
ATOM 3495 N N . HIS B 1 98 ? 18 12.367 5.258 1 97.44 98 HIS B N 1
ATOM 3496 C CA . HIS B 1 98 ? 18.328 11.805 3.955 1 97.44 98 HIS B CA 1
ATOM 3497 C C . HIS B 1 98 ? 18.891 12.875 3.023 1 97.44 98 HIS B C 1
ATOM 3499 O O . HIS B 1 98 ? 18.203 13.82 2.666 1 97.44 98 HIS B O 1
ATOM 3505 N N . MET B 1 99 ? 20.125 12.719 2.648 1 97.5 99 MET B N 1
ATOM 3506 C CA . MET B 1 99 ? 20.797 13.688 1.781 1 97.5 99 MET B CA 1
ATOM 3507 C C . MET B 1 99 ? 21.203 13.047 0.46 1 97.5 99 MET B C 1
ATOM 3509 O O . MET B 1 99 ? 21.875 12.016 0.447 1 97.5 99 MET B O 1
ATOM 3513 N N . ASN B 1 100 ? 20.781 13.656 -0.535 1 97.38 100 ASN B N 1
ATOM 3514 C CA . ASN B 1 100 ? 21.109 13.172 -1.874 1 97.38 100 ASN B CA 1
ATOM 3515 C C . ASN B 1 100 ? 21.578 14.305 -2.783 1 97.38 100 ASN B C 1
ATOM 3517 O O . ASN B 1 100 ? 21.016 15.406 -2.746 1 97.38 100 ASN B O 1
ATOM 3521 N N . TYR B 1 101 ? 22.656 14.07 -3.494 1 97 101 TYR B N 1
ATOM 3522 C CA . TYR B 1 101 ? 23.156 14.984 -4.512 1 97 101 TYR B CA 1
ATOM 3523 C C . TYR B 1 101 ? 23.531 14.234 -5.785 1 97 101 TYR B C 1
ATOM 3525 O O . TYR B 1 101 ? 24.281 13.25 -5.734 1 97 101 TYR B O 1
ATOM 3533 N N . ASP B 1 102 ? 22.953 14.672 -6.84 1 95.75 102 ASP B N 1
ATOM 3534 C CA . ASP B 1 102 ? 23.234 14.094 -8.148 1 95.75 102 ASP B CA 1
ATOM 3535 C C . ASP B 1 102 ? 23.281 15.18 -9.227 1 95.75 102 ASP B C 1
ATOM 3537 O O . ASP B 1 102 ? 22.234 15.578 -9.742 1 95.75 102 ASP B O 1
ATOM 3541 N N . LYS B 1 103 ? 24.453 15.562 -9.609 1 93 103 LYS B N 1
ATOM 3542 C CA . LYS B 1 103 ? 24.625 16.656 -10.555 1 93 103 LYS B CA 1
ATOM 3543 C C . LYS B 1 103 ? 24.062 16.297 -11.93 1 93 103 LYS B C 1
ATOM 3545 O O . LYS B 1 103 ? 23.344 17.094 -12.539 1 93 103 LYS B O 1
ATOM 3550 N N . GLN B 1 104 ? 24.359 15.172 -12.398 1 91.75 104 GLN B N 1
ATOM 3551 C CA . GLN B 1 104 ? 23.938 14.727 -13.719 1 91.75 104 GLN B CA 1
ATOM 3552 C C . GLN B 1 104 ? 22.422 14.602 -13.805 1 91.75 104 GLN B C 1
ATOM 3554 O O . GLN B 1 104 ? 21.812 15.047 -14.773 1 91.75 104 GLN B O 1
ATOM 3559 N N . LYS B 1 105 ? 21.875 13.992 -12.82 1 88.69 105 LYS B N 1
ATOM 3560 C CA . LYS B 1 105 ? 20.422 13.852 -12.781 1 88.69 105 LYS B CA 1
ATOM 3561 C C . LYS B 1 105 ? 19.734 15.219 -12.781 1 88.69 105 LYS B C 1
ATOM 3563 O O . LYS B 1 105 ? 18.703 15.398 -13.43 1 88.69 105 LYS B O 1
ATOM 3568 N N . GLY B 1 106 ? 20.297 16.094 -12.062 1 89.62 106 GLY B N 1
ATOM 3569 C CA . GLY B 1 106 ? 19.781 17.438 -12.047 1 89.62 106 GLY B CA 1
ATOM 3570 C C . GLY B 1 106 ? 19.812 18.109 -13.414 1 89.62 106 GLY B C 1
ATOM 3571 O O . GLY B 1 106 ? 18.859 18.781 -13.812 1 89.62 106 GLY B O 1
ATOM 3572 N N . GLN B 1 107 ? 20.844 17.875 -14.07 1 89.06 107 GLN B N 1
ATOM 3573 C CA . GLN B 1 107 ? 20.984 18.453 -15.398 1 89.06 107 GLN B CA 1
ATOM 3574 C C . GLN B 1 107 ? 20.016 17.812 -16.391 1 89.06 107 GLN B C 1
ATOM 3576 O O . GLN B 1 107 ? 19.344 18.516 -17.141 1 89.06 107 GLN B O 1
ATOM 3581 N N . ASP B 1 108 ? 19.922 16.562 -16.312 1 89.94 108 ASP B N 1
ATOM 3582 C CA . ASP B 1 108 ? 19.062 15.805 -17.219 1 89.94 108 ASP B CA 1
ATOM 3583 C C . ASP B 1 108 ? 17.594 16.203 -17.047 1 89.94 108 ASP B C 1
ATOM 3585 O O . ASP B 1 108 ? 16.859 16.328 -18.031 1 89.94 108 ASP B O 1
ATOM 3589 N N . ARG B 1 109 ? 17.219 16.422 -15.852 1 89.62 109 ARG B N 1
ATOM 3590 C CA . ARG B 1 109 ? 15.812 16.656 -15.531 1 89.62 109 ARG B CA 1
ATOM 3591 C C . ARG B 1 109 ? 15.539 18.156 -15.352 1 89.62 109 ARG B C 1
ATOM 3593 O O . ARG B 1 109 ? 14.422 18.547 -15.023 1 89.62 109 ARG B O 1
ATOM 3600 N N . LYS B 1 110 ? 16.594 18.922 -15.555 1 89.19 110 LYS B N 1
ATOM 3601 C CA . LYS B 1 110 ? 16.484 20.344 -15.32 1 89.19 110 LYS B CA 1
ATOM 3602 C C . LYS B 1 110 ? 15.875 20.641 -13.945 1 89.19 110 LYS B C 1
ATOM 3604 O O . LYS B 1 110 ? 14.93 21.406 -13.828 1 89.19 110 LYS B O 1
ATOM 3609 N N . ALA B 1 111 ? 16.359 19.906 -13.008 1 92.94 111 ALA B N 1
ATOM 3610 C CA . ALA B 1 111 ? 15.898 20.016 -11.625 1 92.94 111 ALA B CA 1
ATOM 3611 C C . ALA B 1 111 ? 17.062 20.297 -10.68 1 92.94 111 ALA B C 1
ATOM 3613 O O . ALA B 1 111 ? 18.234 20.125 -11.047 1 92.94 111 ALA B O 1
ATOM 3614 N N . ARG B 1 112 ? 16.766 20.781 -9.477 1 95.19 112 ARG B N 1
ATOM 3615 C CA . ARG B 1 112 ? 17.766 21 -8.43 1 95.19 112 ARG B CA 1
ATOM 3616 C C . ARG B 1 112 ? 18.438 19.703 -8.023 1 95.19 112 ARG B C 1
ATOM 3618 O O . ARG B 1 112 ? 17.75 18.734 -7.676 1 95.19 112 ARG B O 1
ATOM 3625 N N . PRO B 1 113 ? 19.734 19.656 -8 1 96.69 113 PRO B N 1
ATOM 3626 C CA . PRO B 1 113 ? 20.438 18.391 -7.852 1 96.69 113 PRO B CA 1
ATOM 3627 C C . PRO B 1 113 ? 20.578 17.953 -6.395 1 96.69 113 PRO B C 1
ATOM 3629 O O . PRO B 1 113 ? 20.938 16.812 -6.117 1 96.69 113 PRO B O 1
ATOM 3632 N N . PHE B 1 114 ? 20.469 18.906 -5.43 1 97.25 114 PHE B N 1
ATOM 3633 C CA . PHE B 1 114 ? 20.594 18.578 -4.016 1 97.25 114 PHE B CA 1
ATOM 3634 C C . PHE B 1 114 ? 19.219 18.391 -3.389 1 97.25 114 PHE B C 1
ATOM 3636 O O . PHE B 1 114 ? 18.297 19.172 -3.639 1 97.25 114 PHE B O 1
ATOM 3643 N N . ARG B 1 115 ? 19.094 17.281 -2.617 1 98.06 115 ARG B N 1
ATOM 3644 C CA . ARG B 1 115 ? 17.828 16.969 -1.948 1 98.06 115 ARG B CA 1
ATOM 3645 C C . ARG B 1 115 ? 18.078 16.578 -0.491 1 98.06 115 ARG B C 1
ATOM 3647 O O . ARG B 1 115 ? 18.969 15.797 -0.19 1 98.06 115 ARG B O 1
ATOM 3654 N N . LEU B 1 116 ? 17.328 17.203 0.389 1 98.12 116 LEU B N 1
ATOM 3655 C CA . LEU B 1 116 ? 17.375 16.906 1.816 1 98.12 116 LEU B CA 1
ATOM 3656 C C . LEU B 1 116 ? 15.977 16.609 2.35 1 98.12 116 LEU B C 1
ATOM 3658 O O . LEU B 1 116 ? 15.055 17.406 2.164 1 98.12 116 LEU B O 1
ATOM 3662 N N . GLU B 1 117 ? 15.82 15.438 2.979 1 98.12 117 GLU B N 1
ATOM 3663 C CA . GLU B 1 117 ? 14.531 15.008 3.525 1 98.12 117 GLU B CA 1
ATOM 3664 C C . GLU B 1 117 ? 14.648 14.688 5.012 1 98.12 117 GLU B C 1
ATOM 3666 O O . GLU B 1 117 ? 15.602 14.023 5.441 1 98.12 117 GLU B O 1
ATOM 3671 N N . PHE B 1 118 ? 13.695 15.164 5.781 1 97.38 118 PHE B N 1
ATOM 3672 C CA . PHE B 1 118 ? 13.727 14.922 7.219 1 97.38 118 PHE B CA 1
ATOM 3673 C C . PHE B 1 118 ? 12.367 15.219 7.852 1 97.38 118 PHE B C 1
ATOM 3675 O O . PHE B 1 118 ? 11.516 15.852 7.223 1 97.38 118 PHE B O 1
ATOM 3682 N N . ASN B 1 119 ? 12.172 14.742 9.031 1 95.94 119 ASN B N 1
ATOM 3683 C CA . ASN B 1 119 ? 11.055 15.078 9.914 1 95.94 119 ASN B CA 1
ATOM 3684 C C . ASN B 1 119 ? 11.5 16.031 11.031 1 95.94 119 ASN B C 1
ATOM 3686 O O . ASN B 1 119 ? 12.258 15.633 11.914 1 95.94 119 ASN B O 1
ATOM 3690 N N . PRO B 1 120 ? 11.008 17.25 10.969 1 95.75 120 PRO B N 1
ATOM 3691 C CA . PRO B 1 120 ? 11.445 18.25 11.953 1 95.75 120 PRO B CA 1
ATOM 3692 C C . PRO B 1 120 ? 11.227 17.781 13.391 1 95.75 120 PRO B C 1
ATOM 3694 O O . PRO B 1 120 ? 11.945 18.203 14.297 1 95.75 120 PRO B O 1
ATOM 3697 N N . ASN B 1 121 ? 10.281 16.844 13.586 1 92.5 121 ASN B N 1
ATOM 3698 C CA . ASN B 1 121 ? 9.938 16.422 14.938 1 92.5 121 ASN B CA 1
ATOM 3699 C C . ASN B 1 121 ? 10.875 15.328 15.445 1 92.5 121 ASN B C 1
ATOM 3701 O O . ASN B 1 121 ? 10.852 14.977 16.625 1 92.5 121 ASN B O 1
ATOM 3705 N N . LYS B 1 122 ? 11.727 14.883 14.578 1 91.56 122 LYS B N 1
ATOM 3706 C CA . LYS B 1 122 ? 12.578 13.758 14.953 1 91.56 122 LYS B CA 1
ATOM 3707 C C . LYS B 1 122 ? 14.047 14.156 14.938 1 91.56 122 LYS B C 1
ATOM 3709 O O . LYS B 1 122 ? 14.93 13.305 15.094 1 91.56 122 LYS B O 1
ATOM 3714 N N . LEU B 1 123 ? 14.305 15.422 14.75 1 94.62 123 LEU B N 1
ATOM 3715 C CA . LEU B 1 123 ? 15.68 15.898 14.648 1 94.62 123 LEU B CA 1
ATOM 3716 C C . LEU B 1 123 ? 16.375 15.852 16 1 94.62 123 LEU B C 1
ATOM 3718 O O . LEU B 1 123 ? 15.812 16.297 17.016 1 94.62 123 LEU B O 1
ATOM 3722 N N . ARG B 1 124 ? 17.531 15.297 16.016 1 93.12 124 ARG B N 1
ATOM 3723 C CA . ARG B 1 124 ? 18.453 15.422 17.141 1 93.12 124 ARG B CA 1
ATOM 3724 C C . ARG B 1 124 ? 19.266 16.703 17.047 1 93.12 124 ARG B C 1
ATOM 3726 O O . ARG B 1 124 ? 19.234 17.391 16.016 1 93.12 124 ARG B O 1
ATOM 3733 N N . LEU B 1 125 ? 19.922 17 18.078 1 94.12 125 LEU B N 1
ATOM 3734 C CA . LEU B 1 125 ? 20.734 18.203 18.078 1 94.12 125 LEU B CA 1
ATOM 3735 C C . LEU B 1 125 ? 21.75 18.172 16.938 1 94.12 125 LEU B C 1
ATOM 3737 O O . LEU B 1 125 ? 21.906 19.156 16.219 1 94.12 125 LEU B O 1
ATOM 3741 N N . VAL B 1 126 ? 22.375 17.109 16.75 1 95.56 126 VAL B N 1
ATOM 3742 C CA . VAL B 1 126 ? 23.422 16.969 15.734 1 95.56 126 VAL B CA 1
ATOM 3743 C C . VAL B 1 126 ? 22.812 17.156 14.352 1 95.56 126 VAL B C 1
ATOM 3745 O O . VAL B 1 126 ? 23.438 17.75 13.469 1 95.56 126 VAL B O 1
ATOM 3748 N N . ASP B 1 127 ? 21.609 16.656 14.164 1 96.19 127 ASP B N 1
ATOM 3749 C CA . ASP B 1 127 ? 20.938 16.797 12.883 1 96.19 127 ASP B CA 1
ATOM 3750 C C . ASP B 1 127 ? 20.625 18.266 12.586 1 96.19 127 ASP B C 1
ATOM 3752 O O . ASP B 1 127 ? 20.828 18.734 11.469 1 96.19 127 ASP B O 1
ATOM 3756 N N . SER B 1 128 ? 20.141 18.938 13.625 1 94.75 128 SER B N 1
ATOM 3757 C CA . SER B 1 128 ? 19.828 20.344 13.477 1 94.75 128 SER B CA 1
ATOM 3758 C C . SER B 1 128 ? 21.078 21.156 13.133 1 94.75 128 SER B C 1
ATOM 3760 O O . SER B 1 128 ? 21.031 22.062 12.297 1 94.75 128 SER B O 1
ATOM 3762 N N . GLU B 1 129 ? 22.156 20.812 13.734 1 95.56 129 GLU B N 1
ATOM 3763 C CA . GLU B 1 129 ? 23.422 21.5 13.477 1 95.56 129 GLU B CA 1
ATOM 3764 C C . GLU B 1 129 ? 23.875 21.266 12.039 1 95.56 129 GLU B C 1
ATOM 3766 O O . GLU B 1 129 ? 24.406 22.188 11.398 1 95.56 129 GLU B O 1
ATOM 3771 N N . ILE B 1 130 ? 23.656 20.109 11.625 1 96.94 130 ILE B N 1
ATOM 3772 C CA . ILE B 1 130 ? 24.047 19.781 10.25 1 96.94 130 ILE B CA 1
ATOM 3773 C C . ILE B 1 130 ? 23.203 20.594 9.273 1 96.94 130 ILE B C 1
ATOM 3775 O O . ILE B 1 130 ? 23.719 21.172 8.312 1 96.94 130 ILE B O 1
ATOM 3779 N N . ILE B 1 131 ? 21.922 20.672 9.539 1 96.44 131 ILE B N 1
ATOM 3780 C CA . ILE B 1 131 ? 21.031 21.453 8.688 1 96.44 131 ILE B CA 1
ATOM 3781 C C . ILE B 1 131 ? 21.438 22.922 8.711 1 96.44 131 ILE B C 1
ATOM 3783 O O . ILE B 1 131 ? 21.516 23.562 7.66 1 96.44 131 ILE B O 1
ATOM 3787 N N . ASP B 1 132 ? 21.797 23.359 9.844 1 94.56 132 ASP B N 1
ATOM 3788 C CA . ASP B 1 132 ? 22.219 24.75 10.008 1 94.56 132 ASP B CA 1
ATOM 3789 C C . ASP B 1 132 ? 23.484 25.031 9.195 1 94.56 132 ASP B C 1
ATOM 3791 O O . ASP B 1 132 ? 23.672 26.156 8.703 1 94.56 132 ASP B O 1
ATOM 3795 N N . THR B 1 133 ? 24.297 24.109 9.102 1 95.31 133 THR B N 1
ATOM 3796 C CA . THR B 1 133 ? 25.547 24.25 8.375 1 95.31 133 THR B CA 1
ATOM 3797 C C . THR B 1 133 ? 25.312 24.172 6.871 1 95.31 133 THR B C 1
ATOM 3799 O O . THR B 1 133 ? 25.984 24.875 6.098 1 95.31 133 THR B O 1
ATOM 3802 N N . ILE B 1 134 ? 24.375 23.344 6.48 1 96.31 134 ILE B N 1
ATOM 3803 C CA . ILE B 1 134 ? 24.156 23.031 5.07 1 96.31 134 ILE B CA 1
ATOM 3804 C C . ILE B 1 134 ? 23.422 24.188 4.391 1 96.31 134 ILE B C 1
ATOM 3806 O O . ILE B 1 134 ? 23.703 24.531 3.242 1 96.31 134 ILE B O 1
ATOM 3810 N N . ILE B 1 135 ? 22.5 24.781 5.023 1 95.44 135 ILE B N 1
ATOM 3811 C CA . ILE B 1 135 ? 21.578 25.75 4.41 1 95.44 135 ILE B CA 1
ATOM 3812 C C . ILE B 1 135 ? 22.375 26.906 3.82 1 95.44 135 ILE B C 1
ATOM 3814 O O . ILE B 1 135 ? 22.172 27.297 2.67 1 95.44 135 ILE B O 1
ATOM 3818 N N . PRO B 1 136 ? 23.391 27.406 4.562 1 94.31 136 PRO B N 1
ATOM 3819 C CA . PRO B 1 136 ? 24.188 28.5 4 1 94.31 136 PRO B CA 1
ATOM 3820 C C . PRO B 1 136 ? 24.969 28.078 2.76 1 94.31 136 PRO B C 1
ATOM 3822 O O . PRO B 1 136 ? 25.453 28.922 2.01 1 94.31 136 PRO B O 1
ATOM 3825 N N . PHE B 1 137 ? 25.125 26.797 2.582 1 96.88 137 PHE B N 1
ATOM 3826 C CA . PHE B 1 137 ? 25.875 26.297 1.434 1 96.88 137 PHE B CA 1
ATOM 3827 C C . PHE B 1 137 ? 24.984 26.25 0.195 1 96.88 137 PHE B C 1
ATOM 3829 O O . PHE B 1 137 ? 25.484 26.016 -0.914 1 96.88 137 PHE B O 1
ATOM 3836 N N . LEU B 1 138 ? 23.703 26.469 0.334 1 97.31 138 LEU B N 1
ATOM 3837 C CA . LEU B 1 138 ? 22.734 26.219 -0.731 1 97.31 138 LEU B CA 1
ATOM 3838 C C . LEU B 1 138 ? 22.25 27.531 -1.344 1 97.31 138 LEU B C 1
ATOM 3840 O O . LEU B 1 138 ? 22.391 28.594 -0.743 1 97.31 138 LEU B O 1
ATOM 3844 N N . GLU B 1 139 ? 21.766 27.469 -2.557 1 96.12 139 GLU B N 1
ATOM 3845 C CA . GLU B 1 139 ? 21.094 28.562 -3.232 1 96.12 139 GLU B CA 1
ATOM 3846 C C . GLU B 1 139 ? 19.844 28.078 -3.963 1 96.12 139 GLU B C 1
ATOM 3848 O O . GLU B 1 139 ? 19.734 26.891 -4.297 1 96.12 139 GLU B O 1
ATOM 3853 N N . ASP B 1 140 ? 18.844 28.953 -4.082 1 96.19 140 ASP B N 1
ATOM 3854 C CA . ASP B 1 140 ? 17.562 28.656 -4.73 1 96.19 140 ASP B CA 1
ATOM 3855 C C . ASP B 1 140 ? 16.859 27.484 -4.047 1 96.19 140 ASP B C 1
ATOM 3857 O O . ASP B 1 140 ? 16.5 26.516 -4.699 1 96.19 140 ASP B O 1
ATOM 3861 N N . ILE B 1 141 ? 16.781 27.578 -2.787 1 96.69 141 ILE B N 1
ATOM 3862 C CA . ILE B 1 141 ? 16.172 26.516 -1.984 1 96.69 141 ILE B CA 1
ATOM 3863 C C . ILE B 1 141 ? 14.664 26.484 -2.221 1 96.69 141 ILE B C 1
ATOM 3865 O O . ILE B 1 141 ? 14.016 27.531 -2.227 1 96.69 141 ILE B O 1
ATOM 3869 N N . SER B 1 142 ? 14.156 25.297 -2.5 1 95.94 142 SER B N 1
ATOM 3870 C CA . SER B 1 142 ? 12.719 25.094 -2.656 1 95.94 142 SER B CA 1
ATOM 3871 C C . SER B 1 142 ? 12.242 23.891 -1.83 1 95.94 142 SER B C 1
ATOM 3873 O O . SER B 1 142 ? 12.914 22.859 -1.771 1 95.94 142 SER B O 1
ATOM 3875 N N . ILE B 1 143 ? 11.18 24.109 -1.176 1 96.56 143 ILE B N 1
ATOM 3876 C CA . ILE B 1 143 ? 10.555 22.969 -0.507 1 96.56 143 ILE B CA 1
ATOM 3877 C C . ILE B 1 143 ? 9.703 22.188 -1.505 1 96.56 143 ILE B C 1
ATOM 3879 O O . ILE B 1 143 ? 8.727 22.719 -2.043 1 96.56 143 ILE B O 1
ATOM 3883 N N . SER B 1 144 ? 10.086 20.984 -1.745 1 96.62 144 SER B N 1
ATOM 3884 C CA . SER B 1 144 ? 9.406 20.188 -2.762 1 96.62 144 SER B CA 1
ATOM 3885 C C . SER B 1 144 ? 8.289 19.344 -2.15 1 96.62 144 SER B C 1
ATOM 3887 O O . SER B 1 144 ? 7.391 18.875 -2.859 1 96.62 144 SER B O 1
ATOM 3889 N N . ARG B 1 145 ? 8.359 19.062 -0.835 1 97.75 145 ARG B N 1
ATOM 3890 C CA . ARG B 1 145 ? 7.281 18.359 -0.14 1 97.75 145 ARG B CA 1
ATOM 3891 C C . ARG B 1 145 ? 7.152 18.844 1.301 1 97.75 145 ARG B C 1
ATOM 3893 O O . ARG B 1 145 ? 8.156 19.109 1.963 1 97.75 145 ARG B O 1
ATOM 3900 N N . ALA B 1 146 ? 6.039 18.953 1.776 1 98.12 146 ALA B N 1
ATOM 3901 C CA . ALA B 1 146 ? 5.727 19.219 3.18 1 98.12 146 ALA B CA 1
ATOM 3902 C C . ALA B 1 146 ? 4.477 18.453 3.611 1 98.12 146 ALA B C 1
ATOM 3904 O O . ALA B 1 146 ? 3.445 18.5 2.939 1 98.12 146 ALA B O 1
ATOM 3905 N N . ASP B 1 147 ? 4.57 17.766 4.691 1 98.31 147 ASP B N 1
ATOM 3906 C CA . ASP B 1 147 ? 3.434 17.031 5.25 1 98.31 147 ASP B CA 1
ATOM 3907 C C . ASP B 1 147 ? 2.902 17.719 6.504 1 98.31 147 ASP B C 1
ATOM 3909 O O . ASP B 1 147 ? 3.623 17.859 7.496 1 98.31 147 ASP B O 1
ATOM 3913 N N . LEU B 1 148 ? 1.718 18.188 6.477 1 98.69 148 LEU B N 1
ATOM 3914 C CA . LEU B 1 148 ? 1.027 18.75 7.633 1 98.69 148 LEU B CA 1
ATOM 3915 C C . LEU B 1 148 ? 0.214 17.672 8.352 1 98.69 148 LEU B C 1
ATOM 3917 O O . LEU B 1 148 ? -0.677 17.062 7.754 1 98.69 148 LEU B O 1
ATOM 3921 N N . ALA B 1 149 ? 0.511 17.469 9.633 1 98.56 149 ALA B N 1
ATOM 3922 C CA . ALA B 1 149 ? -0.119 16.359 10.344 1 98.56 149 ALA B CA 1
ATOM 3923 C C . ALA B 1 149 ? -0.88 16.859 11.57 1 98.56 149 ALA B C 1
ATOM 3925 O O . ALA B 1 149 ? -0.37 17.688 12.328 1 98.56 149 ALA B O 1
ATOM 3926 N N . PHE B 1 150 ? -2.092 16.406 11.727 1 98.62 150 PHE B N 1
ATOM 3927 C CA . PHE B 1 150 ? -2.889 16.594 12.93 1 98.62 150 PHE B CA 1
ATOM 3928 C C . PHE B 1 150 ? -3.006 15.297 13.711 1 98.62 150 PHE B C 1
ATOM 3930 O O . PHE B 1 150 ? -3.42 14.266 13.172 1 98.62 150 PHE B O 1
ATOM 3937 N N . ASP B 1 151 ? -2.654 15.359 14.953 1 98.31 151 ASP B N 1
ATOM 3938 C CA . ASP B 1 151 ? -2.844 14.219 15.836 1 98.31 151 ASP B CA 1
ATOM 3939 C C . ASP B 1 151 ? -4.066 14.414 16.734 1 98.31 151 ASP B C 1
ATOM 3941 O O . ASP B 1 151 ? -4.199 15.445 17.391 1 98.31 151 ASP B O 1
ATOM 3945 N N . LEU B 1 152 ? -4.957 13.492 16.672 1 97.88 152 LEU B N 1
ATOM 3946 C CA . LEU B 1 152 ? -6.141 13.453 17.531 1 97.88 152 LEU B CA 1
ATOM 3947 C C . LEU B 1 152 ? -6.02 12.359 18.578 1 97.88 152 LEU B C 1
ATOM 3949 O O . LEU B 1 152 ? -6.094 11.172 18.266 1 97.88 152 LEU B O 1
ATOM 3953 N N . PHE B 1 153 ? -5.871 12.797 19.812 1 97.06 153 PHE B N 1
ATOM 3954 C CA . PHE B 1 153 ? -5.734 11.852 20.906 1 97.06 153 PHE B CA 1
ATOM 3955 C C . PHE B 1 153 ? -7.078 11.586 21.578 1 97.06 153 PHE B C 1
ATOM 3957 O O . PHE B 1 153 ? -7.922 12.484 21.656 1 97.06 153 PHE B O 1
ATOM 3964 N N . GLU B 1 154 ? -7.32 10.367 21.953 1 95.31 154 GLU B N 1
ATOM 3965 C CA . GLU B 1 154 ? -8.469 9.906 22.719 1 95.31 154 GLU B CA 1
ATOM 3966 C C . GLU B 1 154 ? -9.766 10.039 21.906 1 95.31 154 GLU B C 1
ATOM 3968 O O . GLU B 1 154 ? -10.844 10.164 22.484 1 95.31 154 GLU B O 1
ATOM 3973 N N . VAL B 1 155 ? -9.633 10.195 20.641 1 93.62 155 VAL B N 1
ATOM 3974 C CA . VAL B 1 155 ? -10.773 10.195 19.719 1 93.62 155 VAL B CA 1
ATOM 3975 C C . VAL B 1 155 ? -10.656 9.016 18.766 1 93.62 155 VAL B C 1
ATOM 3977 O O . VAL B 1 155 ? -9.617 8.828 18.125 1 93.62 155 VAL B O 1
ATOM 3980 N N . ASP B 1 156 ? -11.68 8.234 18.781 1 93.88 156 ASP B N 1
ATOM 3981 C CA . ASP B 1 156 ? -11.719 7.148 17.812 1 93.88 156 ASP B CA 1
ATOM 3982 C C . ASP B 1 156 ? -12.289 7.629 16.469 1 93.88 156 ASP B C 1
ATOM 3984 O O . ASP B 1 156 ? -13.492 7.855 16.359 1 93.88 156 ASP B O 1
ATOM 3988 N N . CYS B 1 157 ? -11.398 7.695 15.469 1 94.56 157 CYS B N 1
ATOM 3989 C CA . CYS B 1 157 ? -11.805 8.242 14.188 1 94.56 157 CYS B CA 1
ATOM 3990 C C . CYS B 1 157 ? -12.188 7.133 13.211 1 94.56 157 CYS B C 1
ATOM 3992 O O . CYS B 1 157 ? -12.336 7.375 12.016 1 94.56 157 CYS B O 1
ATOM 3994 N N . SER B 1 158 ? -12.375 5.91 13.688 1 90.69 158 SER B N 1
ATOM 3995 C CA . SER B 1 158 ? -12.672 4.773 12.828 1 90.69 158 SER B CA 1
ATOM 3996 C C . SER B 1 158 ? -14.023 4.93 12.148 1 90.69 158 SER B C 1
ATOM 3998 O O . SER B 1 158 ? -14.297 4.281 11.133 1 90.69 158 SER B O 1
ATOM 4000 N N . GLU B 1 159 ? -14.82 5.781 12.656 1 83.62 159 GLU B N 1
ATOM 4001 C CA . GLU B 1 159 ? -16.156 5.988 12.086 1 83.62 159 GLU B CA 1
ATOM 4002 C C . GLU B 1 159 ? -16.328 7.422 11.594 1 83.62 159 GLU B C 1
ATOM 4004 O O . GLU B 1 159 ? -17.438 7.941 11.547 1 83.62 159 GLU B O 1
ATOM 4009 N N . PHE B 1 160 ? -15.266 8.039 11.32 1 87.88 160 PHE B N 1
ATOM 4010 C CA . PHE B 1 160 ? -15.328 9.391 10.773 1 87.88 160 PHE B CA 1
ATOM 4011 C C . PHE B 1 160 ? -15.547 9.359 9.266 1 87.88 160 PHE B C 1
ATOM 4013 O O . PHE B 1 160 ? -15.078 8.445 8.586 1 87.88 160 PHE B O 1
ATOM 4020 N N . VAL B 1 161 ? -16.219 10.336 8.797 1 82.94 161 VAL B N 1
ATOM 4021 C CA . VAL B 1 161 ? -16.297 10.594 7.367 1 82.94 161 VAL B CA 1
ATOM 4022 C C . VAL B 1 161 ? -15.117 11.469 6.938 1 82.94 161 VAL B C 1
ATOM 4024 O O . VAL B 1 161 ? -14.859 12.516 7.539 1 82.94 161 VAL B O 1
ATOM 4027 N N . LEU B 1 162 ? -14.344 10.992 6.012 1 90.25 162 LEU B N 1
ATOM 4028 C CA . LEU B 1 162 ? -13.289 11.766 5.352 1 90.25 162 LEU B CA 1
ATOM 4029 C C . LEU B 1 162 ? -13.508 11.789 3.842 1 90.25 162 LEU B C 1
ATOM 4031 O O . LEU B 1 162 ? -13.375 10.758 3.176 1 90.25 162 LEU B O 1
ATOM 4035 N N . GLU B 1 163 ? -13.883 12.953 3.396 1 83.88 163 GLU B N 1
ATOM 4036 C CA . GLU B 1 163 ? -14.125 13.117 1.967 1 83.88 163 GLU B CA 1
ATOM 4037 C C . GLU B 1 163 ? -13.555 14.438 1.457 1 83.88 163 GLU B C 1
ATOM 4039 O O . GLU B 1 163 ? -13.445 15.406 2.215 1 83.88 163 GLU B O 1
ATOM 4044 N N . LYS B 1 164 ? -13.156 14.398 0.252 1 86.75 164 LYS B N 1
ATOM 4045 C CA . LYS B 1 164 ? -12.734 15.641 -0.39 1 86.75 164 LYS B CA 1
ATOM 4046 C C . LYS B 1 164 ? -13.938 16.453 -0.858 1 86.75 164 LYS B C 1
ATOM 4048 O O . LYS B 1 164 ? -14.898 15.906 -1.397 1 86.75 164 LYS B O 1
ATOM 4053 N N . LYS B 1 165 ? -13.836 17.719 -0.58 1 80.94 165 LYS B N 1
ATOM 4054 C CA . LYS B 1 165 ? -14.859 18.594 -1.128 1 80.94 165 LYS B CA 1
ATOM 4055 C C . LYS B 1 165 ? -14.664 18.797 -2.629 1 80.94 165 LYS B C 1
ATOM 4057 O O . LYS B 1 165 ? -13.539 18.812 -3.119 1 80.94 165 LYS B O 1
ATOM 4062 N N . GLY B 1 166 ? -15.719 18.891 -3.33 1 76.88 166 GLY B N 1
ATOM 4063 C CA . GLY B 1 166 ? -15.641 19.188 -4.75 1 76.88 166 GLY B CA 1
ATOM 4064 C C . GLY B 1 166 ? -15.438 17.953 -5.613 1 76.88 166 GLY B C 1
ATOM 4065 O O . GLY B 1 166 ? -16.188 16.984 -5.488 1 76.88 166 GLY B O 1
ATOM 4066 N N . ARG B 1 167 ? -14.328 17.984 -6.473 1 75.25 167 ARG B N 1
ATOM 4067 C CA . ARG B 1 167 ? -14.094 16.922 -7.438 1 75.25 167 ARG B CA 1
ATOM 4068 C C . ARG B 1 167 ? -13.672 15.633 -6.734 1 75.25 167 ARG B C 1
ATOM 4070 O O . ARG B 1 167 ? -12.797 15.648 -5.867 1 75.25 167 ARG B O 1
ATOM 4077 N N . PRO B 1 168 ? -14.344 14.57 -7.156 1 76.19 168 PRO B N 1
ATOM 4078 C CA . PRO B 1 168 ? -13.984 13.289 -6.539 1 76.19 168 PRO B CA 1
ATOM 4079 C C . PRO B 1 168 ? -12.531 12.906 -6.801 1 76.19 168 PRO B C 1
ATOM 4081 O O . PRO B 1 168 ? -11.938 13.344 -7.789 1 76.19 168 PRO B O 1
ATOM 4084 N N . THR B 1 169 ? -11.977 12.211 -5.883 1 88.25 169 THR B N 1
ATOM 4085 C CA . THR B 1 169 ? -10.602 11.742 -5.988 1 88.25 169 THR B CA 1
ATOM 4086 C C . THR B 1 169 ? -10.516 10.242 -5.738 1 88.25 169 THR B C 1
ATOM 4088 O O . THR B 1 169 ? -11.453 9.641 -5.215 1 88.25 169 THR B O 1
ATOM 4091 N N . ALA B 1 170 ? -9.445 9.68 -6.23 1 91 170 ALA B N 1
ATOM 4092 C CA . ALA B 1 170 ? -9.203 8.273 -5.941 1 91 170 ALA B CA 1
ATOM 4093 C C . ALA B 1 170 ? -9.062 8.039 -4.441 1 91 170 ALA B C 1
ATOM 4095 O O . ALA B 1 170 ? -8.586 8.906 -3.711 1 91 170 ALA B O 1
ATOM 4096 N N . THR B 1 171 ? -9.523 6.859 -3.986 1 91.5 171 THR B N 1
ATOM 4097 C CA . THR B 1 171 ? -9.477 6.559 -2.561 1 91.5 171 THR B CA 1
ATOM 4098 C C . THR B 1 171 ? -8.891 5.172 -2.32 1 91.5 171 THR B C 1
ATOM 4100 O O . THR B 1 171 ? -8.922 4.312 -3.203 1 91.5 171 THR B O 1
ATOM 4103 N N . LYS B 1 172 ? -8.258 5.059 -1.22 1 95 172 LYS B N 1
ATOM 4104 C CA . LYS B 1 172 ? -7.789 3.779 -0.693 1 95 172 LYS B CA 1
ATOM 4105 C C . LYS B 1 172 ? -8.227 3.59 0.756 1 95 172 LYS B C 1
ATOM 4107 O O . LYS B 1 172 ? -8.055 4.484 1.586 1 95 172 LYS B O 1
ATOM 4112 N N . GLU B 1 173 ? -8.781 2.443 1.027 1 92.44 173 GLU B N 1
ATOM 4113 C CA . GLU B 1 173 ? -9.242 2.182 2.387 1 92.44 173 GLU B CA 1
ATOM 4114 C C . GLU B 1 173 ? -8.75 0.828 2.889 1 92.44 173 GLU B C 1
ATOM 4116 O O . GLU B 1 173 ? -8.789 -0.164 2.156 1 92.44 173 GLU B O 1
ATOM 4121 N N . PHE B 1 174 ? -8.234 0.89 4.066 1 94.94 174 PHE B N 1
ATOM 4122 C CA . PHE B 1 174 ? -7.84 -0.312 4.793 1 94.94 174 PHE B CA 1
ATOM 4123 C C . PHE B 1 174 ? -8.773 -0.567 5.973 1 94.94 174 PHE B C 1
ATOM 4125 O O . PHE B 1 174 ? -8.977 0.313 6.812 1 94.94 174 PHE B O 1
ATOM 4132 N N . ARG B 1 175 ? -9.305 -1.741 6.035 1 90.62 175 ARG B N 1
ATOM 4133 C CA . ARG B 1 175 ? -10.211 -2.105 7.125 1 90.62 175 ARG B CA 1
ATOM 4134 C C . ARG B 1 175 ? -9.766 -3.4 7.797 1 90.62 175 ARG B C 1
ATOM 4136 O O . ARG B 1 175 ? -9.242 -4.301 7.137 1 90.62 175 ARG B O 1
ATOM 4143 N N . SER B 1 176 ? -10.008 -3.449 9.078 1 90.81 176 SER B N 1
ATOM 4144 C CA . SER B 1 176 ? -9.68 -4.641 9.844 1 90.81 176 SER B CA 1
ATOM 4145 C C . SER B 1 176 ? -10.625 -5.793 9.523 1 90.81 176 SER B C 1
ATOM 4147 O O . SER B 1 176 ? -11.562 -5.629 8.727 1 90.81 176 SER B O 1
ATOM 4149 N N . SER B 1 177 ? -10.336 -6.945 10.172 1 86.5 177 SER B N 1
ATOM 4150 C CA . SER B 1 177 ? -11.18 -8.125 9.977 1 86.5 177 SER B CA 1
ATOM 4151 C C . SER B 1 177 ? -12.602 -7.875 10.469 1 86.5 177 SER B C 1
ATOM 4153 O O . SER B 1 177 ? -13.547 -8.492 9.977 1 86.5 177 SER B O 1
ATOM 4155 N N . THR B 1 178 ? -12.711 -6.922 11.328 1 80.69 178 THR B N 1
ATOM 4156 C CA . THR B 1 178 ? -14.039 -6.605 11.844 1 80.69 178 THR B CA 1
ATOM 4157 C C . THR B 1 178 ? -14.695 -5.508 11.016 1 80.69 178 THR B C 1
ATOM 4159 O O . THR B 1 178 ? -15.797 -5.051 11.344 1 80.69 178 THR B O 1
ATOM 4162 N N . GLY B 1 179 ? -14 -5.012 10.07 1 80.62 179 GLY B N 1
ATOM 4163 C CA . GLY B 1 179 ? -14.578 -4.008 9.188 1 80.62 179 GLY B CA 1
ATOM 4164 C C . GLY B 1 179 ? -14.312 -2.588 9.648 1 80.62 179 GLY B C 1
ATOM 4165 O O . GLY B 1 179 ? -14.789 -1.633 9.031 1 80.62 179 GLY B O 1
ATOM 4166 N N . THR B 1 180 ? -13.547 -2.486 10.664 1 84.88 180 THR B N 1
ATOM 4167 C CA . THR B 1 180 ? -13.25 -1.165 11.203 1 84.88 180 THR B CA 1
ATOM 4168 C C . THR B 1 180 ? -12.18 -0.462 10.367 1 84.88 180 THR B C 1
ATOM 4170 O O . THR B 1 180 ? -11.203 -1.082 9.961 1 84.88 180 THR B O 1
ATOM 4173 N N . LEU B 1 181 ? -12.43 0.807 10.102 1 90.31 181 LEU B N 1
ATOM 4174 C CA . LEU B 1 181 ? -11.461 1.57 9.328 1 90.31 181 LEU B CA 1
ATOM 4175 C C . LEU B 1 181 ? -10.133 1.684 10.078 1 90.31 181 LEU B C 1
ATOM 4177 O O . LEU B 1 181 ? -10.117 1.951 11.281 1 90.31 181 LEU B O 1
ATOM 4181 N N . GLU B 1 182 ? -9.07 1.508 9.359 1 95 182 GLU B N 1
ATOM 4182 C CA . GLU B 1 182 ? -7.746 1.696 9.938 1 95 182 GLU B CA 1
ATOM 4183 C C . GLU B 1 182 ? -6.98 2.799 9.219 1 95 182 GLU B C 1
ATOM 4185 O O . GLU B 1 182 ? -6.207 3.533 9.836 1 95 182 GLU B O 1
ATOM 4190 N N . THR B 1 183 ? -7.164 2.889 7.926 1 97.38 183 THR B N 1
ATOM 4191 C CA . THR B 1 183 ? -6.496 3.904 7.121 1 97.38 183 THR B CA 1
ATOM 4192 C C . THR B 1 183 ? -7.352 4.293 5.918 1 97.38 183 THR B C 1
ATOM 4194 O O . THR B 1 183 ? -7.969 3.432 5.285 1 97.38 183 THR B O 1
ATOM 4197 N N . LYS B 1 184 ? -7.426 5.5 5.617 1 95.31 184 LYS B N 1
ATOM 4198 C CA . LYS B 1 184 ? -8.078 5.996 4.41 1 95.31 184 LYS B CA 1
ATOM 4199 C C . LYS B 1 184 ? -7.215 7.035 3.703 1 95.31 184 LYS B C 1
ATOM 4201 O O . LYS B 1 184 ? -6.68 7.945 4.344 1 95.31 184 LYS B O 1
ATOM 4206 N N . TYR B 1 185 ? -7.031 6.844 2.479 1 97.56 185 TYR B N 1
ATOM 4207 C CA . TYR B 1 185 ? -6.324 7.797 1.628 1 97.56 185 TYR B CA 1
ATOM 4208 C C . TYR B 1 185 ? -7.293 8.508 0.689 1 97.56 185 TYR B C 1
ATOM 4210 O O . TYR B 1 185 ? -8.203 7.887 0.139 1 97.56 185 TYR B O 1
ATOM 4218 N N . LEU B 1 186 ? -7.117 9.758 0.517 1 95.19 186 LEU B N 1
ATOM 4219 C CA . LEU B 1 186 ? -7.719 10.539 -0.56 1 95.19 186 LEU B CA 1
ATOM 4220 C C . LEU B 1 186 ? -6.652 11.039 -1.528 1 95.19 186 LEU B C 1
ATOM 4222 O O . LEU B 1 186 ? -5.762 11.797 -1.138 1 95.19 186 LEU B O 1
ATOM 4226 N N . GLY B 1 187 ? -6.754 10.57 -2.768 1 94.69 187 GLY B N 1
ATOM 4227 C CA . GLY B 1 187 ? -5.777 10.977 -3.764 1 94.69 187 GLY B CA 1
ATOM 4228 C C . GLY B 1 187 ? -4.664 9.961 -3.957 1 94.69 187 GLY B C 1
ATOM 4229 O O . GLY B 1 187 ? -4.379 9.164 -3.059 1 94.69 187 GLY B O 1
ATOM 4230 N N . ALA B 1 188 ? -3.99 10.086 -5.043 1 91.06 188 ALA B N 1
ATOM 4231 C CA . ALA B 1 188 ? -2.916 9.164 -5.398 1 91.06 188 ALA B CA 1
ATOM 4232 C C . ALA B 1 188 ? -1.633 9.5 -4.645 1 91.06 188 ALA B C 1
ATOM 4234 O O . ALA B 1 188 ? -1.375 10.672 -4.336 1 91.06 188 ALA B O 1
ATOM 4235 N N . PRO B 1 189 ? -0.797 8.508 -4.43 1 90.12 189 PRO B N 1
ATOM 4236 C CA . PRO B 1 189 ? 0.441 8.719 -3.676 1 90.12 189 PRO B CA 1
ATOM 4237 C C . PRO B 1 189 ? 1.373 9.727 -4.348 1 90.12 189 PRO B C 1
ATOM 4239 O O . PRO B 1 189 ? 2.084 10.469 -3.662 1 90.12 189 PRO B O 1
ATOM 4242 N N . ARG B 1 190 ? 1.379 9.758 -5.641 1 87.75 190 ARG B N 1
ATOM 4243 C CA . ARG B 1 190 ? 2.314 10.617 -6.359 1 87.75 190 ARG B CA 1
ATOM 4244 C C . ARG B 1 190 ? 1.678 11.961 -6.699 1 87.75 190 ARG B C 1
ATOM 4246 O O . ARG B 1 190 ? 2.318 12.828 -7.305 1 87.75 190 ARG B O 1
ATOM 4253 N N . SER B 1 191 ? 0.423 12.141 -6.324 1 91.44 191 SER B N 1
ATOM 4254 C CA . SER B 1 191 ? -0.272 13.391 -6.613 1 91.44 191 SER B CA 1
ATOM 4255 C C . SER B 1 191 ? 0.296 14.547 -5.789 1 91.44 191 SER B C 1
ATOM 4257 O O . SER B 1 191 ? 1.072 14.328 -4.859 1 91.44 191 SER B O 1
ATOM 4259 N N . GLU B 1 192 ? -0.016 15.773 -6.145 1 94.88 192 GLU B N 1
ATOM 4260 C CA . GLU B 1 192 ? 0.441 16.969 -5.438 1 94.88 192 GLU B CA 1
ATOM 4261 C C . GLU B 1 192 ? -0.23 17.094 -4.074 1 94.88 192 GLU B C 1
ATOM 4263 O O . GLU B 1 192 ? 0.306 17.734 -3.168 1 94.88 192 GLU B O 1
ATOM 4268 N N . LYS B 1 193 ? -1.382 16.547 -4 1 95.5 193 LYS B N 1
ATOM 4269 C CA . LYS B 1 193 ? -2.115 16.594 -2.738 1 95.5 193 LYS B CA 1
ATOM 4270 C C . LYS B 1 193 ? -2.658 15.211 -2.373 1 95.5 193 LYS B C 1
ATOM 4272 O O . LYS B 1 193 ? -3.434 14.625 -3.131 1 95.5 193 LYS B O 1
ATOM 4277 N N . GLN B 1 194 ? -2.246 14.734 -1.288 1 96.94 194 GLN B N 1
ATOM 4278 C CA . GLN B 1 194 ? -2.801 13.508 -0.732 1 96.94 194 GLN B CA 1
ATOM 4279 C C . GLN B 1 194 ? -3.184 13.688 0.733 1 96.94 194 GLN B C 1
ATOM 4281 O O . GLN B 1 194 ? -2.451 14.32 1.498 1 96.94 194 GLN B O 1
ATOM 4286 N N . VAL B 1 195 ? -4.328 13.164 1.097 1 97.69 195 VAL B N 1
ATOM 4287 C CA . VAL B 1 195 ? -4.789 13.188 2.482 1 97.69 195 VAL B CA 1
ATOM 4288 C C . VAL B 1 195 ? -4.84 11.766 3.037 1 97.69 195 VAL B C 1
ATOM 4290 O O . VAL B 1 195 ? -5.285 10.844 2.354 1 97.69 195 VAL B O 1
ATOM 4293 N N . ARG B 1 196 ? -4.379 11.633 4.293 1 98.12 196 ARG B N 1
ATOM 4294 C CA . ARG B 1 196 ? -4.414 10.328 4.941 1 98.12 196 ARG B CA 1
ATOM 4295 C C . ARG B 1 196 ? -5.02 10.43 6.34 1 98.12 196 ARG B C 1
ATOM 4297 O O . ARG B 1 196 ? -4.719 11.359 7.086 1 98.12 196 ARG B O 1
ATOM 4304 N N . LEU B 1 197 ? -5.914 9.562 6.613 1 98.38 197 LEU B N 1
ATOM 4305 C CA . LEU B 1 197 ? -6.395 9.312 7.969 1 98.38 197 LEU B CA 1
ATOM 4306 C C . LEU B 1 197 ? -6.059 7.898 8.414 1 98.38 197 LEU B C 1
ATOM 4308 O O . LEU B 1 197 ? -6.434 6.926 7.758 1 98.38 197 LEU B O 1
ATOM 4312 N N . TYR B 1 198 ? -5.352 7.867 9.523 1 98.44 198 TYR B N 1
ATOM 4313 C CA . TYR B 1 198 ? -5.012 6.5 9.914 1 98.44 198 TYR B CA 1
ATOM 4314 C C . TYR B 1 198 ? -4.848 6.387 11.422 1 98.44 198 TYR B C 1
ATOM 4316 O O . TYR B 1 198 ? -4.613 7.387 12.102 1 98.44 198 TYR B O 1
ATOM 4324 N N . ASN B 1 199 ? -4.996 5.141 11.961 1 98.19 199 ASN B N 1
ATOM 4325 C CA . ASN B 1 199 ? -4.785 4.797 13.359 1 98.19 199 ASN B CA 1
ATOM 4326 C C . ASN B 1 199 ? -3.303 4.832 13.727 1 98.19 199 ASN B C 1
ATOM 4328 O O . ASN B 1 199 ? -2.604 3.824 13.594 1 98.19 199 ASN B O 1
ATOM 4332 N N . LYS B 1 200 ? -2.912 5.941 14.203 1 97.94 200 LYS B N 1
ATOM 4333 C CA . LYS B 1 200 ? -1.497 6.164 14.484 1 97.94 200 LYS B CA 1
ATOM 4334 C C . LYS B 1 200 ? -1.037 5.316 15.672 1 97.94 200 LYS B C 1
ATOM 4336 O O . LYS B 1 200 ? 0.108 4.863 15.711 1 97.94 200 LYS B O 1
ATOM 4341 N N . LYS B 1 201 ? -1.862 5.109 16.594 1 97.75 201 LYS B N 1
ATOM 4342 C CA . LYS B 1 201 ? -1.518 4.242 17.719 1 97.75 201 LYS B CA 1
ATOM 4343 C C . LYS B 1 201 ? -1.141 2.844 17.234 1 97.75 201 LYS B C 1
ATOM 4345 O O . LYS B 1 201 ? -0.086 2.32 17.594 1 97.75 201 LYS B O 1
ATOM 4350 N N . LYS B 1 202 ? -2.021 2.299 16.453 1 96.69 202 LYS B N 1
ATOM 4351 C CA . LYS B 1 202 ? -1.761 0.971 15.906 1 96.69 202 LYS B CA 1
ATOM 4352 C C . LYS B 1 202 ? -0.454 0.946 15.117 1 96.69 202 LYS B C 1
ATOM 4354 O O . LYS B 1 202 ? 0.341 0.014 15.25 1 96.69 202 LYS B O 1
ATOM 4359 N N . GLU B 1 203 ? -0.235 1.912 14.305 1 95.81 203 GLU B N 1
ATOM 4360 C CA . GLU B 1 203 ? 0.973 2.027 13.492 1 95.81 203 GLU B CA 1
ATOM 4361 C C . GLU B 1 203 ? 2.223 2.068 14.367 1 95.81 203 GLU B C 1
ATOM 4363 O O . GLU B 1 203 ? 3.215 1.397 14.07 1 95.81 203 GLU B O 1
ATOM 4368 N N . GLN B 1 204 ? 2.152 2.875 15.469 1 95.5 204 GLN B N 1
ATOM 4369 C CA . GLN B 1 204 ? 3.303 3.018 16.359 1 95.5 204 GLN B CA 1
ATOM 4370 C C . GLN B 1 204 ? 3.541 1.739 17.156 1 95.5 204 GLN B C 1
ATOM 4372 O O . GLN B 1 204 ? 4.688 1.354 17.391 1 95.5 204 GLN B O 1
ATOM 4377 N N . LEU B 1 205 ? 2.527 1.094 17.562 1 95.56 205 LEU B N 1
ATOM 4378 C CA . LEU B 1 205 ? 2.656 -0.136 18.328 1 95.56 205 LEU B CA 1
ATOM 4379 C C . LEU B 1 205 ? 3.264 -1.25 17.484 1 95.56 205 LEU B C 1
ATOM 4381 O O . LEU B 1 205 ? 3.967 -2.119 18.016 1 95.56 205 LEU B O 1
ATOM 4385 N N . GLN B 1 206 ? 2.975 -1.243 16.203 1 91.62 206 GLN B N 1
ATOM 4386 C CA . GLN B 1 206 ? 3.443 -2.295 15.312 1 91.62 206 GLN B CA 1
ATOM 4387 C C . GLN B 1 206 ? 4.859 -2.01 14.82 1 91.62 206 GLN B C 1
ATOM 4389 O O . GLN B 1 206 ? 5.691 -2.916 14.75 1 91.62 206 GLN B O 1
ATOM 4394 N N . ASN B 1 207 ? 5.168 -0.729 14.508 1 87.44 207 ASN B N 1
ATOM 4395 C CA . ASN B 1 207 ? 6.395 -0.43 13.781 1 87.44 207 ASN B CA 1
ATOM 4396 C C . ASN B 1 207 ? 7.285 0.539 14.562 1 87.44 207 ASN B C 1
ATOM 4398 O O . ASN B 1 207 ? 8.414 0.82 14.148 1 87.44 207 ASN B O 1
ATOM 4402 N N . GLY B 1 208 ? 6.809 1.045 15.625 1 87.62 208 GLY B N 1
ATOM 4403 C CA . GLY B 1 208 ? 7.539 2.1 16.312 1 87.62 208 GLY B CA 1
ATOM 4404 C C . GLY B 1 208 ? 8.648 1.576 17.203 1 87.62 208 GLY B C 1
ATOM 4405 O O . GLY B 1 208 ? 8.742 0.371 17.438 1 87.62 208 GLY B O 1
ATOM 4406 N N . THR B 1 209 ? 9.539 2.49 17.641 1 86.12 209 THR B N 1
ATOM 4407 C CA . THR B 1 209 ? 10.547 2.188 18.656 1 86.12 209 THR B CA 1
ATOM 4408 C C . THR B 1 209 ? 9.883 1.903 20 1 86.12 209 THR B C 1
ATOM 4410 O O . THR B 1 209 ? 8.68 2.119 20.156 1 86.12 209 THR B O 1
ATOM 4413 N N . ASP B 1 210 ? 10.664 1.434 20.891 1 89.88 210 ASP B N 1
ATOM 4414 C CA . ASP B 1 210 ? 10.117 1.183 22.219 1 89.88 210 ASP B CA 1
ATOM 4415 C C . ASP B 1 210 ? 9.57 2.465 22.844 1 89.88 210 ASP B C 1
ATOM 4417 O O . ASP B 1 210 ? 8.516 2.447 23.484 1 89.88 210 ASP B O 1
ATOM 4421 N N . LYS B 1 211 ? 10.242 3.525 22.609 1 89 211 LYS B N 1
ATOM 4422 C CA . LYS B 1 211 ? 9.781 4.812 23.109 1 89 211 LYS B CA 1
ATOM 4423 C C . LYS B 1 211 ? 8.453 5.215 22.484 1 89 211 LYS B C 1
ATOM 4425 O O . LYS B 1 211 ? 7.562 5.73 23.156 1 89 211 LYS B O 1
ATOM 4430 N N . ASP B 1 212 ? 8.328 4.98 21.172 1 90.06 212 ASP B N 1
ATOM 4431 C CA . ASP B 1 212 ? 7.094 5.281 20.453 1 90.06 212 ASP B CA 1
ATOM 4432 C C . ASP B 1 212 ? 5.934 4.434 20.969 1 90.06 212 ASP B C 1
ATOM 4434 O O . ASP B 1 212 ? 4.816 4.93 21.125 1 90.06 212 ASP B O 1
ATOM 4438 N N . LYS B 1 213 ? 6.234 3.205 21.281 1 94.5 213 LYS B N 1
ATOM 4439 C CA . LYS B 1 213 ? 5.219 2.285 21.781 1 94.5 213 LYS B CA 1
ATOM 4440 C C . LYS B 1 213 ? 4.727 2.709 23.156 1 94.5 213 LYS B C 1
ATOM 4442 O O . LYS B 1 213 ? 3.525 2.668 23.438 1 94.5 213 LYS B O 1
ATOM 4447 N N . ASP B 1 214 ? 5.68 3.1 23.922 1 95.12 214 ASP B N 1
ATOM 4448 C CA . ASP B 1 214 ? 5.328 3.576 25.25 1 95.12 214 ASP B CA 1
ATOM 4449 C C . ASP B 1 214 ? 4.438 4.812 25.172 1 95.12 214 ASP B C 1
ATOM 4451 O O . ASP B 1 214 ? 3.441 4.914 25.891 1 95.12 214 ASP B O 1
ATOM 4455 N N . PHE B 1 215 ? 4.797 5.734 24.375 1 94.56 215 PHE B N 1
ATOM 4456 C CA . PHE B 1 215 ? 4.004 6.949 24.219 1 94.56 215 PHE B CA 1
ATOM 4457 C C . PHE B 1 215 ? 2.602 6.617 23.719 1 94.56 215 PHE B C 1
ATOM 4459 O O . PHE B 1 215 ? 1.615 7.133 24.25 1 94.56 215 PHE B O 1
ATOM 4466 N N . ALA B 1 216 ? 2.512 5.785 22.734 1 95.5 216 ALA B N 1
ATOM 4467 C CA . ALA B 1 216 ? 1.226 5.402 22.156 1 95.5 216 ALA B CA 1
ATOM 4468 C C . ALA B 1 216 ? 0.344 4.715 23.203 1 95.5 216 ALA B C 1
ATOM 4470 O O . ALA B 1 216 ? -0.877 4.883 23.203 1 95.5 216 ALA B O 1
ATOM 4471 N N . SER B 1 217 ? 0.949 3.93 24.062 1 95.88 217 SER B N 1
ATOM 4472 C CA . SER B 1 217 ? 0.222 3.129 25.031 1 95.88 217 SER B CA 1
ATOM 4473 C C . SER B 1 217 ? -0.468 4.012 26.062 1 95.88 217 SER B C 1
ATOM 4475 O O . SER B 1 217 ? -1.348 3.553 26.797 1 95.88 217 SER B O 1
ATOM 4477 N N . GLN B 1 218 ? -0.075 5.266 26.109 1 95 218 GLN B N 1
ATOM 4478 C CA . GLN B 1 218 ? -0.654 6.188 27.078 1 95 218 GLN B CA 1
ATOM 4479 C C . GLN B 1 218 ? -2.062 6.609 26.672 1 95 218 GLN B C 1
ATOM 4481 O O . GLN B 1 218 ? -2.811 7.164 27.484 1 95 218 GLN B O 1
ATOM 4486 N N . PHE B 1 219 ? -2.383 6.379 25.453 1 95.44 219 PHE B N 1
ATOM 4487 C CA . PHE B 1 219 ? -3.662 6.836 24.938 1 95.44 219 PHE B CA 1
ATOM 4488 C C . PHE B 1 219 ? -4.559 5.656 24.578 1 95.44 219 PHE B C 1
ATOM 4490 O O . PHE B 1 219 ? -4.07 4.605 24.156 1 95.44 219 PHE B O 1
ATOM 4497 N N . LYS B 1 220 ? -5.801 5.855 24.766 1 96 220 LYS B N 1
ATOM 4498 C CA . LYS B 1 220 ? -6.742 4.848 24.281 1 96 220 LYS B CA 1
ATOM 4499 C C . LYS B 1 220 ? -6.852 4.891 22.75 1 96 220 LYS B C 1
ATOM 4501 O O . LYS B 1 220 ? -6.895 3.844 22.094 1 96 220 LYS B O 1
ATOM 4506 N N . HIS B 1 221 ? -6.891 6.066 22.266 1 96.69 221 HIS B N 1
ATOM 4507 C CA . HIS B 1 221 ? -6.934 6.277 20.828 1 96.69 221 HIS B CA 1
ATOM 4508 C C . HIS B 1 221 ? -5.938 7.352 20.391 1 96.69 221 HIS B C 1
ATOM 4510 O O . HIS B 1 221 ? -5.723 8.328 21.125 1 96.69 221 HIS B O 1
ATOM 4516 N N . TRP B 1 222 ? -5.34 7.164 19.281 1 98.06 222 TRP B N 1
ATOM 4517 C CA . TRP B 1 222 ? -4.469 8.133 18.625 1 98.06 222 TRP B CA 1
ATOM 4518 C C . TRP B 1 222 ? -4.57 8.008 17.109 1 98.06 222 TRP B C 1
ATOM 4520 O O . TRP B 1 222 ? -4.105 7.02 16.531 1 98.06 222 TRP B O 1
ATOM 4530 N N . TRP B 1 223 ? -5.254 8.961 16.5 1 98.38 223 TRP B N 1
ATOM 4531 C CA . TRP B 1 223 ? -5.395 9.008 15.047 1 98.38 223 TRP B CA 1
ATOM 4532 C C . TRP B 1 223 ? -4.637 10.195 14.461 1 98.38 223 TRP B C 1
ATOM 4534 O O . TRP B 1 223 ? -4.406 11.195 15.156 1 98.38 223 TRP B O 1
ATOM 4544 N N . ARG B 1 224 ? -4.227 10.031 13.242 1 98.62 224 ARG B N 1
ATOM 4545 C CA . ARG B 1 224 ? -3.549 11.125 12.555 1 98.62 224 ARG B CA 1
ATOM 4546 C C . ARG B 1 224 ? -4.246 11.461 11.242 1 98.62 224 ARG B C 1
ATOM 4548 O O . ARG B 1 224 ? -4.586 10.562 10.469 1 98.62 224 ARG B O 1
ATOM 4555 N N . LEU B 1 225 ? -4.551 12.703 11.047 1 98.62 225 LEU B N 1
ATOM 4556 C CA . LEU B 1 225 ? -4.965 13.281 9.773 1 98.62 225 LEU B CA 1
ATOM 4557 C C . LEU B 1 225 ? -3.816 14.039 9.117 1 98.62 225 LEU B C 1
ATOM 4559 O O . LEU B 1 225 ? -3.363 15.062 9.641 1 98.62 225 LEU B O 1
ATOM 4563 N N . GLU B 1 226 ? -3.379 13.594 7.984 1 98.38 226 GLU B N 1
ATOM 4564 C CA . GLU B 1 226 ? -2.16 14.102 7.363 1 98.38 226 GLU B CA 1
ATOM 4565 C C . GLU B 1 226 ? -2.432 14.625 5.957 1 98.38 226 GLU B C 1
ATOM 4567 O O . GLU B 1 226 ? -3.129 13.977 5.172 1 98.38 226 GLU B O 1
ATOM 4572 N N . PHE B 1 227 ? -1.924 15.797 5.699 1 98.38 227 PHE B N 1
ATOM 4573 C CA . PHE B 1 227 ? -1.949 16.406 4.371 1 98.38 227 PHE B CA 1
ATOM 4574 C C . PHE B 1 227 ? -0.552 16.422 3.762 1 98.38 227 PHE B C 1
ATOM 4576 O O . PHE B 1 227 ? 0.323 17.156 4.23 1 98.38 227 PHE B O 1
ATOM 4583 N N . GLN B 1 228 ? -0.365 15.609 2.773 1 98.19 228 GLN B N 1
ATOM 4584 C CA . GLN B 1 228 ? 0.895 15.602 2.037 1 98.19 228 GLN B CA 1
ATOM 4585 C C . GLN B 1 228 ? 0.829 16.516 0.824 1 98.19 228 GLN B C 1
ATOM 4587 O O . GLN B 1 228 ? 0.032 16.297 -0.09 1 98.19 228 GLN B O 1
ATOM 4592 N N . LEU B 1 229 ? 1.673 17.5 0.779 1 98 229 LEU B N 1
ATOM 4593 C CA . LEU B 1 229 ? 1.668 18.5 -0.292 1 98 229 LEU B CA 1
ATOM 4594 C C . LEU B 1 229 ? 3.012 18.531 -1.01 1 98 229 LEU B C 1
ATOM 4596 O O . LEU B 1 229 ? 4.062 18.422 -0.372 1 98 229 LEU B O 1
ATOM 4600 N N . ARG B 1 230 ? 2.912 18.641 -2.287 1 96.88 230 ARG B N 1
ATOM 4601 C CA . ARG B 1 230 ? 4.117 18.703 -3.105 1 96.88 230 ARG B CA 1
ATOM 4602 C C . ARG B 1 230 ? 4.109 19.938 -3.998 1 96.88 230 ARG B C 1
ATOM 4604 O O . ARG B 1 230 ? 3.043 20.422 -4.383 1 96.88 230 ARG B O 1
ATOM 4611 N N . SER B 1 231 ? 5.258 20.422 -4.23 1 92.25 231 SER B N 1
ATOM 4612 C CA . SER B 1 231 ? 5.508 21.469 -5.219 1 92.25 231 SER B CA 1
ATOM 4613 C C . SER B 1 231 ? 4.613 22.688 -4.977 1 92.25 231 SER B C 1
ATOM 4615 O O . SER B 1 231 ? 4.621 23.266 -3.889 1 92.25 231 SER B O 1
ATOM 4617 N N . ARG B 1 232 ? 3.703 22.969 -5.961 1 89.94 232 ARG B N 1
ATOM 4618 C CA . ARG B 1 232 ? 2.949 24.219 -5.914 1 89.94 232 ARG B CA 1
ATOM 4619 C C . ARG B 1 232 ? 1.866 24.172 -4.844 1 89.94 232 ARG B C 1
ATOM 4621 O O . ARG B 1 232 ? 1.489 25.203 -4.281 1 89.94 232 ARG B O 1
ATOM 4628 N N . SER B 1 233 ? 1.494 23 -4.512 1 94.19 233 SER B N 1
ATOM 4629 C CA . SER B 1 233 ? 0.407 22.875 -3.549 1 94.19 233 SER B CA 1
ATOM 4630 C C . SER B 1 233 ? 0.866 23.234 -2.143 1 94.19 233 SER B C 1
ATOM 4632 O O . SER B 1 233 ? 0.042 23.453 -1.251 1 94.19 233 SER B O 1
ATOM 4634 N N . ILE B 1 234 ? 2.139 23.344 -1.951 1 95.12 234 ILE B N 1
ATOM 4635 C CA . ILE B 1 234 ? 2.689 23.672 -0.642 1 95.12 234 ILE B CA 1
ATOM 4636 C C . ILE B 1 234 ? 2.256 25.094 -0.245 1 95.12 234 ILE B C 1
ATOM 4638 O O . ILE B 1 234 ? 2.076 25.375 0.94 1 95.12 234 ILE B O 1
ATOM 4642 N N . ASP B 1 235 ? 2.051 25.922 -1.21 1 93.56 235 ASP B N 1
ATOM 4643 C CA . ASP B 1 235 ? 1.613 27.297 -0.952 1 93.56 235 ASP B CA 1
ATOM 4644 C C . ASP B 1 235 ? 0.233 27.312 -0.3 1 93.56 235 ASP B C 1
ATOM 4646 O O . ASP B 1 235 ? -0.147 28.312 0.331 1 93.56 235 ASP B O 1
ATOM 4650 N N . GLU B 1 236 ? -0.473 26.203 -0.371 1 95.5 236 GLU B N 1
ATOM 4651 C CA . GLU B 1 236 ? -1.831 26.125 0.158 1 95.5 236 GLU B CA 1
ATOM 4652 C C . GLU B 1 236 ? -1.873 25.312 1.451 1 95.5 236 GLU B C 1
ATOM 4654 O O . GLU B 1 236 ? -2.932 24.812 1.845 1 95.5 236 GLU B O 1
ATOM 4659 N N . ILE B 1 237 ? -0.773 25.203 2.08 1 96.81 237 ILE B N 1
ATOM 4660 C CA . ILE B 1 237 ? -0.642 24.25 3.186 1 96.81 237 ILE B CA 1
ATOM 4661 C C . ILE B 1 237 ? -1.559 24.672 4.332 1 96.81 237 ILE B C 1
ATOM 4663 O O . ILE B 1 237 ? -2.084 23.828 5.059 1 96.81 237 ILE B O 1
ATOM 4667 N N . PHE B 1 238 ? -1.845 25.938 4.5 1 96.75 238 PHE B N 1
ATOM 4668 C CA . PHE B 1 238 ? -2.65 26.406 5.621 1 96.75 238 PHE B CA 1
ATOM 4669 C C . PHE B 1 238 ? -4.121 26.5 5.23 1 96.75 238 PHE B C 1
ATOM 4671 O O . PHE B 1 238 ? -4.98 26.75 6.078 1 96.75 238 PHE B O 1
ATOM 4678 N N . GLU B 1 239 ? -4.5 26.188 3.969 1 96.12 239 GLU B N 1
ATOM 4679 C CA . GLU B 1 239 ? -5.879 26.25 3.486 1 96.12 239 GLU B CA 1
ATOM 4680 C C . GLU B 1 239 ? -6.391 24.875 3.104 1 96.12 239 GLU B C 1
ATOM 4682 O O . GLU B 1 239 ? -7.594 24.672 2.916 1 96.12 239 GLU B O 1
ATOM 4687 N N . VAL B 1 240 ? -5.477 23.953 3.064 1 95.56 240 VAL B N 1
ATOM 4688 C CA . VAL B 1 240 ? -5.809 22.656 2.51 1 95.56 240 VAL B CA 1
ATOM 4689 C C . VAL B 1 240 ? -6.855 21.969 3.385 1 95.56 240 VAL B C 1
ATOM 4691 O O . VAL B 1 240 ? -7.672 21.188 2.893 1 95.56 240 VAL B O 1
ATOM 4694 N N . ILE B 1 241 ? -6.863 22.234 4.688 1 96.25 241 ILE B N 1
ATOM 4695 C CA . ILE B 1 241 ? -7.789 21.609 5.629 1 96.25 241 ILE B CA 1
ATOM 4696 C C . ILE B 1 241 ? -9.227 21.969 5.258 1 96.25 241 ILE B C 1
ATOM 4698 O O . ILE B 1 241 ? -10.164 21.266 5.633 1 96.25 241 ILE B O 1
ATOM 4702 N N . ASP B 1 242 ? -9.398 23.016 4.492 1 93.5 242 ASP B N 1
ATOM 4703 C CA . ASP B 1 242 ? -10.727 23.469 4.09 1 93.5 242 ASP B CA 1
ATOM 4704 C C . ASP B 1 242 ? -11.266 22.641 2.928 1 93.5 242 ASP B C 1
ATOM 4706 O O . ASP B 1 242 ? -12.445 22.734 2.582 1 93.5 242 ASP B O 1
ATOM 4710 N N . THR B 1 243 ? -10.516 21.781 2.381 1 92.12 243 THR B N 1
ATOM 4711 C CA . THR B 1 243 ? -10.898 21.062 1.168 1 92.12 243 THR B CA 1
ATOM 4712 C C . THR B 1 243 ? -11.531 19.719 1.511 1 92.12 243 THR B C 1
ATOM 4714 O O . THR B 1 243 ? -11.906 18.953 0.617 1 92.12 243 THR B O 1
ATOM 4717 N N . ILE B 1 244 ? -11.656 19.438 2.811 1 92 244 ILE B N 1
ATOM 4718 C CA . ILE B 1 244 ? -12.148 18.109 3.158 1 92 244 ILE B CA 1
ATOM 4719 C C . ILE B 1 244 ? -13.406 18.234 4.023 1 92 244 ILE B C 1
ATOM 4721 O O . ILE B 1 244 ? -13.672 19.297 4.582 1 92 244 ILE B O 1
ATOM 4725 N N . ILE B 1 245 ? -14.18 17.203 4.035 1 84.62 245 ILE B N 1
ATOM 4726 C CA . ILE B 1 245 ? -15.203 16.922 5.035 1 84.62 245 ILE B CA 1
ATOM 4727 C C . ILE B 1 245 ? -14.664 15.938 6.07 1 84.62 245 ILE B C 1
ATOM 4729 O O . ILE B 1 245 ? -14.086 14.906 5.711 1 84.62 245 ILE B O 1
ATOM 4733 N N . PHE B 1 246 ? -14.758 16.359 7.32 1 91.44 246 PHE B N 1
ATOM 4734 C CA . PHE B 1 246 ? -14.234 15.523 8.398 1 91.44 246 PHE B CA 1
ATOM 4735 C C . PHE B 1 246 ? -15.117 15.625 9.633 1 91.44 246 PHE B C 1
ATOM 4737 O O . PHE B 1 246 ? -15.094 16.641 10.336 1 91.44 246 PHE B O 1
ATOM 4744 N N . LYS B 1 247 ? -15.828 14.562 9.883 1 87 247 LYS B N 1
ATOM 4745 C CA . LYS B 1 247 ? -16.766 14.531 11 1 87 247 LYS B CA 1
ATOM 4746 C C . LYS B 1 247 ? -17.156 13.094 11.352 1 87 247 LYS B C 1
ATOM 4748 O O . LYS B 1 247 ? -17.094 12.203 10.5 1 87 247 LYS B O 1
ATOM 4753 N N . PRO B 1 248 ? -17.453 12.898 12.625 1 86.44 248 PRO B N 1
ATOM 4754 C CA . PRO B 1 248 ? -17.938 11.562 12.992 1 86.44 248 PRO B CA 1
ATOM 4755 C C . PRO B 1 248 ? -19.188 11.156 12.234 1 86.44 248 PRO B C 1
ATOM 4757 O O . PRO B 1 248 ? -20.047 12.008 11.945 1 86.44 248 PRO B O 1
ATOM 4760 N N . PHE B 1 249 ? -19.188 9.953 11.789 1 74.75 249 PHE B N 1
ATOM 4761 C CA . PHE B 1 249 ? -20.391 9.375 11.188 1 74.75 249 PHE B CA 1
ATOM 4762 C C . PHE B 1 249 ? -21.188 8.609 12.227 1 74.75 249 PHE B C 1
ATOM 4764 O O . PHE B 1 249 ? -21.219 7.375 12.219 1 74.75 249 PHE B O 1
ATOM 4771 N N . ASN B 1 250 ? -21.516 9.281 13.203 1 71.25 250 ASN B N 1
ATOM 4772 C CA . ASN B 1 250 ? -22.281 8.664 14.281 1 71.25 250 ASN B CA 1
ATOM 4773 C C . ASN B 1 250 ? -23.781 8.75 14.031 1 71.25 250 ASN B C 1
ATOM 4775 O O . ASN B 1 250 ? -24.359 9.844 14.039 1 71.25 250 ASN B O 1
ATOM 4779 N N . LEU B 1 251 ? -24.297 7.688 13.555 1 72.12 251 LEU B N 1
ATOM 4780 C CA . LEU B 1 251 ? -25.734 7.648 13.242 1 72.12 251 LEU B CA 1
ATOM 4781 C C . LEU B 1 251 ? -26.531 7.156 14.438 1 72.12 251 LEU B C 1
ATOM 4783 O O . LEU B 1 251 ? -27.641 6.641 14.273 1 72.12 251 LEU B O 1
ATOM 4787 N N . LYS B 1 252 ? -25.781 7.414 15.578 1 69.06 252 LYS B N 1
ATOM 4788 C CA . LYS B 1 252 ? -26.469 7 16.797 1 69.06 252 LYS B CA 1
ATOM 4789 C C . LYS B 1 252 ? -27.812 7.723 16.938 1 69.06 252 LYS B C 1
ATOM 4791 O O . LYS B 1 252 ? -27.906 8.914 16.641 1 69.06 252 LYS B O 1
ATOM 4796 N N . GLY B 1 253 ? -28.812 7.098 17.234 1 74.81 253 GLY B N 1
ATOM 4797 C CA . GLY B 1 253 ? -30.141 7.66 17.406 1 74.81 253 GLY B CA 1
ATOM 4798 C C . GLY B 1 253 ? -31.047 7.418 16.219 1 74.81 253 GLY B C 1
ATOM 4799 O O . GLY B 1 253 ? -32.281 7.566 16.312 1 74.81 253 GLY B O 1
ATOM 4800 N N . LEU B 1 254 ? -30.344 7.102 15.125 1 82.62 254 LEU B N 1
ATOM 4801 C CA . LEU B 1 254 ? -31.156 6.805 13.953 1 82.62 254 LEU B CA 1
ATOM 4802 C C . LEU B 1 254 ? -31.562 5.336 13.93 1 82.62 254 LEU B C 1
ATOM 4804 O O . LEU B 1 254 ? -30.891 4.488 14.516 1 82.62 254 LEU B O 1
ATOM 4808 N N . SER B 1 255 ? -32.688 5.129 13.359 1 85.5 255 SER B N 1
ATOM 4809 C CA . SER B 1 255 ? -33.125 3.742 13.211 1 85.5 255 SER B CA 1
ATOM 4810 C C . SER B 1 255 ? -32.125 2.947 12.367 1 85.5 255 SER B C 1
ATOM 4812 O O . SER B 1 255 ? -31.375 3.52 11.562 1 85.5 255 SER B O 1
ATOM 4814 N N . ILE B 1 256 ? -32.156 1.678 12.609 1 84.69 256 ILE B N 1
ATOM 4815 C CA . ILE B 1 256 ? -31.25 0.795 11.875 1 84.69 256 ILE B CA 1
ATOM 4816 C C . ILE B 1 256 ? -31.516 0.91 10.375 1 84.69 256 ILE B C 1
ATOM 4818 O O . ILE B 1 256 ? -30.594 0.901 9.57 1 84.69 256 ILE B O 1
ATOM 4822 N N . GLU B 1 257 ? -32.719 1.009 10.031 1 84.12 257 GLU B N 1
ATOM 4823 C CA . GLU B 1 257 ? -33.062 1.159 8.625 1 84.12 257 GLU B CA 1
ATOM 4824 C C . GLU B 1 257 ? -32.469 2.428 8.031 1 84.12 257 GLU B C 1
ATOM 4826 O O . GLU B 1 257 ? -31.922 2.4 6.926 1 84.12 257 GLU B O 1
ATOM 4831 N N . THR B 1 258 ? -32.594 3.408 8.812 1 85.06 258 THR B N 1
ATOM 4832 C CA . THR B 1 258 ? -32.031 4.676 8.344 1 85.06 258 THR B CA 1
ATOM 4833 C C . THR B 1 258 ? -30.516 4.57 8.156 1 85.06 258 THR B C 1
ATOM 4835 O O . THR B 1 258 ? -29.984 5.074 7.168 1 85.06 258 THR B O 1
ATOM 4838 N N . GLN B 1 259 ? -29.922 3.941 9.094 1 82.69 259 GLN B N 1
ATOM 4839 C CA . GLN B 1 259 ? -28.484 3.76 9.008 1 82.69 259 GLN B CA 1
ATOM 4840 C C . GLN B 1 259 ? -28.109 2.973 7.754 1 82.69 259 GLN B C 1
ATOM 4842 O O . GLN B 1 259 ? -27.141 3.314 7.07 1 82.69 259 GLN B O 1
ATOM 4847 N N . ILE B 1 260 ? -28.844 2.051 7.418 1 85.06 260 ILE B N 1
ATOM 4848 C CA . ILE B 1 260 ? -28.578 1.203 6.262 1 85.06 260 ILE B CA 1
ATOM 4849 C C . ILE B 1 260 ? -28.719 2.021 4.977 1 85.06 260 ILE B C 1
ATOM 4851 O O . ILE B 1 260 ? -27.859 1.948 4.094 1 85.06 260 ILE B O 1
ATOM 4855 N N . TYR B 1 261 ? -29.719 2.775 4.945 1 82.56 261 TYR B N 1
ATOM 4856 C CA . TYR B 1 261 ? -29.938 3.596 3.758 1 82.56 261 TYR B CA 1
ATOM 4857 C C . TYR B 1 261 ? -28.812 4.613 3.586 1 82.56 261 TYR B C 1
ATOM 4859 O O . TYR B 1 261 ? -28.359 4.863 2.467 1 82.56 261 TYR B O 1
ATOM 4867 N N . LEU B 1 262 ? -28.328 5.07 4.652 1 78 262 LEU B N 1
ATOM 4868 C CA . LEU B 1 262 ? -27.281 6.078 4.586 1 78 262 LEU B CA 1
ATOM 4869 C C . LEU B 1 262 ? -25.953 5.453 4.16 1 78 262 LEU B C 1
ATOM 4871 O O . LEU B 1 262 ? -25.094 6.129 3.574 1 78 262 LEU B O 1
ATOM 4875 N N . THR B 1 263 ? -25.797 4.172 4.434 1 77.19 263 THR B N 1
ATOM 4876 C CA . THR B 1 263 ? -24.609 3.479 3.949 1 77.19 263 THR B CA 1
ATOM 4877 C C . THR B 1 263 ? -24.562 3.469 2.424 1 77.19 263 THR B C 1
ATOM 4879 O O . THR B 1 263 ? -23.5 3.586 1.823 1 77.19 263 THR B O 1
ATOM 4882 N N . ALA B 1 264 ? -25.719 3.301 1.853 1 77.06 264 ALA B N 1
ATOM 4883 C CA . ALA B 1 264 ? -25.781 3.299 0.393 1 77.06 264 ALA B CA 1
ATOM 4884 C C . ALA B 1 264 ? -25.391 4.66 -0.174 1 77.06 264 ALA B C 1
ATOM 4886 O O . ALA B 1 264 ? -24.703 4.738 -1.201 1 77.06 264 ALA B O 1
ATOM 4887 N N . LEU B 1 265 ? -25.812 5.668 0.497 1 73.38 265 LEU B N 1
ATOM 4888 C CA . LEU B 1 265 ? -25.484 7.027 0.083 1 73.38 265 LEU B CA 1
ATOM 4889 C C . LEU B 1 265 ? -23.969 7.25 0.092 1 73.38 265 LEU B C 1
ATOM 4891 O O . LEU B 1 265 ? -23.422 7.875 -0.821 1 73.38 265 LEU B O 1
ATOM 4895 N N . ILE B 1 266 ? -23.297 6.641 1.05 1 68.44 266 ILE B N 1
ATOM 4896 C CA . ILE B 1 266 ? -21.891 6.906 1.275 1 68.44 266 ILE B CA 1
ATOM 4897 C C . ILE B 1 266 ? -21.047 5.988 0.395 1 68.44 266 ILE B C 1
ATOM 4899 O O . ILE B 1 266 ? -20.047 6.426 -0.197 1 68.44 266 ILE B O 1
ATOM 4903 N N . HIS B 1 267 ? -21.484 4.734 0.306 1 69.12 267 HIS B N 1
ATOM 4904 C CA . HIS B 1 267 ? -20.578 3.732 -0.239 1 69.12 267 HIS B CA 1
ATOM 4905 C C . HIS B 1 267 ? -20.984 3.338 -1.656 1 69.12 267 HIS B C 1
ATOM 4907 O O . HIS B 1 267 ? -20.156 2.818 -2.416 1 69.12 267 HIS B O 1
ATOM 4913 N N . ASP B 1 268 ? -22.234 3.453 -2.027 1 71.75 268 ASP B N 1
ATOM 4914 C CA . ASP B 1 268 ? -22.703 2.965 -3.318 1 71.75 268 ASP B CA 1
ATOM 4915 C C . ASP B 1 268 ? -23.688 3.945 -3.951 1 71.75 268 ASP B C 1
ATOM 4917 O O . ASP B 1 268 ? -24.906 3.723 -3.914 1 71.75 268 ASP B O 1
ATOM 4921 N N . LYS B 1 269 ? -23.125 4.848 -4.594 1 67.06 269 LYS B N 1
ATOM 4922 C CA . LYS B 1 269 ? -23.938 5.91 -5.176 1 67.06 269 LYS B CA 1
ATOM 4923 C C . LYS B 1 269 ? -24.844 5.371 -6.285 1 67.06 269 LYS B C 1
ATOM 4925 O O . LYS B 1 269 ? -25.922 5.906 -6.527 1 67.06 269 LYS B O 1
ATOM 4930 N N . ASN B 1 270 ? -24.453 4.328 -6.906 1 70.19 270 ASN B N 1
ATOM 4931 C CA . ASN B 1 270 ? -25.266 3.76 -7.977 1 70.19 270 ASN B CA 1
ATOM 4932 C C . ASN B 1 270 ? -26.578 3.188 -7.445 1 70.19 270 ASN B C 1
ATOM 4934 O O . ASN B 1 270 ? -27.641 3.375 -8.055 1 70.19 270 ASN B O 1
ATOM 4938 N N . ILE B 1 271 ? -26.438 2.594 -6.355 1 75.69 271 ILE B N 1
ATOM 4939 C CA . ILE B 1 271 ? -27.641 2.047 -5.742 1 75.69 271 ILE B CA 1
ATOM 4940 C C . ILE B 1 271 ? -28.484 3.178 -5.152 1 75.69 271 ILE B C 1
ATOM 4942 O O . ILE B 1 271 ? -29.703 3.15 -5.227 1 75.69 271 ILE B O 1
ATOM 4946 N N . TRP B 1 272 ? -27.828 4.223 -4.711 1 77.81 272 TRP B N 1
ATOM 4947 C CA . TRP B 1 272 ? -28.5 5.367 -4.117 1 77.81 272 TRP B CA 1
ATOM 4948 C C . TRP B 1 272 ? -29.375 6.078 -5.145 1 77.81 272 TRP B C 1
ATOM 4950 O O . TRP B 1 272 ? -30.516 6.461 -4.848 1 77.81 272 TRP B O 1
ATOM 4960 N N . LYS B 1 273 ? -28.938 6.055 -6.258 1 77.88 273 LYS B N 1
ATOM 4961 C CA . LYS B 1 273 ? -29.625 6.773 -7.324 1 77.88 273 LYS B CA 1
ATOM 4962 C C . LYS B 1 273 ? -30.891 6.031 -7.758 1 77.88 273 LYS B C 1
ATOM 4964 O O . LYS B 1 273 ? -31.781 6.617 -8.383 1 77.88 273 LYS B O 1
ATOM 4969 N N . LYS B 1 274 ? -30.984 4.824 -7.457 1 80.5 274 LYS B N 1
ATOM 4970 C CA . LYS B 1 274 ? -32.156 4.039 -7.824 1 80.5 274 LYS B CA 1
ATOM 4971 C C . LYS B 1 274 ? -33.312 4.34 -6.895 1 80.5 274 LYS B C 1
ATOM 4973 O O . LYS B 1 274 ? -34.469 3.998 -7.199 1 80.5 274 LYS B O 1
ATOM 4978 N N . LEU B 1 275 ? -33.031 5.004 -5.789 1 83.5 275 LEU B N 1
ATOM 4979 C CA . LEU B 1 275 ? -34.094 5.344 -4.832 1 83.5 275 LEU B CA 1
ATOM 4980 C C . LEU B 1 275 ? -34.969 6.473 -5.363 1 83.5 275 LEU B C 1
ATOM 4982 O O . LEU B 1 275 ? -34.5 7.297 -6.156 1 83.5 275 LEU B O 1
ATOM 4986 N N . HIS B 1 276 ? -36.281 6.387 -4.98 1 85.94 276 HIS B N 1
ATOM 4987 C CA . HIS B 1 276 ? -37.188 7.461 -5.34 1 85.94 276 HIS B CA 1
ATOM 4988 C C . HIS B 1 276 ? -36.719 8.805 -4.793 1 85.94 276 HIS B C 1
ATOM 4990 O O . HIS B 1 276 ? -36.125 8.859 -3.703 1 85.94 276 HIS B O 1
ATOM 4996 N N . ARG B 1 277 ? -37.031 9.812 -5.562 1 86.25 277 ARG B N 1
ATOM 4997 C CA . ARG B 1 277 ? -36.531 11.148 -5.254 1 86.25 277 ARG B CA 1
ATOM 4998 C C . ARG B 1 277 ? -36.938 11.578 -3.85 1 86.25 277 ARG B C 1
ATOM 5000 O O . ARG B 1 277 ? -36.156 12.164 -3.117 1 86.25 277 ARG B O 1
ATOM 5007 N N . ASN B 1 278 ? -38.156 11.281 -3.498 1 88.62 278 ASN B N 1
ATOM 5008 C CA . ASN B 1 278 ? -38.656 11.695 -2.189 1 88.62 278 ASN B CA 1
ATOM 5009 C C . ASN B 1 278 ? -37.906 10.977 -1.061 1 88.62 278 ASN B C 1
ATOM 5011 O O . ASN B 1 278 ? -37.625 11.578 -0.025 1 88.62 278 ASN B O 1
ATOM 5015 N N . THR B 1 279 ? -37.594 9.672 -1.324 1 87.5 279 THR B N 1
ATOM 5016 C CA . THR B 1 279 ? -36.875 8.898 -0.328 1 87.5 279 THR B CA 1
ATOM 5017 C C . THR B 1 279 ? -35.438 9.438 -0.17 1 87.5 279 THR B C 1
ATOM 5019 O O . THR B 1 279 ? -34.969 9.578 0.95 1 87.5 279 THR B O 1
ATOM 5022 N N . ARG B 1 280 ? -34.844 9.781 -1.309 1 84.94 280 ARG B N 1
ATOM 5023 C CA . ARG B 1 280 ? -33.469 10.328 -1.272 1 84.94 280 ARG B CA 1
ATOM 5024 C C . ARG B 1 280 ? -33.438 11.633 -0.487 1 84.94 280 ARG B C 1
ATOM 5026 O O . ARG B 1 280 ? -32.562 11.836 0.358 1 84.94 280 ARG B O 1
ATOM 5033 N N . ALA B 1 281 ? -34.406 12.43 -0.821 1 83.25 281 ALA B N 1
ATOM 5034 C CA . ALA B 1 281 ? -34.469 13.727 -0.151 1 83.25 281 ALA B CA 1
ATOM 5035 C C . ALA B 1 281 ? -34.656 13.555 1.353 1 83.25 281 ALA B C 1
ATOM 5037 O O . ALA B 1 281 ? -34.062 14.281 2.148 1 83.25 281 ALA B O 1
ATOM 5038 N N . ARG B 1 282 ? -35.5 12.625 1.731 1 85.31 282 ARG B N 1
ATOM 5039 C CA . ARG B 1 282 ? -35.781 12.359 3.139 1 85.31 282 ARG B CA 1
ATOM 5040 C C . ARG B 1 282 ? -34.5 11.977 3.885 1 85.31 282 ARG B C 1
ATOM 5042 O O . ARG B 1 282 ? -34.188 12.57 4.918 1 85.31 282 ARG B O 1
ATOM 5049 N N . TYR B 1 283 ? -33.75 11.055 3.334 1 82.81 283 TYR B N 1
ATOM 5050 C CA . TYR B 1 283 ? -32.562 10.555 4.027 1 82.81 283 TYR B CA 1
ATOM 5051 C C . TYR B 1 283 ? -31.438 11.578 3.988 1 82.81 283 TYR B C 1
ATOM 5053 O O . TYR B 1 283 ? -30.656 11.695 4.938 1 82.81 283 TYR B O 1
ATOM 5061 N N . LYS B 1 284 ? -31.359 12.328 2.916 1 75.5 284 LYS B N 1
ATOM 5062 C CA . LYS B 1 284 ? -30.391 13.414 2.852 1 75.5 284 LYS B CA 1
ATOM 5063 C C . LYS B 1 284 ? -30.656 14.461 3.928 1 75.5 284 LYS B C 1
ATOM 5065 O O . LYS B 1 284 ? -29.719 14.961 4.562 1 75.5 284 LYS B O 1
ATOM 5070 N N . LYS B 1 285 ? -31.938 14.781 4.051 1 76.69 285 LYS B N 1
ATOM 5071 C CA . LYS B 1 285 ? -32.312 15.727 5.094 1 76.69 285 LYS B CA 1
ATOM 5072 C C . LYS B 1 285 ? -31.969 15.195 6.48 1 76.69 285 LYS B C 1
ATOM 5074 O O . LYS B 1 285 ? -31.469 15.945 7.328 1 76.69 285 LYS B O 1
ATOM 5079 N N . ILE B 1 286 ? -32.156 13.953 6.648 1 78.81 286 ILE B N 1
ATOM 5080 C CA . ILE B 1 286 ? -31.828 13.328 7.926 1 78.81 286 ILE B CA 1
ATOM 5081 C C . ILE B 1 286 ? -30.328 13.445 8.172 1 78.81 286 ILE B C 1
ATOM 5083 O O . ILE B 1 286 ? -29.891 13.789 9.273 1 78.81 286 ILE B O 1
ATOM 5087 N N . LEU B 1 287 ? -29.531 13.195 7.121 1 72.25 287 LEU B N 1
ATOM 5088 C CA . LEU B 1 287 ? -28.062 13.25 7.23 1 72.25 287 LEU B CA 1
ATOM 5089 C C . LEU B 1 287 ? -27.609 14.672 7.547 1 72.25 287 LEU B C 1
ATOM 5091 O O . LEU B 1 287 ? -26.703 14.867 8.359 1 72.25 287 LEU B O 1
ATOM 5095 N N . GLU B 1 288 ? -28.266 15.57 6.953 1 69.25 288 GLU B N 1
ATOM 5096 C CA . GLU B 1 288 ? -27.891 16.969 7.113 1 69.25 288 GLU B CA 1
ATOM 5097 C C . GLU B 1 288 ? -28.266 17.5 8.492 1 69.25 288 GLU B C 1
ATOM 5099 O O . GLU B 1 288 ? -27.562 18.312 9.078 1 69.25 288 GLU B O 1
ATOM 5104 N N . THR B 1 289 ? -29.422 17.078 8.945 1 71 289 THR B N 1
ATOM 5105 C CA . THR B 1 289 ? -29.938 17.609 10.195 1 71 289 THR B CA 1
ATOM 5106 C C . THR B 1 289 ? -29.406 16.812 11.383 1 71 289 THR B C 1
ATOM 5108 O O . THR B 1 289 ? -29.438 17.297 12.523 1 71 289 THR B O 1
ATOM 5111 N N . HIS B 1 290 ? -29.031 15.656 10.922 1 70.62 290 HIS B N 1
ATOM 5112 C CA . HIS B 1 290 ? -28.562 14.812 12.016 1 70.62 290 HIS B CA 1
ATOM 5113 C C . HIS B 1 290 ? -27.234 15.312 12.555 1 70.62 290 HIS B C 1
ATOM 5115 O O . HIS B 1 290 ? -26.266 15.477 11.797 1 70.62 290 HIS B O 1
ATOM 5121 N N . GLN B 1 291 ? -27.266 15.688 13.758 1 65.19 291 GLN B N 1
ATOM 5122 C CA . GLN B 1 291 ? -26.031 16.094 14.414 1 65.19 291 GLN B CA 1
ATOM 5123 C C . GLN B 1 291 ? -25.219 14.875 14.844 1 65.19 291 GLN B C 1
ATOM 5125 O O . GLN B 1 291 ? -25.625 14.125 15.727 1 65.19 291 GLN B O 1
ATOM 5130 N N . THR B 1 292 ? -24.219 14.633 14.109 1 67.25 292 THR B N 1
ATOM 5131 C CA . THR B 1 292 ? -23.453 13.406 14.336 1 67.25 292 THR B CA 1
ATOM 5132 C C . THR B 1 292 ? -22.578 13.539 15.578 1 67.25 292 THR B C 1
ATOM 5134 O O . THR B 1 292 ? -22.156 12.531 16.156 1 67.25 292 THR B O 1
ATOM 5137 N N . SER B 1 293 ? -22.219 14.75 15.945 1 73.81 293 SER B N 1
ATOM 5138 C CA . SER B 1 293 ? -21.391 14.961 17.125 1 73.81 293 SER B CA 1
ATOM 5139 C C . SER B 1 293 ? -21.594 16.344 17.703 1 73.81 293 SER B C 1
ATOM 5141 O O . SER B 1 293 ? -21.984 17.281 17 1 73.81 293 SER B O 1
ATOM 5143 N N . ASP B 1 294 ? -21.516 16.359 18.953 1 76.75 294 ASP B N 1
ATOM 5144 C CA . ASP B 1 294 ? -21.562 17.656 19.641 1 76.75 294 ASP B CA 1
ATOM 5145 C C . ASP B 1 294 ? -20.266 18.438 19.391 1 76.75 294 ASP B C 1
ATOM 5147 O O . ASP B 1 294 ? -20.25 19.656 19.562 1 76.75 294 ASP B O 1
ATOM 5151 N N . THR B 1 295 ? -19.344 17.719 18.969 1 86.75 295 THR B N 1
ATOM 5152 C CA . THR B 1 295 ? -18.031 18.344 18.781 1 86.75 295 THR B CA 1
ATOM 5153 C C . THR B 1 295 ? -17.75 18.578 17.297 1 86.75 295 THR B C 1
ATOM 5155 O O . THR B 1 295 ? -17.984 17.703 16.469 1 86.75 295 THR B O 1
ATOM 5158 N N . ASP B 1 296 ? -17.438 19.812 16.906 1 88.38 296 ASP B N 1
ATOM 5159 C CA . ASP B 1 296 ? -16.984 20.156 15.562 1 88.38 296 ASP B CA 1
ATOM 5160 C C . ASP B 1 296 ? -15.477 19.922 15.43 1 88.38 296 ASP B C 1
ATOM 5162 O O . ASP B 1 296 ? -14.688 20.875 15.492 1 88.38 296 ASP B O 1
ATOM 5166 N N . TYR B 1 297 ? -15.086 18.766 15.125 1 92.62 297 TYR B N 1
ATOM 5167 C CA . TYR B 1 297 ? -13.68 18.375 15.102 1 92.62 297 TYR B CA 1
ATOM 5168 C C . TYR B 1 297 ? -12.922 19.156 14.031 1 92.62 297 TYR B C 1
ATOM 5170 O O . TYR B 1 297 ? -11.789 19.594 14.266 1 92.62 297 TYR B O 1
ATOM 5178 N N . LEU B 1 298 ? -13.547 19.344 12.844 1 93.31 298 LEU B N 1
ATOM 5179 C CA . LEU B 1 298 ? -12.875 20.094 11.789 1 93.31 298 LEU B CA 1
ATOM 5180 C C . LEU B 1 298 ? -12.641 21.547 12.227 1 93.31 298 LEU B C 1
ATOM 5182 O O . LEU B 1 298 ? -11.57 22.109 11.977 1 93.31 298 LEU B O 1
ATOM 5186 N N . GLY B 1 299 ? -13.625 22.047 12.805 1 94 299 GLY B N 1
ATOM 5187 C CA . GLY B 1 299 ? -13.469 23.391 13.336 1 94 299 GLY B CA 1
ATOM 5188 C C . GLY B 1 299 ? -12.352 23.5 14.359 1 94 299 GLY B C 1
ATOM 5189 O O . GLY B 1 299 ? -11.578 24.469 14.336 1 94 299 GLY B O 1
ATOM 5190 N N . LEU B 1 300 ? -12.25 22.531 15.219 1 95.38 300 LEU B N 1
ATOM 5191 C CA . LEU B 1 300 ? -11.203 22.516 16.234 1 95.38 300 LEU B CA 1
ATOM 5192 C C . LEU B 1 300 ? -9.82 22.438 15.578 1 95.38 300 LEU B C 1
ATOM 5194 O O . LEU B 1 300 ? -8.883 23.094 16.016 1 95.38 300 LEU B O 1
ATOM 5198 N N . LEU B 1 301 ? -9.703 21.672 14.555 1 97.31 301 LEU B N 1
ATOM 5199 C CA . LEU B 1 301 ? -8.43 21.516 13.852 1 97.31 301 LEU B CA 1
ATOM 5200 C C . LEU B 1 301 ? -8.047 22.828 13.148 1 97.31 301 LEU B C 1
ATOM 5202 O O . LEU B 1 301 ? -6.887 23.234 13.172 1 97.31 301 LEU B O 1
ATOM 5206 N N . LYS B 1 302 ? -9.039 23.469 12.609 1 96.69 302 LYS B N 1
ATOM 5207 C CA . LYS B 1 302 ? -8.797 24.75 11.938 1 96.69 302 LYS B CA 1
ATOM 5208 C C . LYS B 1 302 ? -8.32 25.812 12.938 1 96.69 302 LYS B C 1
ATOM 5210 O O . LYS B 1 302 ? -7.395 26.562 12.648 1 96.69 302 LYS B O 1
ATOM 5215 N N . ASP B 1 303 ? -8.953 25.797 14.07 1 97.06 303 ASP B N 1
ATOM 5216 C CA . ASP B 1 303 ? -8.562 26.734 15.117 1 97.06 303 ASP B CA 1
ATOM 5217 C C . ASP B 1 303 ? -7.137 26.469 15.594 1 97.06 303 ASP B C 1
ATOM 5219 O O . ASP B 1 303 ? -6.352 27.391 15.789 1 97.06 303 ASP B O 1
ATOM 5223 N N . LEU B 1 304 ? -6.859 25.25 15.766 1 97.31 304 LEU B N 1
ATOM 5224 C CA . LEU B 1 304 ? -5.516 24.859 16.172 1 97.31 304 LEU B CA 1
ATOM 5225 C C . LEU B 1 304 ? -4.484 25.297 15.141 1 97.31 304 LEU B C 1
ATOM 5227 O O . LEU B 1 304 ? -3.439 25.844 15.5 1 97.31 304 LEU B O 1
ATOM 5231 N N . LEU B 1 305 ? -4.797 25.078 13.891 1 97.69 305 LEU B N 1
ATOM 5232 C CA . LEU B 1 305 ? -3.883 25.453 12.82 1 97.69 305 LEU B CA 1
ATOM 5233 C C . LEU B 1 305 ? -3.672 26.969 12.789 1 97.69 305 LEU B C 1
ATOM 5235 O O . LEU B 1 305 ? -2.545 27.438 12.617 1 97.69 305 LEU B O 1
ATOM 5239 N N . LYS B 1 306 ? -4.754 27.672 12.945 1 97.25 306 LYS B N 1
ATOM 5240 C CA . LYS B 1 306 ? -4.66 29.141 12.977 1 97.25 306 LYS B CA 1
ATOM 5241 C C . LYS B 1 306 ? -3.752 29.609 14.109 1 97.25 306 LYS B C 1
ATOM 5243 O O . LYS B 1 306 ? -2.914 30.484 13.914 1 97.25 306 LYS B O 1
ATOM 5248 N N . HIS B 1 307 ? -3.873 29 15.219 1 97.38 307 HIS B N 1
ATOM 5249 C CA . HIS B 1 307 ? -3.078 29.359 16.391 1 97.38 307 HIS B CA 1
ATOM 5250 C C . HIS B 1 307 ? -1.606 29.016 16.172 1 97.38 307 HIS B C 1
ATOM 5252 O O . HIS B 1 307 ? -0.726 29.781 16.578 1 97.38 307 HIS B O 1
ATOM 5258 N N . GLU B 1 308 ? -1.328 27.891 15.562 1 97.12 308 GLU B N 1
ATOM 5259 C CA . GLU B 1 308 ? 0.038 27.391 15.422 1 97.12 308 GLU B CA 1
ATOM 5260 C C . GLU B 1 308 ? 0.671 27.875 14.125 1 97.12 308 GLU B C 1
ATOM 5262 O O . GLU B 1 308 ? 1.852 27.625 13.867 1 97.12 308 GLU B O 1
ATOM 5267 N N . ARG B 1 309 ? -0.046 28.594 13.289 1 96.69 309 ARG B N 1
ATOM 5268 C CA . ARG B 1 309 ? 0.386 28.984 11.945 1 96.69 309 ARG B CA 1
ATOM 5269 C C . ARG B 1 309 ? 1.69 29.781 12 1 96.69 309 ARG B C 1
ATOM 5271 O O . ARG B 1 309 ? 2.615 29.5 11.227 1 96.69 309 ARG B O 1
ATOM 5278 N N . PRO B 1 310 ? 1.831 30.734 12.922 1 95.31 310 PRO B N 1
ATOM 5279 C CA . PRO B 1 310 ? 3.086 31.484 12.93 1 95.31 310 PRO B CA 1
ATOM 5280 C C . PRO B 1 310 ? 4.309 30.594 13.141 1 95.31 310 PRO B C 1
ATOM 5282 O O . PRO B 1 310 ? 5.328 30.766 12.469 1 95.31 310 PRO B O 1
ATOM 5285 N N . ARG B 1 311 ? 4.199 29.641 14 1 94.69 311 ARG B N 1
ATOM 5286 C CA . ARG B 1 311 ? 5.301 28.719 14.258 1 94.69 311 ARG B CA 1
ATOM 5287 C C . ARG B 1 311 ? 5.613 27.875 13.023 1 94.69 311 ARG B C 1
ATOM 5289 O O . ARG B 1 311 ? 6.773 27.734 12.641 1 94.69 311 ARG B O 1
ATOM 5296 N N . LEU B 1 312 ? 4.648 27.344 12.414 1 96.25 312 LEU B N 1
ATOM 5297 C CA . LEU B 1 312 ? 4.812 26.484 11.25 1 96.25 312 LEU B CA 1
ATOM 5298 C C . LEU B 1 312 ? 5.34 27.266 10.055 1 96.25 312 LEU B C 1
ATOM 5300 O O . LEU B 1 312 ? 6.176 26.766 9.297 1 96.25 312 LEU B O 1
ATOM 5304 N N . GLU B 1 313 ? 4.824 28.469 9.898 1 94.69 313 GLU B N 1
ATOM 5305 C CA . GLU B 1 313 ? 5.301 29.359 8.828 1 94.69 313 GLU B CA 1
ATOM 5306 C C . GLU B 1 313 ? 6.785 29.672 8.992 1 94.69 313 GLU B C 1
ATOM 5308 O O . GLU B 1 313 ? 7.531 29.688 8.016 1 94.69 313 GLU B O 1
ATOM 5313 N N . ASN B 1 314 ? 7.164 29.891 10.203 1 94 314 ASN B N 1
ATOM 5314 C CA . ASN B 1 314 ? 8.57 30.172 10.484 1 94 314 ASN B CA 1
ATOM 5315 C C . ASN B 1 314 ? 9.445 28.953 10.18 1 94 314 ASN B C 1
ATOM 5317 O O . ASN B 1 314 ? 10.547 29.094 9.656 1 94 314 ASN B O 1
ATOM 5321 N N . GLN B 1 315 ? 8.977 27.828 10.492 1 93.75 315 GLN B N 1
ATOM 5322 C CA . GLN B 1 315 ? 9.711 26.594 10.188 1 93.75 315 GLN B CA 1
ATOM 5323 C C . GLN B 1 315 ? 9.906 26.438 8.688 1 93.75 315 GLN B C 1
ATOM 5325 O O . GLN B 1 315 ? 11.016 26.156 8.227 1 93.75 315 GLN B O 1
ATOM 5330 N N . LEU B 1 316 ? 8.844 26.672 7.984 1 94.62 316 LEU B N 1
ATOM 5331 C CA . LEU B 1 316 ? 8.914 26.562 6.535 1 94.62 316 LEU B CA 1
ATOM 5332 C C . LEU B 1 316 ? 9.844 27.609 5.941 1 94.62 316 LEU B C 1
ATOM 5334 O O . LEU B 1 316 ? 10.602 27.328 5.016 1 94.62 316 LEU B O 1
ATOM 5338 N N . ALA B 1 317 ? 9.773 28.781 6.48 1 93.88 317 ALA B N 1
ATOM 5339 C CA . ALA B 1 317 ? 10.633 29.859 6.004 1 93.88 317 ALA B CA 1
ATOM 5340 C C . ALA B 1 317 ? 12.102 29.547 6.266 1 93.88 317 ALA B C 1
ATOM 5342 O O . ALA B 1 317 ? 12.961 29.812 5.418 1 93.88 317 ALA B O 1
ATOM 5343 N N . TYR B 1 318 ? 12.375 29.016 7.367 1 93.62 318 TYR B N 1
ATOM 5344 C CA . TYR B 1 318 ? 13.75 28.672 7.711 1 93.62 318 TYR B CA 1
ATOM 5345 C C . TYR B 1 318 ? 14.281 27.578 6.785 1 93.62 318 TYR B C 1
ATOM 5347 O O . TYR B 1 318 ? 15.344 27.734 6.176 1 93.62 318 TYR B O 1
ATOM 5355 N N . TYR B 1 319 ? 13.523 26.484 6.656 1 93.81 319 TYR B N 1
ATOM 5356 C CA . TYR B 1 319 ? 13.977 25.359 5.836 1 93.81 319 TYR B CA 1
ATOM 5357 C C . TYR B 1 319 ? 14.016 25.75 4.363 1 93.81 319 TYR B C 1
ATOM 5359 O O . TYR B 1 319 ? 14.719 25.125 3.568 1 93.81 319 TYR B O 1
ATOM 5367 N N . GLY B 1 320 ? 13.266 26.797 4.059 1 92.25 320 GLY B N 1
ATOM 5368 C CA . GLY B 1 320 ? 13.289 27.328 2.703 1 92.25 320 GLY B CA 1
ATOM 5369 C C . GLY B 1 320 ? 14.406 28.312 2.469 1 92.25 320 GLY B C 1
ATOM 5370 O O . GLY B 1 320 ? 14.586 28.812 1.353 1 92.25 320 GLY B O 1
ATOM 5371 N N . GLY B 1 321 ? 15.094 28.641 3.521 1 89.81 321 GLY B N 1
ATOM 5372 C CA . GLY B 1 321 ? 16.219 29.562 3.404 1 89.81 321 GLY B CA 1
ATOM 5373 C C . GLY B 1 321 ? 15.797 31.016 3.393 1 89.81 321 GLY B C 1
ATOM 5374 O O . GLY B 1 321 ? 16.547 31.875 2.936 1 89.81 321 GLY B O 1
ATOM 5375 N N . ARG B 1 322 ? 14.688 31.312 3.812 1 88.5 322 ARG B N 1
ATOM 5376 C CA . ARG B 1 322 ? 14.18 32.688 3.717 1 88.5 322 ARG B CA 1
ATOM 5377 C C . ARG B 1 322 ? 14.469 33.469 4.992 1 88.5 322 ARG B C 1
ATOM 5379 O O . ARG B 1 322 ? 14.477 34.688 4.98 1 88.5 322 ARG B O 1
ATOM 5386 N N . ILE B 1 323 ? 14.609 32.719 6.055 1 83.81 323 ILE B N 1
ATOM 5387 C CA . ILE B 1 323 ? 14.93 33.406 7.309 1 83.81 323 ILE B CA 1
ATOM 5388 C C . ILE B 1 323 ? 16.094 32.688 7.992 1 83.81 323 ILE B C 1
ATOM 5390 O O . ILE B 1 323 ? 16.391 31.516 7.688 1 83.81 323 ILE B O 1
ATOM 5394 N N . ASP B 1 324 ? 16.797 33.469 8.805 1 75.5 324 ASP B N 1
ATOM 5395 C CA . ASP B 1 324 ? 17.922 32.906 9.539 1 75.5 324 ASP B CA 1
ATOM 5396 C C . ASP B 1 324 ? 17.438 32.219 10.82 1 75.5 324 ASP B C 1
ATOM 5398 O O . ASP B 1 324 ? 16.312 32.469 11.266 1 75.5 324 ASP B O 1
ATOM 5402 N N . LYS B 1 325 ? 18.234 31.281 11.266 1 66.88 325 LYS B N 1
ATOM 5403 C CA . LYS B 1 325 ? 17.922 30.484 12.453 1 66.88 325 LYS B CA 1
ATOM 5404 C C . LYS B 1 325 ? 17.484 31.375 13.609 1 66.88 325 LYS B C 1
ATOM 5406 O O . LYS B 1 325 ? 16.594 31.016 14.383 1 66.88 325 LYS B O 1
ATOM 5411 N N . ASN B 1 326 ? 18.234 32.469 13.812 1 59.72 326 ASN B N 1
ATOM 5412 C CA . ASN B 1 326 ? 17.969 33.344 14.945 1 59.72 326 ASN B CA 1
ATOM 5413 C C . ASN B 1 326 ? 16.531 33.875 14.922 1 59.72 326 ASN B C 1
ATOM 5415 O O . ASN B 1 326 ? 15.984 34.219 15.969 1 59.72 326 ASN B O 1
ATOM 5419 N N . SER B 1 327 ? 16.031 34 13.758 1 52.44 327 SER B N 1
ATOM 5420 C CA . SER B 1 327 ? 14.648 34.438 13.672 1 52.44 327 SER B CA 1
ATOM 5421 C C . SER B 1 327 ? 13.672 33.344 14.047 1 52.44 327 SER B C 1
ATOM 5423 O O . SER B 1 327 ? 12.484 33.594 14.258 1 52.44 327 SER B O 1
ATOM 5425 N N . PHE B 1 328 ? 14.086 32.156 13.984 1 52.06 328 PHE B N 1
ATOM 5426 C CA . PHE B 1 328 ? 13.32 30.938 14.203 1 52.06 328 PHE B CA 1
ATOM 5427 C C . PHE B 1 328 ? 13.414 30.484 15.664 1 52.06 328 PHE B C 1
ATOM 5429 O O . PHE B 1 328 ? 14.469 30.031 16.109 1 52.06 328 PHE B O 1
ATOM 5436 N N . GLN B 1 329 ? 13.148 31.266 16.609 1 41.94 329 GLN B N 1
ATOM 5437 C CA . GLN B 1 329 ? 13.227 30.672 17.953 1 41.94 329 GLN B CA 1
ATOM 5438 C C . GLN B 1 329 ? 12.562 29.297 17.984 1 41.94 329 GLN B C 1
ATOM 5440 O O . GLN B 1 329 ? 11.398 29.156 17.609 1 41.94 329 GLN B O 1
ATOM 5445 N N . PRO B 1 330 ? 13.328 28.266 17.828 1 42.06 330 PRO B N 1
ATOM 5446 C CA . PRO B 1 330 ? 12.672 26.969 18.016 1 42.06 330 PRO B CA 1
ATOM 5447 C C . PRO B 1 330 ? 11.625 27 19.125 1 42.06 330 PRO B C 1
ATOM 5449 O O . PRO B 1 330 ? 11.812 27.672 20.141 1 42.06 330 PRO B O 1
ATOM 5452 N N . PHE B 1 331 ? 10.422 27.172 18.859 1 32.66 331 PHE B N 1
ATOM 5453 C CA . PHE B 1 331 ? 9.43 27.094 19.922 1 32.66 331 PHE B CA 1
ATOM 5454 C C . PHE B 1 331 ? 9.812 26.031 20.953 1 32.66 331 PHE B C 1
ATOM 5456 O O . PHE B 1 331 ? 9.844 24.844 20.641 1 32.66 331 PHE B O 1
ATOM 5463 N N . CYS B 1 332 ? 10.812 26.344 21.797 1 28.61 332 CYS B N 1
ATOM 5464 C CA . CYS B 1 332 ? 10.961 25.547 23.016 1 28.61 332 CYS B CA 1
ATOM 5465 C C . CYS B 1 332 ? 9.625 25.406 23.734 1 28.61 332 CYS B C 1
ATOM 5467 O O . CYS B 1 332 ? 8.852 26.359 23.812 1 28.61 332 CYS B O 1
#

Organism: Streptococcus agalactiae serotype V (strain ATCC BAA-611 / 2603 V/R) (NCBI:txid208435)

Sequence (664 aa):
MVRLRRGRLGATPPRMSFYVGLCADKKIGAVRRPPKRKEVCLKLKVSLDNITMTAYIKSKKYLAMKQLIETHLAITVQTAMTDMFRATTGDGIHVVLHMNYDKQKGQDRKARPFRLEFNPNKLRLVDSEIIDTIIPFLEDISISRADLAFDLFEVDCSEFVLEKKGRPTATKEFRSSTGTLETKYLGAPRSEKQVRLYNKKKEQLQNGTDKDKDFASQFKHWWRLEFQLRSRSIDEIFEVIDTIIFKPFNLKGLSIETQIYLTALIHDKNIWKKLHRNTRARYKKILETHQTSDTDYLGLLKDLLKHERPRLENQLAYYGGRIDKNSFQPFCMVRLRRGRLGATPPRMSFYVGLCADKKIGAVRRPPKRKEVCLKLKVSLDNITMTAYIKSKKYLAMKQLIETHLAITVQTAMTDMFRATTGDGIHVVLHMNYDKQKGQDRKARPFRLEFNPNKLRLVDSEIIDTIIPFLEDISISRADLAFDLFEVDCSEFVLEKKGRPTATKEFRSSTGTLETKYLGAPRSEKQVRLYNKKKEQLQNGTDKDKDFASQFKHWWRLEFQLRSRSIDEIFEVIDTIIFKPFNLKGLSIETQIYLTALIHDKNIWKKLHRNTRARYKKILETHQTSDTDYLGLLKDLLKHERPRLENQLAYYGGRIDKNSFQPFC

Foldseek 3Di:
DDPPPPDDPDPDPPQPPPFPQPDDDDDDDDDDPPPPPPPLRWGKDKFWFKWKKFFAFDPVCVVVVLCCQVPPPQKAWPDDDDQWTWIFGDPVVDTAKTWIAHRVVCVVVVHGRIMIMGTPVPDDPVNVVVLQVCLVRGPPMDTFKIKMKMKIFQDDQQQKAKAFADDAFDKDWDADPVRTTAKMKGHDPPDQKIKMKGFVLVVCCVDNDPVSVVVSVVTPGMMMIMIMGGDPCVVCVLPVLVRIDIDGPQCPPDDPVLNVLVCCVRPPVPVNVVDDPVVSVVSVVCVVPPDRDPDPVSVVVNVNCVVCVVLNVLVNCPSRSNDHVVVNPPSD/DDPPPPDDDDPPDDQPPPFPQPPDDDDDDPPPPPPPPPPPRWGKDKFWFKWKKFFAFDPVCVVVVLCCQVPPPQKDWPDDDDQWTWIFGDPVVDTAKTWIAHRVVCVVVVHGRIMIMGTPVPDDPVNVVSLQVCLVRGDQMDTFKIKMKMKIFQDDQQQKDKAFADDAFDKDWDADPVRTTAKMKGHDPPDQKIKMKGFVLVVCCVDNDPVSVVVSVVTPGMMMIMIMGGDPCVVCVLPVLVRIDIGGPAPPPDDPVLVVLVCCVRPPVPVNVVDDPVVSVVSVVCSVPPDRDPDPVSVVVNVNCVVCVVLNVLVNCVSRSNDRVVVNPPSD

Solvent-accessible surface area (backbone atoms only — not comparable to full-atom values): 36900 Å² total; per-residue (Å²): 138,84,83,78,78,80,76,89,70,81,75,76,79,79,76,70,74,76,59,64,60,77,70,84,81,78,87,78,82,83,66,84,73,65,79,75,68,75,69,80,54,60,38,59,48,75,48,57,62,34,39,28,32,31,17,39,69,33,78,90,33,43,66,60,50,50,48,47,53,75,62,39,83,67,42,48,68,78,41,79,56,95,61,33,36,33,34,31,29,61,80,82,86,49,72,43,40,42,39,37,33,32,49,65,60,12,60,76,64,73,43,63,28,30,38,41,37,36,31,74,82,66,60,47,71,70,52,50,51,48,51,65,60,47,55,78,35,43,40,80,49,38,58,47,30,43,24,44,32,34,39,36,37,69,41,80,63,55,51,42,42,78,42,66,53,81,70,66,52,26,35,36,40,33,27,39,46,86,64,45,48,42,34,38,34,41,35,49,92,86,45,46,54,28,38,36,38,31,44,42,31,61,51,27,63,73,71,42,53,72,68,45,29,54,58,3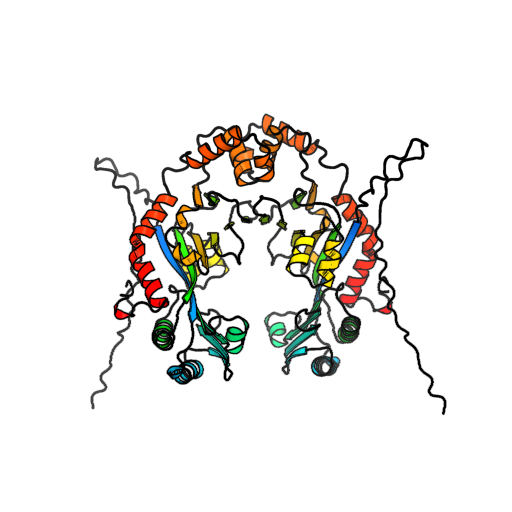8,67,74,41,90,26,33,27,33,46,33,40,38,23,25,50,78,47,46,82,39,62,90,54,51,77,72,45,47,44,55,43,61,63,39,60,75,90,51,52,69,66,53,48,32,52,50,41,19,59,74,73,32,40,64,66,39,64,72,48,53,69,69,58,47,51,51,53,53,48,44,64,70,65,51,74,44,53,94,64,60,58,50,58,52,52,51,50,49,45,62,71,47,38,65,62,54,50,42,52,51,33,39,74,33,66,74,42,55,66,86,75,40,66,72,85,108,136,84,84,77,78,81,76,90,69,86,74,77,77,80,74,72,72,77,59,64,59,74,69,84,82,79,86,76,81,84,64,82,69,64,79,75,68,73,69,78,50,58,38,56,49,75,47,57,62,32,40,30,32,31,16,39,68,33,77,90,33,44,64,57,50,51,48,49,53,74,63,37,85,67,42,47,68,80,43,78,54,96,60,31,37,34,35,32,29,61,80,82,86,50,73,45,39,41,38,37,33,32,48,64,59,12,60,76,65,74,44,61,30,30,36,42,35,36,30,74,83,65,59,49,72,70,53,50,52,48,51,63,61,46,55,78,34,43,39,79,49,37,58,48,31,41,24,44,34,35,39,37,37,69,41,80,63,54,51,40,43,78,41,65,54,81,71,65,52,26,35,36,40,33,26,39,45,73,48,46,48,44,34,38,35,40,35,48,90,86,45,47,55,28,39,35,39,33,45,42,31,60,51,26,63,75,71,42,53,72,68,44,28,55,58,40,66,74,41,93,26,34,27,31,46,33,41,40,21,24,50,78,48,46,82,39,63,90,54,51,75,72,42,46,45,55,43,59,60,42,61,78,90,52,52,69,66,55,50,34,54,50,40,18,59,74,74,33,55,72,64,41,65,70,48,54,68,70,57,47,50,52,52,50,49,47,59,69,69,47,76,40,54,95,64,61,60,50,58,52,51,51,51,50,46,63,71,45,39,67,61,53,52,42,51,51,32,37,75,33,65,72,44,56,66,85,76,41,66,71,84,106

pLDDT: mean 82.49, std 22.18, range [19.72, 98.69]

Secondary structure (DSSP, 8-state):
------------------------------S---S-------EEEEEEEEEEEEEEEPGGGHHHHHHHHHH-TTPEEEEE-SSEEEEEEESSSSEEEEEEEEHHHHHHTTS-SEEEEE-GGG--HHHHHHHHHHGGGEEEEEEEEEEEEEEEES---TTEEEEESSS---EEEEE-TT--EEEEEES-TTSSEEEEEEEHHHHHHHHS-HHHHHHHHT-S-EEEEEEEEEGGGGGGTTTGGGGEEEEE---TTS-HHHHHHHHHHHH-HHHHTTS-HHHHHHHHHHHHH----SS-HHHHHHHHHHHHHHHHHHHHHHHTTSS-GGGS----/------------------------------S---S-------EEEEEEEEEEEEEEEPGGGHHHHHHHHHH-TTPEEEEE-SSEEEEEEESSSSEEEEEEEEHHHHHHHTS-SEEEEE-GGG--HHHHHHHHHHGGGEEEEEEEEEEEEEEEES---TTEEEEESSS---EEEEE-TT--EEEEEES-TTSSEEEEEEEHHHHHHHHS-HHHHHHHHT-S-EEEEEEEEEGGGGGGTTTGGGGEEEEE---TTS-HHHHHHHHHHHH-HHHHTTS-HHHHHHHHHHHHH----SS-HHHHHHHHHHHHHHHHHHHHHHHTTSS-GGGS----